Protein AF-A0A3P9PDY6-F1 (afdb_monomer)

InterPro domains:
  IPR013087 Zinc finger C2H2-type [PF00096] (69-91)
  IPR013087 Zinc finger C2H2-type [PF00096] (97-119)
  IPR013087 Zinc finger C2H2-type [PF00096] (125-147)
  IPR013087 Zinc finger C2H2-type [PF00096] (153-175)
  IPR013087 Zinc finger C2H2-type [PF00096] (181-203)
  IPR013087 Zinc finger C2H2-type [PF00096] (209-231)
  IPR013087 Zinc finger C2H2-type [PF00096] (237-259)
  IPR013087 Zinc finger C2H2-type [PF00096] (265-287)
  IPR013087 Zinc finger C2H2-type [PS00028] (71-91)
  IPR013087 Zinc finger C2H2-type [PS00028] (99-119)
  IPR013087 Zinc finger C2H2-type [PS00028] (127-147)
  IPR013087 Zinc finger C2H2-type [PS00028] (155-175)
  IPR013087 Zinc finger C2H2-type [PS00028] (183-203)
  IPR013087 Zinc finger C2H2-type [PS00028] (211-231)
  IPR013087 Zinc finger C2H2-type [PS00028] (239-259)
  IPR013087 Zinc finger C2H2-type [PS00028] (267-287)
  IPR013087 Zinc finger C2H2-type [PS50157] (69-96)
  IPR013087 Zinc finger C2H2-type [PS50157] (97-124)
  IPR013087 Zinc finger C2H2-type [PS50157] (125-152)
  IPR013087 Zinc finger C2H2-type [PS50157] (153-180)

Sequence (383 aa):
PLQIKEEVVEMENPQIQEKRKELKHEQIKEEEQELNLTDGTSRDEEHLNLKTATEALIETTAFKDKRRFPCVSCEKTFNKRSEVTRHMRSHTGERPFACTTCGKGFSVKMALKHHLSVHTGEKPFSCKFCGKCFSRESIVNNHLRIHTGEKPFSCLTCGKSFTLKHKLTDHMRIHTGEKPFPCNACDKSFNLKSNLKQHMRIHTGEKPFSCVTCGKSFSQRSQVTLHMRSHTGDRPFSCATCGKSYSHKGHLTDHMRTHTGEKPFSCLTCGKSYSQKGHLTVHMRIHTGERPFPCSTCGKTFSRRKAFFTSPHIFLLILLFGSLMFQIVASVSEQCSLELMVNNTSLMNVSSGQFCVVYTHRAARKKLKLLFAHTHTHRFTLE

Mean predicted aligned error: 19.17 Å

Nearest PDB structures (foldseek):
  5wjq-assembly1_D  TM=6.117E-01  e=1.087E-23  Mus musculus
  5v3g-assembly1_A  TM=8.406E-01  e=3.313E-18  Homo sapiens
  2i13-assembly1_A  TM=9.396E-01  e=1.437E-16  Mus musculus
  5v3j-assembly2_F  TM=5.262E-01  e=9.371E-23  Mus musculus
  2i13-assembly2_B  TM=9.521E-01  e=3.042E-15  Mus musculus

Foldseek 3Di:
DDDDDDDPPPPDDVVVVVVVVVVVVVVVVVVVVVVPPPDDDDDDPDPPVPVVVVVVVPPDDDDPDQDWDAAPVDRDTHSDPVVNVLVVCVVVVDFPDADPVPRDGHSDPVVNVLVVCVVVVDFPDAAPPPRDGHSDPVVNVLVVCVVVVDFPAADPVPRDGHSDPVVNVLVVCVVVVDFPAADPVDRDGHSDPVVNVLVCCVVVVDFPAAAPVPRDGHSDPVVSVLVVCVVVVDFPAADPVPRDGHSDPVVSVLVVCVVVVDFPAADPVPRDGHSDPVVVVLVCCVVVVDFPAADPVPRDGHSDPCVVPPDVVVVVVVVVVVVVVVVVVVVCVVVVVVPVPDDDDDDDDDDDDDDDDDDDDDDDPDDDDDDDDDDDDDDDDDD

Organism: Poecilia reticulata (NCBI:txid8081)

Structure (mmCIF, N/CA/C/O backbone):
data_AF-A0A3P9PDY6-F1
#
_entry.id   AF-A0A3P9PDY6-F1
#
loop_
_atom_site.group_PDB
_atom_site.id
_atom_site.type_symbol
_atom_site.label_atom_id
_atom_site.label_alt_id
_atom_site.label_comp_id
_atom_site.label_asym_id
_atom_site.label_entity_id
_atom_site.label_seq_id
_atom_site.pdbx_PDB_ins_code
_atom_site.Cartn_x
_atom_site.Cartn_y
_atom_site.Cartn_z
_atom_site.occupancy
_atom_site.B_iso_or_equiv
_atom_site.auth_seq_id
_atom_site.auth_comp_id
_atom_site.auth_asym_id
_atom_site.auth_atom_id
_atom_site.pdbx_PDB_model_num
ATOM 1 N N . PRO A 1 1 ? 46.000 -15.747 23.082 1.00 33.12 1 PRO A N 1
ATOM 2 C CA . PRO A 1 1 ? 46.229 -17.124 22.589 1.00 33.12 1 PRO A CA 1
ATOM 3 C C . PRO A 1 1 ? 45.212 -17.487 21.499 1.00 33.12 1 PRO A C 1
ATOM 5 O O . PRO A 1 1 ? 44.020 -17.547 21.769 1.00 33.12 1 PRO A O 1
ATOM 8 N N . LEU A 1 2 ? 45.760 -17.688 20.297 1.00 29.42 2 LEU A N 1
ATOM 9 C CA . LEU A 1 2 ? 45.216 -18.358 19.109 1.00 29.42 2 LEU A CA 1
ATOM 10 C C . LEU A 1 2 ? 44.157 -17.640 18.246 1.00 29.42 2 LEU A C 1
ATOM 12 O O . LEU A 1 2 ? 42.974 -17.553 18.552 1.00 29.42 2 LEU A O 1
ATOM 16 N N . GLN A 1 3 ? 44.677 -17.181 17.102 1.00 35.03 3 GLN A N 1
ATOM 17 C CA . GLN A 1 3 ? 44.009 -16.915 15.832 1.00 35.03 3 GLN A CA 1
ATOM 18 C C . GLN A 1 3 ? 43.328 -18.183 15.296 1.00 35.03 3 GLN A C 1
ATOM 20 O O . GLN A 1 3 ? 43.954 -19.238 15.300 1.00 35.03 3 GLN A O 1
ATOM 25 N N . ILE A 1 4 ? 42.139 -18.049 14.702 1.00 29.50 4 ILE A N 1
ATOM 26 C CA . ILE A 1 4 ? 41.711 -18.905 13.586 1.00 29.50 4 ILE A CA 1
ATOM 27 C C . ILE A 1 4 ? 41.061 -17.986 12.543 1.00 29.50 4 ILE A C 1
ATOM 29 O O . ILE A 1 4 ? 39.974 -17.451 12.748 1.00 29.50 4 ILE A O 1
ATOM 33 N N . LYS A 1 5 ? 41.785 -17.744 11.446 1.00 33.72 5 LYS A N 1
ATOM 34 C CA . LYS A 1 5 ? 41.218 -17.274 10.180 1.00 33.72 5 LYS A CA 1
ATOM 35 C C . LYS A 1 5 ? 40.737 -18.528 9.452 1.00 33.72 5 LYS A C 1
ATOM 37 O O . LYS A 1 5 ? 41.572 -19.327 9.047 1.00 33.72 5 LYS A O 1
ATOM 42 N N . GLU A 1 6 ? 39.431 -18.705 9.299 1.00 29.03 6 GLU A N 1
ATOM 43 C CA . GLU A 1 6 ? 38.899 -19.656 8.321 1.00 29.03 6 GLU A CA 1
ATOM 44 C C . GLU A 1 6 ? 38.824 -18.958 6.962 1.00 29.03 6 GLU A C 1
ATOM 46 O O . GLU A 1 6 ? 38.016 -18.061 6.720 1.00 29.03 6 GLU A O 1
ATOM 51 N N . GLU A 1 7 ? 39.746 -19.351 6.094 1.00 32.62 7 GLU A N 1
ATOM 52 C CA . GLU A 1 7 ? 39.780 -19.031 4.678 1.00 32.62 7 GLU A CA 1
ATOM 53 C C . GLU A 1 7 ? 38.810 -19.990 3.969 1.00 32.62 7 GLU A C 1
ATOM 55 O O . GLU A 1 7 ? 39.114 -21.160 3.748 1.00 32.62 7 GLU A O 1
ATOM 60 N N . VAL A 1 8 ? 37.596 -19.523 3.663 1.00 29.16 8 VAL A N 1
ATOM 61 C CA . VAL A 1 8 ? 36.655 -20.282 2.828 1.00 29.16 8 VAL A CA 1
ATOM 62 C C . VAL A 1 8 ? 37.098 -20.130 1.376 1.00 29.16 8 VAL A C 1
ATOM 64 O O . VAL A 1 8 ? 36.739 -19.172 0.692 1.00 29.16 8 VAL A O 1
ATOM 67 N N . VAL A 1 9 ? 37.909 -21.079 0.915 1.00 33.56 9 VAL A N 1
ATOM 68 C CA . VAL A 1 9 ? 38.193 -21.290 -0.506 1.00 33.56 9 VAL A CA 1
ATOM 69 C C . VAL A 1 9 ? 36.922 -21.845 -1.153 1.00 33.56 9 VAL A C 1
ATOM 71 O O . VAL A 1 9 ? 36.552 -23.001 -0.956 1.00 33.56 9 VAL A O 1
ATOM 74 N N . GLU A 1 10 ? 36.218 -21.005 -1.909 1.00 38.34 10 GLU A N 1
ATOM 75 C CA . GLU A 1 10 ? 35.079 -21.414 -2.729 1.00 38.34 10 GLU A CA 1
ATOM 76 C C . GLU A 1 10 ? 35.613 -22.214 -3.932 1.00 38.34 10 GLU A C 1
ATOM 78 O O . GLU A 1 10 ? 36.008 -21.660 -4.957 1.00 38.34 10 GLU A O 1
ATOM 83 N N . MET A 1 11 ? 35.690 -23.541 -3.792 1.00 34.72 11 MET A N 1
ATOM 84 C CA . MET A 1 11 ? 35.970 -24.442 -4.911 1.00 34.72 11 MET A CA 1
ATOM 85 C C . MET A 1 11 ? 34.757 -24.467 -5.852 1.00 34.72 11 MET A C 1
ATOM 87 O O . MET A 1 11 ? 33.814 -25.238 -5.664 1.00 34.72 11 MET A O 1
ATOM 91 N N . GLU A 1 12 ? 34.764 -23.609 -6.874 1.00 47.62 12 GLU A N 1
ATOM 92 C CA . GLU A 1 12 ? 33.867 -23.754 -8.022 1.00 47.62 12 GLU A CA 1
ATOM 93 C C . GLU A 1 12 ? 34.090 -25.126 -8.681 1.00 47.62 12 GLU A C 1
ATOM 95 O O . GLU A 1 12 ? 35.219 -25.528 -8.954 1.00 47.62 12 GLU A O 1
ATOM 100 N N . ASN A 1 13 ? 33.000 -25.850 -8.953 1.00 48.59 13 ASN A N 1
ATOM 101 C CA . ASN A 1 13 ? 33.038 -27.140 -9.640 1.00 48.59 13 ASN A CA 1
ATOM 102 C C . ASN A 1 13 ? 33.710 -26.980 -11.029 1.00 48.59 13 ASN A C 1
ATOM 104 O O . ASN A 1 13 ? 33.172 -26.238 -11.861 1.00 48.59 13 ASN A O 1
ATOM 108 N N . PRO A 1 14 ? 34.826 -27.683 -11.319 1.00 47.44 14 PRO A N 1
ATOM 109 C CA . PRO A 1 14 ? 35.562 -27.575 -12.584 1.00 47.44 14 PRO A CA 1
ATOM 110 C C . PRO A 1 14 ? 34.689 -27.798 -13.827 1.00 47.44 14 PRO A C 1
ATOM 112 O O . PRO A 1 14 ? 34.857 -27.114 -14.836 1.00 47.44 14 PRO A O 1
ATOM 115 N N . GLN A 1 15 ? 33.667 -28.656 -13.720 1.00 48.00 15 GLN A N 1
ATOM 116 C CA . GLN A 1 15 ? 32.723 -28.931 -14.810 1.00 48.00 15 GLN A CA 1
ATOM 117 C C . GLN A 1 15 ? 31.846 -27.718 -15.168 1.00 48.00 15 GLN A C 1
ATOM 119 O O . GLN A 1 15 ? 31.385 -27.591 -16.301 1.00 48.00 15 GLN A O 1
ATOM 124 N N . ILE A 1 16 ? 31.614 -26.799 -14.223 1.00 52.28 16 ILE A N 1
ATOM 125 C CA . ILE A 1 16 ? 30.854 -25.559 -14.457 1.00 52.28 16 ILE A CA 1
ATOM 126 C C . ILE A 1 16 ? 31.739 -24.510 -15.143 1.00 52.28 16 ILE A C 1
ATOM 128 O O . ILE A 1 16 ? 31.245 -23.752 -15.981 1.00 52.28 16 ILE A O 1
ATOM 132 N N . GLN A 1 17 ? 33.042 -24.477 -14.844 1.00 48.91 17 GLN A N 1
ATOM 133 C CA . GLN A 1 17 ? 33.984 -23.594 -15.537 1.00 48.91 17 GLN A CA 1
ATOM 134 C C . GLN A 1 17 ? 34.211 -24.023 -16.992 1.00 48.91 17 GLN A C 1
ATOM 136 O O . GLN A 1 17 ? 34.293 -23.157 -17.866 1.00 48.91 17 GLN A O 1
ATOM 141 N N . GLU A 1 18 ? 34.253 -25.327 -17.265 1.00 50.66 18 GLU A N 1
ATOM 142 C CA . GLU A 1 18 ? 34.439 -25.876 -18.613 1.00 50.66 18 GLU A CA 1
ATOM 143 C C . GLU A 1 18 ? 33.213 -25.620 -19.505 1.00 50.66 18 GLU A C 1
ATOM 145 O O . GLU A 1 18 ? 33.342 -24.981 -20.552 1.00 50.66 18 GLU A O 1
ATOM 150 N N . LYS A 1 19 ? 31.997 -25.886 -19.001 1.00 58.94 19 LYS A N 1
ATOM 151 C CA . LYS A 1 19 ? 30.740 -25.535 -19.697 1.00 58.94 19 LYS A CA 1
ATOM 152 C C . LYS A 1 19 ? 30.596 -24.038 -19.986 1.00 58.94 19 LYS A C 1
ATOM 154 O O . LYS A 1 19 ? 29.978 -23.641 -20.971 1.00 58.94 19 LYS A O 1
ATOM 159 N N . ARG A 1 20 ? 31.161 -23.174 -19.135 1.00 56.78 20 ARG A N 1
ATOM 160 C CA . ARG A 1 20 ? 31.150 -21.710 -19.320 1.00 56.78 20 ARG A CA 1
ATOM 161 C C . ARG A 1 20 ? 32.168 -21.241 -20.366 1.00 56.78 20 ARG A C 1
ATOM 163 O O . ARG A 1 20 ? 31.984 -20.159 -20.925 1.00 56.78 20 ARG A O 1
ATOM 170 N N . LYS A 1 21 ? 33.232 -22.014 -20.611 1.00 52.59 21 LYS A N 1
ATOM 171 C CA . LYS A 1 21 ? 34.204 -21.772 -21.689 1.00 52.59 21 LYS A CA 1
ATOM 172 C C . LYS A 1 21 ? 33.658 -22.256 -23.033 1.00 52.59 21 LYS A C 1
ATOM 174 O O . LYS A 1 21 ? 33.753 -21.507 -24.000 1.00 52.59 21 LYS A O 1
ATOM 179 N N . GLU A 1 22 ? 32.994 -23.410 -23.064 1.00 53.66 22 GLU A N 1
ATOM 180 C CA . GLU A 1 22 ? 32.331 -23.948 -24.264 1.00 53.66 22 GLU A CA 1
ATOM 181 C C . GLU A 1 22 ? 31.218 -23.016 -24.769 1.00 53.66 22 GLU A C 1
ATOM 183 O O . GLU A 1 22 ? 31.244 -22.601 -25.927 1.00 53.66 22 GLU A O 1
ATOM 188 N N . LEU A 1 23 ? 30.336 -22.539 -23.876 1.00 49.78 23 LEU A N 1
ATOM 189 C CA . LEU A 1 23 ? 29.245 -21.620 -24.242 1.00 49.78 23 LEU A CA 1
ATOM 190 C C . LEU A 1 23 ? 29.737 -20.243 -24.733 1.00 49.78 23 LEU A C 1
ATOM 192 O O . LEU A 1 23 ? 29.032 -19.546 -25.460 1.00 49.78 23 LEU A O 1
ATOM 196 N N . LYS A 1 24 ? 30.936 -19.821 -24.307 1.00 48.22 24 LYS A N 1
ATOM 197 C CA . LYS A 1 24 ? 31.582 -18.593 -24.796 1.00 48.22 24 LYS A CA 1
ATOM 198 C C . LYS A 1 24 ? 32.244 -18.803 -26.155 1.00 48.22 24 LYS A C 1
ATOM 200 O O . LYS A 1 24 ? 32.272 -17.870 -26.946 1.00 48.22 24 LYS A O 1
ATOM 205 N N . HIS A 1 25 ? 32.769 -19.996 -26.424 1.00 42.94 25 HIS A N 1
ATOM 206 C CA . HIS A 1 25 ? 33.421 -20.311 -27.692 1.00 42.94 25 HIS A CA 1
ATOM 207 C C . HIS A 1 25 ? 32.398 -20.514 -28.827 1.00 42.94 25 HIS A C 1
ATOM 209 O O . HIS A 1 25 ? 32.648 -20.074 -29.945 1.00 42.94 25 HIS A O 1
ATOM 215 N N . GLU A 1 26 ? 31.212 -21.061 -28.530 1.00 44.56 26 GLU A N 1
ATOM 216 C CA . GLU A 1 26 ? 30.078 -21.092 -29.474 1.00 44.56 26 GLU A CA 1
ATOM 217 C C . GLU A 1 26 ? 29.533 -19.690 -29.791 1.00 44.56 26 GLU A C 1
ATOM 219 O O . GLU A 1 26 ? 29.284 -19.384 -30.953 1.00 44.56 26 GLU A O 1
ATOM 224 N N . GLN A 1 27 ? 29.442 -18.793 -28.799 1.00 44.34 27 GLN A N 1
ATOM 225 C CA . GLN A 1 27 ? 29.007 -17.403 -29.025 1.00 44.34 27 GLN A CA 1
ATOM 226 C C . GLN A 1 27 ? 29.978 -16.589 -29.893 1.00 44.34 27 GLN A C 1
ATOM 228 O O . GLN A 1 27 ? 29.538 -15.698 -30.613 1.00 44.34 27 GLN A O 1
ATOM 233 N N . ILE A 1 28 ? 31.278 -16.894 -29.842 1.00 47.12 28 ILE A N 1
ATOM 234 C CA . ILE A 1 28 ? 32.297 -16.232 -30.673 1.00 47.12 28 ILE A CA 1
ATOM 235 C C . ILE A 1 28 ? 32.273 -16.786 -32.107 1.00 47.12 28 ILE A C 1
ATOM 237 O O . ILE A 1 28 ? 32.386 -16.015 -33.055 1.00 47.12 28 ILE A O 1
ATOM 241 N N . LYS A 1 29 ? 32.039 -18.096 -32.287 1.00 42.03 29 LYS A N 1
ATOM 242 C CA . LYS A 1 29 ? 31.916 -18.707 -33.623 1.00 42.03 29 LYS A CA 1
ATOM 243 C C . LYS A 1 29 ? 30.668 -18.245 -34.388 1.00 42.03 29 LYS A C 1
ATOM 245 O O . LYS A 1 29 ? 30.746 -18.086 -35.602 1.00 42.03 29 LYS A O 1
ATOM 250 N N . GLU A 1 30 ? 29.554 -17.975 -33.704 1.00 45.31 30 GLU A N 1
ATOM 251 C CA . GLU A 1 30 ? 28.354 -17.398 -34.339 1.00 45.31 30 GLU A CA 1
ATOM 252 C C . GLU A 1 30 ? 28.544 -15.916 -34.732 1.00 45.31 30 GLU A C 1
ATOM 254 O O . GLU A 1 30 ? 28.055 -15.497 -35.781 1.00 45.31 30 GLU A O 1
ATOM 259 N N . GLU A 1 31 ? 29.300 -15.124 -33.955 1.00 44.38 31 GLU A N 1
ATOM 260 C CA . GLU A 1 31 ? 29.629 -13.728 -34.309 1.00 44.38 31 GLU A CA 1
ATOM 261 C C . GLU A 1 31 ? 30.619 -13.630 -35.491 1.00 44.38 31 GLU A C 1
ATOM 263 O O . GLU A 1 31 ? 30.523 -12.698 -36.291 1.00 44.38 31 GLU A O 1
ATOM 268 N N . GLU A 1 32 ? 31.522 -14.603 -35.660 1.00 41.84 32 GLU A N 1
ATOM 269 C CA . GLU A 1 32 ? 32.446 -14.668 -36.808 1.00 41.84 32 GLU A CA 1
ATOM 270 C C . GLU A 1 32 ? 31.778 -15.180 -38.102 1.00 41.84 32 GLU A C 1
ATOM 272 O O . GLU A 1 32 ? 32.212 -14.826 -39.203 1.00 41.84 32 GLU A O 1
ATOM 277 N N . GLN A 1 33 ? 30.685 -15.948 -38.005 1.00 40.59 33 GLN A N 1
ATOM 278 C CA . GLN A 1 33 ? 29.885 -16.355 -39.171 1.00 40.59 33 GLN A CA 1
ATOM 279 C C . GLN A 1 33 ? 28.916 -15.263 -39.663 1.00 40.59 33 GLN A C 1
ATOM 281 O O . GLN A 1 33 ? 28.657 -15.197 -40.864 1.00 40.59 33 GLN A O 1
ATOM 286 N N . GLU A 1 34 ? 28.438 -14.355 -38.799 1.00 39.75 34 GLU A N 1
ATOM 287 C CA . GLU A 1 34 ? 27.602 -13.207 -39.215 1.00 39.75 34 GLU A CA 1
ATOM 288 C C . GLU A 1 34 ? 28.410 -12.067 -39.884 1.00 39.75 34 GLU A C 1
ATOM 290 O O . GLU A 1 34 ? 27.829 -11.234 -40.580 1.00 39.75 34 GLU A O 1
ATOM 295 N N . LEU A 1 35 ? 29.742 -12.037 -39.738 1.00 38.00 35 LEU A N 1
ATOM 296 C CA . LEU A 1 35 ? 30.627 -11.033 -40.359 1.00 38.00 35 LEU A CA 1
ATOM 297 C C . LEU A 1 35 ? 31.049 -11.356 -41.805 1.00 38.00 35 LEU A C 1
ATOM 299 O O . LEU A 1 35 ? 31.589 -10.482 -42.477 1.00 38.00 35 LEU A O 1
ATOM 303 N N . ASN A 1 36 ? 30.771 -12.565 -42.304 1.00 32.62 36 ASN A N 1
ATOM 304 C CA . ASN A 1 36 ? 31.192 -13.025 -43.637 1.00 32.62 36 ASN A CA 1
ATOM 305 C C . ASN A 1 36 ? 30.042 -13.140 -44.664 1.00 32.62 36 ASN A C 1
ATOM 307 O O . ASN A 1 36 ? 30.228 -13.734 -45.722 1.00 32.62 36 ASN A O 1
ATOM 311 N N . LEU A 1 37 ? 28.856 -12.582 -44.381 1.00 35.81 37 LEU A N 1
ATOM 312 C CA . LEU A 1 37 ? 27.662 -12.718 -45.238 1.00 35.81 37 LEU A CA 1
ATOM 313 C C . LEU A 1 37 ? 27.022 -11.395 -45.695 1.00 35.81 37 LEU A C 1
ATOM 315 O O . LEU A 1 37 ? 25.883 -11.386 -46.157 1.00 35.81 37 LEU A O 1
ATOM 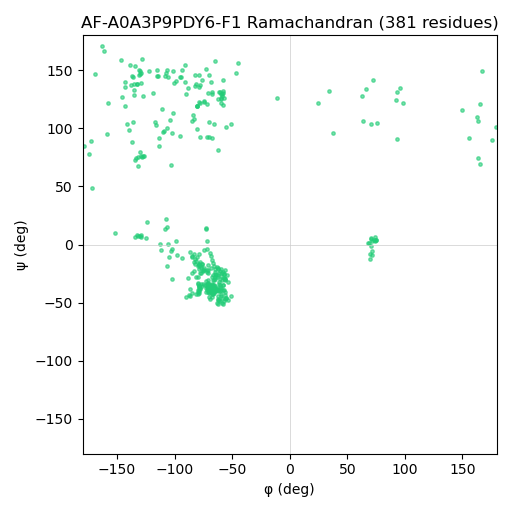319 N N . THR A 1 38 ? 27.751 -10.280 -45.651 1.00 35.31 38 THR A N 1
ATOM 320 C CA . THR A 1 38 ? 27.327 -9.047 -46.340 1.00 35.31 38 THR A CA 1
ATOM 321 C C . THR A 1 38 ? 28.465 -8.453 -47.164 1.00 35.31 38 THR A C 1
ATOM 323 O O . THR A 1 38 ? 28.965 -7.376 -46.851 1.00 35.31 38 THR A O 1
ATOM 326 N N . ASP A 1 39 ? 28.866 -9.157 -48.221 1.00 37.56 39 ASP A N 1
ATOM 327 C CA . ASP A 1 39 ? 29.449 -8.530 -49.408 1.00 37.56 39 ASP A CA 1
ATOM 328 C C . ASP A 1 39 ? 28.673 -9.020 -50.640 1.00 37.56 39 ASP A C 1
ATOM 330 O O . ASP A 1 39 ? 28.415 -10.216 -50.783 1.00 37.56 39 ASP A O 1
ATOM 334 N N . GLY A 1 40 ? 28.196 -8.081 -51.459 1.00 30.39 40 GLY A N 1
ATOM 335 C CA . GLY A 1 40 ? 27.212 -8.346 -52.511 1.00 30.39 40 GLY A CA 1
ATOM 336 C C . GLY A 1 40 ? 26.540 -7.098 -53.097 1.00 30.39 40 GLY A C 1
ATOM 337 O O . GLY A 1 40 ? 25.347 -6.887 -52.908 1.00 30.39 40 GLY A O 1
ATOM 338 N N . THR A 1 41 ? 27.327 -6.312 -53.840 1.00 31.56 41 THR A N 1
ATOM 339 C CA . THR A 1 41 ? 26.972 -5.530 -55.055 1.00 31.56 41 THR A CA 1
ATOM 340 C C . THR A 1 41 ? 25.942 -4.373 -55.032 1.00 31.56 41 THR A C 1
ATOM 342 O O . THR A 1 41 ? 24.740 -4.577 -55.129 1.00 31.56 41 THR A O 1
ATOM 345 N N . SER A 1 42 ? 26.511 -3.156 -55.126 1.00 32.59 42 SER A N 1
ATOM 346 C CA . SER A 1 42 ? 26.353 -2.100 -56.165 1.00 32.59 42 SER A CA 1
ATOM 347 C C . SER A 1 42 ? 25.086 -1.232 -56.328 1.00 32.59 42 SER A C 1
ATOM 349 O O . SER A 1 42 ? 23.979 -1.757 -56.381 1.00 32.59 42 SER A O 1
ATOM 351 N N . ARG A 1 43 ? 25.376 0.054 -56.656 1.00 33.62 43 ARG A N 1
ATOM 352 C CA . ARG A 1 43 ? 24.577 1.153 -57.272 1.00 33.62 43 ARG A CA 1
ATOM 353 C C . ARG A 1 43 ? 23.855 2.089 -56.278 1.00 33.62 43 ARG A C 1
ATOM 355 O O . ARG A 1 43 ? 23.168 1.613 -55.391 1.00 33.62 43 ARG A O 1
ATOM 362 N N . ASP A 1 44 ? 24.017 3.419 -56.276 1.00 31.19 44 ASP A N 1
ATOM 363 C CA . ASP A 1 44 ? 24.422 4.367 -57.325 1.00 31.19 44 ASP A CA 1
ATOM 364 C C . ASP A 1 44 ? 25.238 5.575 -56.794 1.00 31.19 44 ASP A C 1
ATOM 366 O O . ASP A 1 44 ? 25.224 5.940 -55.614 1.00 31.19 44 ASP A O 1
ATOM 370 N N . GLU A 1 45 ? 25.977 6.170 -57.729 1.00 40.59 45 GLU A N 1
ATOM 371 C CA . GLU A 1 45 ? 26.861 7.330 -57.637 1.00 40.59 45 GLU A CA 1
ATOM 372 C C . GLU A 1 45 ? 26.105 8.643 -57.359 1.00 40.59 45 GLU A C 1
ATOM 374 O O . GLU A 1 45 ? 25.726 9.357 -58.276 1.00 40.59 45 GLU A O 1
ATOM 379 N N . GLU A 1 46 ? 25.927 9.024 -56.093 1.00 39.25 46 GLU A N 1
ATOM 380 C CA . GLU A 1 46 ? 25.654 10.441 -55.753 1.00 39.25 46 GLU A CA 1
ATOM 381 C C . GLU A 1 46 ? 26.142 10.848 -54.348 1.00 39.25 46 GLU A C 1
ATOM 383 O O . GLU A 1 46 ? 25.887 11.941 -53.850 1.00 39.25 46 GLU A O 1
ATOM 388 N N . HIS A 1 47 ? 26.909 9.974 -53.689 1.00 38.66 47 HIS A N 1
ATOM 389 C CA . HIS A 1 47 ? 27.317 10.133 -52.290 1.00 38.66 47 HIS A CA 1
ATOM 390 C C . HIS A 1 47 ? 28.807 10.493 -52.119 1.00 38.66 47 HIS A C 1
ATOM 392 O O . HIS A 1 47 ? 29.387 10.240 -51.057 1.00 38.66 47 HIS A O 1
ATOM 398 N N . LEU A 1 48 ? 29.436 11.058 -53.161 1.00 41.28 48 LEU A N 1
ATOM 399 C CA . LEU A 1 48 ? 30.877 11.356 -53.188 1.00 41.28 48 LEU A CA 1
ATOM 400 C C . LEU A 1 48 ? 31.233 12.846 -53.024 1.00 41.28 48 LEU A C 1
ATOM 402 O O . LEU A 1 48 ? 32.381 13.142 -52.723 1.00 41.28 48 LEU A O 1
ATOM 406 N N . ASN A 1 49 ? 30.271 13.776 -53.092 1.00 43.22 49 ASN A N 1
ATOM 407 C CA . ASN A 1 49 ? 30.556 15.215 -52.933 1.00 43.22 49 ASN A CA 1
ATOM 408 C C . ASN A 1 49 ? 30.134 15.841 -51.590 1.00 43.22 49 ASN A C 1
ATOM 410 O O . ASN A 1 49 ? 30.394 17.018 -51.364 1.00 43.22 49 ASN A O 1
ATOM 414 N N . LEU A 1 50 ? 29.548 15.069 -50.662 1.00 41.12 50 LEU A N 1
ATOM 415 C CA . LEU A 1 50 ? 29.221 15.554 -49.307 1.00 41.12 50 LEU A CA 1
ATOM 416 C C . LEU A 1 50 ? 30.146 14.991 -48.210 1.00 41.12 50 LEU A C 1
ATOM 418 O O . LEU A 1 50 ? 30.250 15.576 -47.135 1.00 41.12 50 LEU A O 1
ATOM 422 N N . LYS A 1 51 ? 30.860 13.888 -48.481 1.00 43.69 51 LYS A N 1
ATOM 423 C CA . LYS A 1 51 ? 31.828 13.281 -47.545 1.00 43.69 51 LYS A CA 1
ATOM 424 C C . LYS A 1 51 ? 33.109 14.110 -47.407 1.00 43.69 51 LYS A C 1
ATOM 426 O O . LYS A 1 51 ? 33.577 14.338 -46.294 1.00 43.69 51 LYS A O 1
ATOM 431 N N . THR A 1 52 ? 33.608 14.642 -48.518 1.00 44.47 52 THR A N 1
ATOM 432 C CA . THR A 1 52 ? 34.865 15.403 -48.601 1.00 44.47 52 THR A CA 1
ATOM 433 C C . THR A 1 52 ? 34.792 16.788 -47.952 1.00 44.47 52 THR A C 1
ATOM 435 O O . THR A 1 52 ? 35.804 17.279 -47.463 1.00 44.47 52 THR A O 1
ATOM 438 N N . ALA A 1 53 ? 33.604 17.392 -47.836 1.00 39.28 53 ALA A N 1
ATOM 439 C CA . ALA A 1 53 ? 33.432 18.671 -47.136 1.00 39.28 53 ALA A CA 1
ATOM 440 C C . ALA A 1 53 ? 33.343 18.516 -45.602 1.00 39.28 53 ALA A C 1
ATOM 442 O O . ALA A 1 53 ? 33.738 19.417 -44.865 1.00 39.28 53 ALA A O 1
ATOM 443 N N . THR A 1 54 ? 32.867 17.369 -45.100 1.00 43.53 54 THR A N 1
ATOM 444 C CA . THR A 1 54 ? 32.778 17.099 -43.650 1.00 43.53 54 THR A CA 1
ATOM 445 C C . THR A 1 54 ? 34.078 16.589 -43.032 1.00 43.53 54 THR A C 1
ATOM 447 O O . THR A 1 54 ? 34.275 16.725 -41.826 1.00 43.53 54 THR A O 1
ATOM 450 N N . GLU A 1 55 ? 34.968 16.012 -43.839 1.00 47.09 55 GLU A N 1
ATOM 451 C CA . GLU A 1 55 ? 36.241 15.447 -43.374 1.00 47.09 55 GLU A CA 1
ATOM 452 C C . GLU A 1 55 ? 37.354 16.509 -43.277 1.00 47.09 55 GLU A C 1
ATOM 454 O O . GLU A 1 55 ? 38.222 16.395 -42.416 1.00 47.09 55 GLU A O 1
ATOM 459 N N . ALA A 1 56 ? 37.261 17.609 -44.035 1.00 42.38 56 ALA A N 1
ATOM 460 C CA . ALA A 1 56 ? 38.246 18.698 -44.024 1.00 42.38 56 ALA A CA 1
ATOM 461 C C . ALA A 1 56 ? 38.135 19.679 -42.832 1.00 42.38 56 ALA A C 1
ATOM 463 O O . ALA A 1 56 ? 39.021 20.508 -42.645 1.00 42.38 56 ALA A O 1
ATOM 464 N N . LEU A 1 57 ? 37.091 19.594 -41.994 1.00 43.38 57 LEU A N 1
ATOM 465 C CA . LEU A 1 57 ? 36.946 20.449 -40.798 1.00 43.38 57 LEU A CA 1
ATOM 466 C C . LEU A 1 57 ? 37.384 19.771 -39.483 1.00 43.38 57 LEU A C 1
ATOM 468 O O . LEU A 1 57 ? 37.220 20.347 -38.408 1.00 43.38 57 LEU A O 1
ATOM 472 N N . ILE A 1 58 ? 37.903 18.538 -39.546 1.00 51.03 58 ILE A N 1
ATOM 473 C CA . ILE A 1 58 ? 38.229 17.714 -38.363 1.00 51.03 58 ILE A CA 1
ATOM 474 C C . ILE A 1 58 ? 39.743 17.690 -38.061 1.00 51.03 58 ILE A C 1
ATOM 476 O O . ILE A 1 58 ? 40.155 17.204 -37.007 1.00 51.03 58 ILE A O 1
ATOM 480 N N . GLU A 1 59 ? 40.588 18.283 -38.907 1.00 45.19 59 GLU A N 1
ATOM 481 C CA . GLU A 1 59 ? 42.044 18.314 -38.715 1.00 45.19 59 GLU A CA 1
ATOM 482 C C . GLU A 1 59 ? 42.567 19.659 -38.207 1.00 45.19 59 GLU A C 1
ATOM 484 O O . GLU A 1 59 ? 43.329 20.334 -38.877 1.00 45.19 59 GLU A O 1
ATOM 489 N N . THR A 1 60 ? 42.238 20.014 -36.967 1.00 41.97 60 THR A N 1
ATOM 490 C CA . THR A 1 60 ? 43.176 20.753 -36.102 1.00 41.97 60 THR A CA 1
ATOM 491 C C . THR A 1 60 ? 42.771 20.549 -34.652 1.00 41.97 60 THR A C 1
ATOM 493 O O . THR A 1 60 ? 41.885 21.231 -34.145 1.00 41.97 60 THR A O 1
ATOM 496 N N . THR A 1 61 ? 43.395 19.576 -33.991 1.00 35.50 61 THR A N 1
ATOM 497 C CA . THR A 1 61 ? 43.976 19.668 -32.635 1.00 35.50 61 THR A CA 1
ATOM 498 C C . THR A 1 61 ? 44.199 18.260 -32.093 1.00 35.50 61 THR A C 1
ATOM 500 O O . THR A 1 61 ? 43.282 17.507 -31.767 1.00 35.50 61 THR A O 1
ATOM 503 N N . ALA A 1 62 ? 45.473 17.896 -32.000 1.00 46.81 62 ALA A N 1
ATOM 504 C CA . ALA A 1 62 ? 45.925 16.736 -31.265 1.00 46.81 62 ALA A CA 1
ATOM 505 C C . ALA A 1 62 ? 45.657 16.947 -29.768 1.00 46.81 62 ALA A C 1
ATOM 507 O O . ALA A 1 62 ? 46.404 17.651 -29.098 1.00 46.81 62 ALA A O 1
ATOM 508 N N . PHE A 1 63 ? 44.622 16.299 -29.235 1.00 39.47 63 PHE A N 1
ATOM 509 C CA . PHE A 1 63 ? 44.517 15.994 -27.811 1.00 39.47 63 PHE A CA 1
ATOM 510 C C . PHE A 1 63 ? 44.051 14.547 -27.644 1.00 39.47 63 PHE A C 1
ATOM 512 O O . PHE A 1 63 ? 43.081 14.097 -28.256 1.00 39.47 63 PHE A O 1
ATOM 519 N N . LYS A 1 64 ? 44.789 13.796 -26.821 1.00 49.19 64 LYS A N 1
ATOM 520 C CA . LYS A 1 64 ? 44.426 12.463 -26.330 1.00 49.19 64 LYS A CA 1
ATOM 521 C C . LYS A 1 64 ? 43.145 12.570 -25.495 1.00 49.19 64 LYS A C 1
ATOM 523 O O . LYS A 1 64 ? 43.213 12.580 -24.272 1.00 49.19 64 LYS A O 1
ATOM 528 N N . ASP A 1 65 ? 41.989 12.612 -26.143 1.00 49.12 65 ASP A N 1
ATOM 529 C CA . ASP A 1 65 ? 40.694 12.569 -25.474 1.00 49.12 65 ASP A CA 1
ATOM 530 C C . ASP A 1 65 ? 39.902 11.348 -25.929 1.00 49.12 65 ASP A C 1
ATOM 532 O O . ASP A 1 65 ? 39.749 11.067 -27.120 1.00 49.12 65 ASP A O 1
ATOM 536 N N . LYS A 1 66 ? 39.381 10.590 -24.957 1.00 62.47 66 LYS A N 1
ATOM 537 C CA . LYS A 1 66 ? 38.385 9.541 -25.201 1.00 62.47 66 LYS A CA 1
ATOM 538 C C . LYS A 1 66 ? 37.221 10.195 -25.943 1.00 62.47 66 LYS A C 1
ATOM 540 O O . LYS A 1 66 ? 36.418 10.863 -25.298 1.00 62.47 66 LYS A O 1
ATOM 545 N N . ARG A 1 67 ? 37.136 10.021 -27.270 1.00 70.56 67 ARG A N 1
ATOM 546 C CA . ARG A 1 67 ? 36.071 10.597 -28.107 1.00 70.56 67 ARG A CA 1
ATOM 547 C C . ARG A 1 67 ? 34.712 10.252 -27.498 1.00 70.56 67 ARG A C 1
ATOM 549 O O . ARG A 1 67 ? 34.252 9.114 -27.585 1.00 70.56 67 ARG A O 1
ATOM 556 N N . ARG A 1 68 ? 34.092 11.235 -26.845 1.00 84.81 68 ARG A N 1
ATOM 557 C CA . ARG A 1 68 ? 32.718 11.146 -26.361 1.00 84.81 68 ARG A CA 1
ATOM 558 C C . ARG A 1 68 ? 31.798 11.613 -27.477 1.00 84.81 68 ARG A C 1
ATOM 560 O O . ARG A 1 68 ? 32.047 12.629 -28.113 1.00 84.81 68 ARG A O 1
ATOM 567 N N . PHE A 1 69 ? 30.732 10.866 -27.706 1.00 88.88 69 PHE A N 1
ATOM 568 C CA . PHE A 1 69 ? 29.733 11.136 -28.726 1.00 88.88 69 PHE A CA 1
ATOM 569 C C . PHE A 1 69 ? 28.481 11.707 -28.043 1.00 88.88 69 PHE A C 1
ATOM 571 O O . PHE A 1 69 ? 27.794 10.965 -27.333 1.00 88.88 69 PHE A O 1
ATOM 578 N N . PRO A 1 70 ? 28.196 13.013 -28.177 1.00 89.38 70 PRO A N 1
ATOM 579 C CA . PRO A 1 70 ? 26.998 13.622 -27.611 1.00 89.38 70 PRO A CA 1
ATOM 580 C C . PRO A 1 70 ? 25.739 13.219 -28.389 1.00 89.38 70 PRO A C 1
ATOM 582 O O . PRO A 1 70 ? 25.779 12.949 -29.590 1.00 89.38 70 PRO A O 1
ATOM 585 N N . CYS A 1 71 ? 24.607 13.182 -27.695 1.00 91.19 71 CYS A N 1
ATOM 586 C CA . CYS A 1 71 ? 23.288 13.127 -28.307 1.00 91.19 71 CYS A CA 1
ATOM 587 C C . CYS A 1 71 ? 22.861 14.537 -28.731 1.00 91.19 71 CYS A C 1
ATOM 589 O O . CYS A 1 71 ? 23.033 15.491 -27.984 1.00 91.19 71 CYS A O 1
ATOM 591 N N . VAL A 1 72 ? 22.265 14.667 -29.914 1.00 88.19 72 VAL A N 1
ATOM 592 C CA . VAL A 1 72 ? 21.788 15.964 -30.427 1.00 88.19 72 VAL A CA 1
ATOM 593 C C . VAL A 1 72 ? 20.450 16.401 -29.823 1.00 88.19 72 VAL A C 1
ATOM 595 O O . VAL A 1 72 ? 20.125 17.579 -29.834 1.00 88.19 72 VAL A O 1
ATOM 598 N N . SER A 1 73 ? 19.668 15.463 -29.281 1.00 88.44 73 SER A N 1
ATOM 599 C CA . SER A 1 73 ? 18.331 15.728 -28.726 1.00 88.44 73 SER A CA 1
ATOM 600 C C . SER A 1 73 ? 18.307 15.794 -27.197 1.00 88.44 73 SER A C 1
ATOM 602 O O . SER A 1 73 ? 17.252 16.021 -26.610 1.00 88.44 73 SER A O 1
ATOM 604 N N . CYS A 1 74 ? 19.437 15.543 -26.528 1.00 91.69 74 CYS A N 1
ATOM 605 C CA . CYS A 1 74 ? 19.562 15.704 -25.079 1.00 91.69 74 CYS A CA 1
ATOM 606 C C . CYS A 1 74 ? 21.030 15.802 -24.650 1.00 91.69 74 CYS A C 1
ATOM 608 O O . CYS A 1 74 ? 21.925 15.386 -25.372 1.00 91.69 74 CYS A O 1
ATOM 610 N N . GLU A 1 75 ? 21.275 16.223 -23.414 1.00 87.94 75 GLU A N 1
ATOM 611 C CA . GLU A 1 75 ? 22.621 16.471 -22.867 1.00 87.94 75 GLU A CA 1
ATOM 612 C C . GLU A 1 75 ? 23.447 15.198 -22.561 1.00 87.94 75 GLU A C 1
ATOM 614 O O . GLU A 1 75 ? 24.456 15.237 -21.856 1.00 87.94 75 GLU A O 1
ATOM 619 N N . LYS A 1 76 ? 23.037 14.024 -23.059 1.00 90.38 76 LYS A N 1
ATOM 620 C CA . LYS A 1 76 ? 23.744 12.763 -22.790 1.00 90.38 76 LYS A CA 1
ATOM 621 C C . LYS A 1 76 ? 24.940 12.585 -23.716 1.00 90.38 76 LYS A C 1
ATOM 623 O O . LYS A 1 76 ? 24.827 12.745 -24.927 1.00 90.38 76 LYS A O 1
ATOM 628 N N . THR A 1 77 ? 26.057 12.139 -23.147 1.00 91.50 77 THR A N 1
ATOM 629 C CA . THR A 1 77 ? 27.274 11.772 -23.880 1.00 91.50 77 THR A CA 1
ATOM 630 C C . THR A 1 77 ? 27.568 10.284 -23.733 1.00 91.50 77 THR A C 1
ATOM 632 O O . THR A 1 77 ? 27.288 9.677 -22.698 1.00 91.50 77 THR A O 1
ATOM 635 N N . PHE A 1 78 ? 28.107 9.684 -24.790 1.00 92.00 78 PHE A N 1
ATOM 636 C CA . PHE A 1 78 ? 28.348 8.247 -24.895 1.00 92.00 78 PHE A CA 1
ATOM 637 C C . PHE A 1 78 ? 29.786 7.970 -25.306 1.00 92.00 78 PHE A C 1
ATOM 639 O O . PHE A 1 78 ? 30.448 8.827 -25.881 1.00 92.00 78 PHE A O 1
ATOM 646 N N . ASN A 1 79 ? 30.272 6.759 -25.049 1.00 90.75 79 ASN A N 1
ATOM 647 C CA . ASN A 1 79 ? 31.657 6.405 -25.365 1.00 90.75 79 ASN A CA 1
ATOM 648 C C . ASN A 1 79 ? 31.787 5.754 -26.748 1.00 90.75 79 ASN A C 1
ATOM 650 O O . ASN A 1 79 ? 32.896 5.587 -27.248 1.00 90.75 79 ASN A O 1
ATOM 654 N N . LYS A 1 80 ? 30.663 5.374 -27.374 1.00 89.44 80 LYS A N 1
ATOM 655 C CA . LYS A 1 80 ? 30.618 4.794 -28.722 1.00 89.44 80 LYS A CA 1
ATOM 656 C C . LYS A 1 80 ? 29.489 5.410 -29.547 1.00 89.44 80 LYS A C 1
ATOM 658 O O . LYS A 1 80 ? 28.390 5.628 -29.039 1.00 89.44 80 LYS A O 1
ATOM 663 N N . ARG A 1 81 ? 29.709 5.597 -30.853 1.00 87.06 81 ARG A N 1
ATOM 664 C CA . ARG A 1 81 ? 28.676 6.087 -31.787 1.00 87.06 81 ARG A CA 1
ATOM 665 C C . ARG A 1 81 ? 27.449 5.168 -31.840 1.00 87.06 81 ARG A C 1
ATOM 667 O O . ARG A 1 81 ? 26.327 5.660 -31.832 1.00 87.06 81 ARG A O 1
ATOM 674 N N . SER A 1 82 ? 27.644 3.847 -31.797 1.00 88.25 82 SER A N 1
ATOM 675 C CA . SER A 1 82 ? 26.548 2.863 -31.765 1.00 88.25 82 SER A CA 1
ATOM 676 C C . SER A 1 82 ? 25.636 3.011 -30.540 1.00 88.25 82 SER A C 1
ATOM 678 O O . SER A 1 82 ? 24.437 2.736 -30.615 1.00 88.25 82 SER A O 1
ATOM 680 N N . GLU A 1 83 ? 26.170 3.489 -29.414 1.00 89.25 83 GLU A N 1
ATOM 681 C CA . GLU A 1 83 ? 25.380 3.782 -28.219 1.00 89.25 83 GLU A CA 1
ATOM 682 C C . GLU A 1 83 ? 24.515 5.024 -28.408 1.00 89.25 83 GLU A C 1
ATOM 684 O O . GLU A 1 83 ? 23.356 4.991 -27.994 1.00 89.25 83 GLU A O 1
ATOM 689 N N . VAL A 1 84 ? 25.033 6.063 -29.078 1.00 88.94 84 VAL A N 1
ATOM 690 C CA . VAL A 1 84 ? 24.242 7.241 -29.464 1.00 88.94 84 VAL A CA 1
ATOM 691 C C . VAL A 1 84 ? 23.128 6.826 -30.410 1.00 88.94 84 VAL A C 1
ATOM 693 O O . VAL A 1 84 ? 21.973 7.101 -30.112 1.00 88.94 84 VAL A O 1
ATOM 696 N N . THR A 1 85 ? 23.428 6.089 -31.484 1.00 88.50 85 THR A N 1
ATOM 697 C CA . THR A 1 85 ? 22.415 5.606 -32.440 1.00 88.50 85 THR A CA 1
ATOM 698 C C . THR A 1 85 ? 21.321 4.804 -31.735 1.00 88.50 85 THR A C 1
ATOM 700 O O . THR A 1 85 ? 20.131 5.049 -31.921 1.00 88.50 85 THR A O 1
ATOM 703 N N . ARG A 1 86 ? 21.701 3.883 -30.841 1.00 89.69 86 ARG A N 1
ATOM 704 C CA . ARG A 1 86 ? 20.742 3.125 -30.027 1.00 89.69 86 ARG A CA 1
ATOM 705 C C . ARG A 1 86 ? 19.951 4.021 -29.072 1.00 89.69 86 ARG A C 1
ATOM 707 O O . ARG A 1 86 ? 18.770 3.768 -28.849 1.00 89.69 86 ARG A O 1
ATOM 714 N N . HIS A 1 87 ? 20.584 5.032 -28.484 1.00 90.06 87 HIS A N 1
ATOM 715 C CA . HIS A 1 87 ? 19.926 5.994 -27.609 1.00 90.06 87 HIS A CA 1
ATOM 716 C C . HIS A 1 87 ? 18.943 6.893 -28.369 1.00 90.06 87 HIS A C 1
ATOM 718 O O . HIS A 1 87 ? 17.866 7.165 -27.837 1.00 90.06 87 HIS A O 1
ATOM 724 N N . MET A 1 88 ? 19.240 7.279 -29.613 1.00 90.12 88 MET A N 1
ATOM 725 C CA . MET A 1 88 ? 18.342 8.081 -30.452 1.00 90.12 88 MET A CA 1
ATOM 726 C C . MET A 1 88 ? 16.973 7.421 -30.632 1.00 90.12 88 MET A C 1
ATOM 728 O O . MET A 1 88 ? 15.965 8.121 -30.651 1.00 90.12 88 MET A O 1
ATOM 732 N N . ARG A 1 89 ? 16.900 6.083 -30.601 1.00 92.12 89 ARG A N 1
ATOM 733 C CA . ARG A 1 89 ? 15.630 5.331 -30.599 1.00 92.12 89 ARG A CA 1
ATOM 734 C C . ARG A 1 89 ? 14.703 5.677 -29.432 1.00 92.12 89 ARG A C 1
ATOM 736 O O . ARG A 1 89 ? 13.498 5.471 -29.518 1.00 92.12 89 ARG A O 1
ATOM 743 N N . SER A 1 90 ? 15.240 6.184 -28.319 1.00 89.88 90 SER A N 1
ATOM 744 C CA . SER A 1 90 ? 14.413 6.666 -27.204 1.00 89.88 90 SER A CA 1
ATOM 745 C C . SER A 1 90 ? 13.740 8.010 -27.479 1.00 89.88 90 SER A C 1
ATOM 747 O O . SER A 1 90 ? 12.722 8.286 -26.853 1.00 89.88 90 SER A O 1
ATOM 749 N N . HIS A 1 91 ? 14.271 8.797 -28.419 1.00 91.25 91 HIS A N 1
ATOM 750 C CA . HIS A 1 91 ? 13.674 10.055 -28.876 1.00 91.25 91 HIS A CA 1
ATOM 751 C C . HIS A 1 91 ? 12.726 9.821 -30.050 1.00 91.25 91 HIS A C 1
ATOM 753 O O . HIS A 1 91 ? 11.608 10.317 -30.043 1.00 91.25 91 HIS A O 1
ATOM 759 N N . THR A 1 92 ? 13.142 9.013 -31.028 1.00 91.06 92 THR A N 1
ATOM 760 C CA . THR A 1 92 ? 12.344 8.730 -32.234 1.00 91.06 92 THR A CA 1
ATOM 761 C C . THR A 1 92 ? 11.230 7.708 -32.001 1.00 91.06 92 THR A C 1
ATOM 763 O O . THR A 1 92 ? 10.321 7.589 -32.814 1.00 91.06 92 THR A O 1
ATOM 766 N N . GLY A 1 93 ? 11.299 6.931 -30.915 1.00 88.56 93 GLY A N 1
ATOM 767 C CA . GLY A 1 93 ? 10.361 5.840 -30.638 1.00 88.56 93 GLY A CA 1
ATOM 768 C C . GLY A 1 93 ? 10.579 4.588 -31.497 1.00 88.56 93 GLY A C 1
ATOM 769 O O . GLY A 1 93 ? 9.819 3.626 -31.366 1.00 88.56 93 GLY A O 1
ATOM 770 N N . GLU A 1 94 ? 11.618 4.569 -32.336 1.00 92.12 94 GLU A N 1
ATOM 771 C CA . GLU A 1 94 ? 11.935 3.463 -33.236 1.00 92.12 94 GLU A CA 1
ATOM 772 C C . GLU A 1 94 ? 12.151 2.149 -32.462 1.00 92.12 94 GLU A C 1
ATOM 774 O O . GLU A 1 94 ? 12.910 2.061 -31.484 1.00 92.12 94 GLU A O 1
ATOM 779 N N . ARG A 1 95 ? 11.482 1.085 -32.913 1.00 92.25 95 ARG A N 1
ATOM 780 C CA . ARG A 1 95 ? 11.517 -0.243 -32.288 1.00 92.25 95 ARG A CA 1
ATOM 781 C C . ARG A 1 95 ? 11.760 -1.335 -33.331 1.00 92.25 95 ARG A C 1
ATOM 783 O O . ARG A 1 95 ? 10.829 -2.070 -33.648 1.00 92.25 95 ARG A O 1
ATOM 790 N N . PRO A 1 96 ? 13.004 -1.475 -33.824 1.00 93.06 96 PRO A N 1
ATOM 791 C CA . PRO A 1 96 ? 13.314 -2.377 -34.936 1.00 93.06 96 PRO A CA 1
ATOM 792 C C . PRO A 1 96 ? 13.094 -3.858 -34.620 1.00 93.06 96 PRO A C 1
ATOM 794 O O . PRO A 1 96 ? 12.917 -4.670 -35.517 1.00 93.06 96 PRO A O 1
ATOM 797 N N . PHE A 1 97 ? 13.127 -4.233 -33.340 1.00 94.75 97 PHE A N 1
ATOM 798 C CA . PHE A 1 97 ? 13.058 -5.629 -32.925 1.00 94.75 97 PHE A CA 1
ATOM 799 C C . PHE A 1 97 ? 11.652 -5.955 -32.431 1.00 94.75 97 PHE A C 1
ATOM 801 O O . PHE A 1 97 ? 11.335 -5.700 -31.270 1.00 94.75 97 PHE A O 1
ATOM 808 N N . ALA A 1 98 ? 10.803 -6.506 -33.293 1.00 94.06 98 ALA A N 1
ATOM 809 C CA . ALA A 1 98 ? 9.446 -6.906 -32.934 1.00 94.06 98 ALA A CA 1
ATOM 810 C C . ALA A 1 98 ? 9.375 -8.365 -32.465 1.00 94.06 98 ALA A C 1
ATOM 812 O O . ALA A 1 98 ? 10.027 -9.251 -33.011 1.00 94.06 98 ALA A O 1
ATOM 813 N N . CYS A 1 99 ? 8.567 -8.616 -31.437 1.00 94.94 99 CYS A N 1
ATOM 814 C CA . CYS A 1 99 ? 8.194 -9.964 -31.030 1.00 94.94 99 CYS A CA 1
ATOM 815 C C . CYS A 1 99 ? 7.183 -10.534 -32.024 1.00 94.94 99 CYS A C 1
ATOM 817 O O . CYS A 1 99 ? 6.107 -9.965 -32.186 1.00 94.94 99 CYS A O 1
ATOM 819 N N . THR A 1 100 ? 7.495 -11.671 -32.638 1.00 93.38 100 THR A N 1
ATOM 820 C CA . THR A 1 100 ? 6.605 -12.343 -33.595 1.00 93.38 100 THR A CA 1
ATOM 821 C C . THR A 1 100 ? 5.342 -12.897 -32.932 1.00 93.38 100 THR A C 1
ATOM 823 O O . THR A 1 100 ? 4.296 -12.949 -33.564 1.00 93.38 100 THR A O 1
ATOM 826 N N . THR A 1 101 ? 5.400 -13.247 -31.642 1.00 92.94 101 THR A N 1
ATOM 827 C CA . THR A 1 101 ? 4.263 -13.834 -30.912 1.00 92.94 101 THR A CA 1
ATOM 828 C C . THR A 1 101 ? 3.217 -12.808 -30.474 1.00 92.94 101 THR A C 1
ATOM 830 O O . THR A 1 101 ? 2.033 -13.119 -30.444 1.00 92.94 101 THR A O 1
ATOM 833 N N . CYS A 1 102 ? 3.621 -11.592 -30.088 1.00 94.38 102 CYS A N 1
ATOM 834 C CA . CYS A 1 102 ? 2.687 -10.577 -29.569 1.00 94.38 102 CYS A CA 1
ATOM 835 C C . CYS A 1 102 ? 2.793 -9.200 -30.238 1.00 94.38 102 CYS A C 1
ATOM 837 O O . CYS A 1 102 ? 2.199 -8.237 -29.755 1.00 94.38 102 CYS A O 1
ATOM 839 N N . GLY A 1 103 ? 3.596 -9.071 -31.296 1.00 91.19 103 GLY A N 1
ATOM 840 C CA . GLY A 1 103 ? 3.801 -7.825 -32.043 1.00 91.19 103 GLY A CA 1
ATOM 841 C C . GLY A 1 103 ? 4.562 -6.733 -31.283 1.00 91.19 103 GLY A C 1
ATOM 842 O O . GLY A 1 103 ? 4.757 -5.631 -31.792 1.00 91.19 103 GLY A O 1
ATOM 843 N N . LYS A 1 104 ? 5.002 -6.985 -30.044 1.00 93.44 104 LYS A N 1
ATOM 844 C CA . LYS A 1 104 ? 5.624 -5.952 -29.211 1.00 93.44 104 LYS A CA 1
ATOM 845 C C . LYS A 1 104 ? 7.023 -5.592 -29.714 1.00 93.44 104 LYS A C 1
ATOM 847 O O . LYS A 1 104 ? 7.908 -6.439 -29.738 1.00 93.44 104 LYS A O 1
ATOM 852 N N . GLY A 1 105 ? 7.227 -4.318 -30.049 1.00 93.44 105 GLY A N 1
ATOM 853 C CA . GLY A 1 105 ? 8.515 -3.777 -30.487 1.00 93.44 105 GLY A CA 1
ATOM 854 C C . GLY A 1 105 ? 9.483 -3.422 -29.350 1.00 93.44 105 GLY A C 1
ATOM 855 O O . GLY A 1 105 ? 9.082 -2.920 -28.293 1.00 93.44 105 GLY A O 1
ATOM 856 N N . PHE A 1 106 ? 10.778 -3.608 -29.602 1.00 93.50 106 PHE A N 1
ATOM 857 C CA . PHE A 1 106 ? 11.898 -3.298 -28.717 1.00 93.50 106 PHE A CA 1
ATOM 858 C C . PHE A 1 106 ? 12.967 -2.496 -29.463 1.00 93.50 106 PHE A C 1
ATOM 860 O O . PHE A 1 106 ? 13.230 -2.709 -30.643 1.00 93.50 106 PHE A O 1
ATOM 867 N N . SER A 1 107 ? 13.631 -1.583 -28.753 1.00 91.75 107 SER A N 1
ATOM 868 C CA . SER A 1 107 ? 14.713 -0.762 -29.312 1.00 91.75 107 SER A CA 1
ATOM 869 C C . SER A 1 107 ? 16.064 -1.487 -29.365 1.00 91.75 107 SER A C 1
ATOM 871 O O . SER A 1 107 ? 17.006 -0.984 -29.977 1.00 91.75 107 SER A O 1
ATOM 873 N N . VAL A 1 108 ? 16.189 -2.662 -28.729 1.00 90.88 108 VAL A N 1
ATOM 874 C CA . VAL A 1 108 ? 17.435 -3.448 -28.645 1.00 90.88 108 VAL A CA 1
ATOM 875 C C . VAL A 1 108 ? 17.139 -4.952 -28.720 1.00 90.88 108 VAL A C 1
ATOM 877 O O . VAL A 1 108 ? 16.270 -5.429 -27.988 1.00 90.88 108 VAL A O 1
ATOM 880 N N . LYS A 1 109 ? 17.921 -5.709 -29.512 1.00 91.88 109 LYS A N 1
ATOM 881 C CA . LYS A 1 109 ? 17.818 -7.180 -29.683 1.00 91.88 109 LYS A CA 1
ATOM 882 C C . LYS A 1 109 ? 17.808 -7.933 -28.345 1.00 91.88 109 LYS A C 1
ATOM 884 O O . LYS A 1 109 ? 16.943 -8.769 -28.110 1.00 91.88 109 LYS A O 1
ATOM 889 N N . MET A 1 110 ? 18.691 -7.572 -27.407 1.00 90.44 110 MET A N 1
ATOM 890 C CA . MET A 1 110 ? 18.747 -8.201 -26.075 1.00 90.44 110 MET A CA 1
ATOM 891 C C . MET A 1 110 ? 17.446 -8.022 -25.268 1.00 90.44 110 MET A C 1
ATOM 893 O O . MET A 1 110 ? 17.050 -8.912 -24.517 1.00 90.44 110 MET A O 1
ATOM 897 N N . ALA A 1 111 ? 16.752 -6.888 -25.419 1.00 91.50 111 ALA A N 1
ATOM 898 C CA . ALA A 1 111 ? 15.476 -6.662 -24.742 1.00 91.50 111 ALA A CA 1
ATOM 899 C C . ALA A 1 111 ? 14.367 -7.558 -25.314 1.00 91.50 111 ALA A C 1
ATOM 901 O O . ALA A 1 111 ? 13.566 -8.078 -24.536 1.00 91.50 111 ALA A O 1
ATOM 902 N N . LEU A 1 112 ? 14.372 -7.785 -26.634 1.00 93.69 112 LEU A N 1
ATOM 903 C CA . LEU A 1 112 ? 13.511 -8.773 -27.281 1.00 93.69 112 LEU A CA 1
ATOM 904 C C . LEU A 1 112 ? 13.841 -10.191 -26.791 1.00 93.69 112 LEU A C 1
ATOM 906 O O . LEU A 1 112 ? 12.942 -10.868 -26.307 1.00 93.69 112 LEU A O 1
ATOM 910 N N . LYS A 1 113 ? 15.116 -10.610 -26.795 1.00 91.12 113 LYS A N 1
ATOM 911 C CA . LYS A 1 113 ? 15.539 -11.936 -26.290 1.00 91.12 113 LYS A CA 1
ATOM 912 C C . LYS A 1 113 ? 15.047 -12.184 -24.863 1.00 91.12 113 LYS A C 1
ATOM 914 O O . LYS A 1 113 ? 14.421 -13.196 -24.573 1.00 91.12 113 LYS A O 1
ATOM 919 N N . HIS A 1 114 ? 15.239 -11.212 -23.973 1.00 90.31 114 HIS A N 1
ATOM 920 C CA . HIS A 1 114 ? 14.708 -11.297 -22.615 1.00 90.31 114 HIS A CA 1
ATOM 921 C C . HIS A 1 114 ? 13.177 -11.311 -22.548 1.00 90.31 114 HIS A C 1
ATOM 923 O O . HIS A 1 114 ? 12.624 -11.837 -21.584 1.00 90.31 114 HIS A O 1
ATOM 929 N N . HIS A 1 115 ? 12.484 -10.678 -23.489 1.00 91.94 115 HIS A N 1
ATOM 930 C CA . HIS A 1 115 ? 11.028 -10.693 -23.543 1.00 91.94 115 HIS A CA 1
ATOM 931 C C . HIS A 1 115 ? 10.477 -12.041 -24.013 1.00 91.94 115 HIS A C 1
ATOM 933 O O . HIS A 1 115 ? 9.459 -12.461 -23.470 1.00 91.94 115 HIS A O 1
ATOM 939 N N . LEU A 1 116 ? 11.154 -12.739 -24.928 1.00 90.75 116 LEU A N 1
ATOM 940 C CA . LEU A 1 116 ? 10.722 -14.056 -25.411 1.00 90.75 116 LEU A CA 1
ATOM 941 C C . LEU A 1 116 ? 10.553 -15.077 -24.273 1.00 90.75 116 LEU A C 1
ATOM 943 O O . LEU A 1 116 ? 9.631 -15.883 -24.327 1.00 90.75 116 LEU A O 1
ATOM 947 N N . SER A 1 117 ? 11.320 -14.945 -23.181 1.00 90.12 117 SER A N 1
ATOM 948 C CA . SER A 1 117 ? 11.136 -15.752 -21.958 1.00 90.12 117 SER A CA 1
ATOM 949 C C . SER A 1 117 ? 9.729 -15.674 -21.341 1.00 90.12 117 SER A C 1
ATOM 951 O O . SER A 1 117 ? 9.323 -16.558 -20.591 1.00 90.12 117 SER A O 1
ATOM 953 N N . VAL A 1 118 ? 8.958 -14.621 -21.640 1.00 89.81 118 VAL A N 1
ATOM 954 C CA . VAL A 1 118 ? 7.558 -14.489 -21.203 1.00 89.81 118 VAL A CA 1
ATOM 955 C C . VAL A 1 118 ? 6.650 -15.462 -21.955 1.00 89.81 118 VAL A C 1
ATOM 957 O O . VAL A 1 118 ? 5.676 -15.933 -21.376 1.00 89.81 118 VAL A O 1
ATOM 960 N N . HIS A 1 119 ? 6.964 -15.759 -23.217 1.00 90.56 119 HIS A N 1
ATOM 961 C CA . HIS A 1 119 ? 6.195 -16.676 -24.057 1.00 90.56 119 HIS A CA 1
ATOM 962 C C . HIS A 1 119 ? 6.639 -18.124 -23.868 1.00 90.56 119 HIS A C 1
ATOM 964 O O . HIS A 1 119 ? 5.794 -18.997 -23.710 1.00 90.56 119 HIS A O 1
ATOM 970 N N . THR A 1 120 ? 7.949 -18.372 -23.824 1.00 88.81 120 THR A N 1
ATOM 971 C CA . THR A 1 120 ? 8.492 -19.726 -23.635 1.00 88.81 120 THR A CA 1
ATOM 972 C C . THR A 1 120 ? 8.353 -20.218 -22.195 1.00 88.81 120 THR A C 1
ATOM 974 O O . THR A 1 120 ? 8.420 -21.413 -21.933 1.00 88.81 120 THR A O 1
ATOM 977 N N . GLY A 1 121 ? 8.176 -19.304 -21.234 1.00 86.88 121 GLY A N 1
ATOM 978 C CA . GLY A 1 121 ? 8.160 -19.631 -19.808 1.00 86.88 121 GLY A CA 1
ATOM 979 C C . GLY A 1 121 ? 9.538 -20.001 -19.249 1.00 86.88 121 GLY A C 1
ATOM 980 O O . GLY A 1 121 ? 9.637 -20.319 -18.060 1.00 86.88 121 GLY A O 1
ATOM 981 N N . GLU A 1 122 ? 10.593 -19.925 -20.065 1.00 89.19 122 GLU A N 1
ATOM 982 C CA . GLU A 1 122 ? 11.956 -20.267 -19.678 1.00 89.19 122 GLU A CA 1
ATOM 983 C C . GLU A 1 122 ? 12.440 -19.401 -18.517 1.00 89.19 122 GLU A C 1
ATOM 985 O O . GLU A 1 122 ? 12.440 -18.163 -18.547 1.00 89.19 122 GLU A O 1
ATOM 990 N N . LYS A 1 123 ? 12.892 -20.080 -17.466 1.00 89.75 123 LYS A N 1
ATOM 991 C CA . LYS A 1 123 ? 13.426 -19.460 -16.257 1.00 89.75 123 LYS A CA 1
ATOM 992 C C . LYS A 1 123 ? 14.726 -20.157 -15.860 1.00 89.75 123 LYS A C 1
ATOM 994 O O . LYS A 1 123 ? 14.718 -20.927 -14.901 1.00 89.75 123 LYS A O 1
ATOM 999 N N . PRO A 1 124 ? 15.830 -19.903 -16.588 1.00 90.19 124 PRO A N 1
ATOM 1000 C CA . PRO A 1 124 ? 17.074 -20.660 -16.427 1.00 90.19 124 PRO A CA 1
ATOM 1001 C C . PRO A 1 124 ? 17.729 -20.485 -15.054 1.00 90.19 124 PRO A C 1
ATOM 1003 O O . PRO A 1 124 ? 18.540 -21.305 -14.639 1.00 90.19 124 PRO A O 1
ATOM 1006 N N . PHE A 1 125 ? 17.394 -19.408 -14.342 1.00 93.50 125 PHE A N 1
ATOM 1007 C CA . PHE A 1 125 ? 18.043 -19.052 -13.089 1.00 93.50 125 PHE A CA 1
ATOM 1008 C C . PHE A 1 125 ? 17.166 -19.464 -11.910 1.00 93.50 125 PHE A C 1
ATOM 1010 O O . PHE A 1 125 ? 16.100 -18.885 -11.702 1.00 93.50 125 PHE A O 1
ATOM 1017 N N . SER A 1 126 ? 17.612 -20.435 -11.118 1.00 93.25 126 SER A N 1
ATOM 1018 C CA . SER A 1 126 ? 16.890 -20.933 -9.947 1.00 93.25 126 SER A CA 1
ATOM 1019 C C . SER A 1 126 ? 17.511 -20.452 -8.633 1.00 93.25 126 SER A C 1
ATOM 1021 O O . SER A 1 126 ? 18.724 -20.302 -8.487 1.00 93.25 126 SER A O 1
ATOM 1023 N N . CYS A 1 127 ? 16.657 -20.181 -7.649 1.00 95.06 127 CYS A N 1
ATOM 1024 C CA . CYS A 1 127 ? 17.074 -19.883 -6.288 1.00 95.06 127 CYS A CA 1
ATOM 1025 C C . CYS A 1 127 ? 17.373 -21.181 -5.538 1.00 95.06 127 CYS A C 1
ATOM 1027 O O . CYS A 1 127 ? 16.467 -21.983 -5.311 1.00 95.06 127 CYS A O 1
ATOM 1029 N N . LYS A 1 128 ? 18.615 -21.340 -5.072 1.00 92.19 128 LYS A N 1
ATOM 1030 C CA . LYS A 1 128 ? 19.053 -22.519 -4.308 1.00 92.19 128 LYS A CA 1
ATOM 1031 C C . LYS A 1 128 ? 18.306 -22.701 -2.975 1.00 92.19 128 LYS A C 1
ATOM 1033 O O . LYS A 1 128 ? 18.171 -23.822 -2.512 1.00 92.19 128 LYS A O 1
ATOM 1038 N N . PHE A 1 129 ? 17.788 -21.623 -2.377 1.00 92.50 129 PHE A N 1
ATOM 1039 C CA . PHE A 1 129 ? 17.142 -21.667 -1.056 1.00 92.50 129 PHE A CA 1
ATOM 1040 C C . PHE A 1 129 ? 15.642 -21.981 -1.085 1.00 92.50 129 PHE A C 1
ATOM 1042 O O . PHE A 1 129 ? 15.112 -22.502 -0.111 1.00 92.50 129 PHE A O 1
ATOM 1049 N N . CYS A 1 130 ? 14.924 -21.622 -2.155 1.00 94.75 130 CYS A N 1
ATOM 1050 C CA . CYS A 1 130 ? 13.467 -21.819 -2.219 1.00 94.75 130 CYS A CA 1
ATOM 1051 C C . CYS A 1 130 ? 12.958 -22.408 -3.537 1.00 94.75 130 CYS A C 1
ATOM 1053 O O . CYS A 1 130 ? 11.748 -22.437 -3.760 1.00 94.75 130 CYS A O 1
ATOM 1055 N N . GLY A 1 131 ? 13.856 -22.810 -4.439 1.00 89.62 131 GLY A N 1
ATOM 1056 C CA . GLY A 1 131 ? 13.516 -23.431 -5.721 1.00 89.62 131 GLY A CA 1
ATOM 1057 C C . GLY A 1 131 ? 12.829 -22.506 -6.731 1.00 89.62 131 GLY A C 1
ATOM 1058 O O . GLY A 1 131 ? 12.480 -22.944 -7.822 1.00 89.62 131 GLY A O 1
ATOM 1059 N N . LYS A 1 132 ? 12.616 -21.220 -6.414 1.00 92.06 132 LYS A N 1
ATOM 1060 C CA . LYS A 1 132 ? 11.975 -20.274 -7.341 1.00 92.06 132 LYS A CA 1
ATOM 1061 C C . LYS A 1 132 ? 12.869 -19.993 -8.543 1.00 92.06 132 LYS A C 1
ATOM 1063 O O . LYS A 1 132 ? 14.024 -19.618 -8.370 1.00 92.06 132 LYS A O 1
ATOM 1068 N N . CYS A 1 133 ? 12.299 -20.083 -9.740 1.00 92.75 133 CYS A N 1
ATOM 1069 C CA . CYS A 1 133 ? 13.003 -19.813 -10.991 1.00 92.75 133 CYS A CA 1
ATOM 1070 C C . CYS A 1 133 ? 12.676 -18.421 -11.554 1.00 92.75 133 CYS A C 1
ATOM 1072 O O . CYS A 1 133 ? 11.563 -17.906 -11.398 1.00 92.75 133 CYS A O 1
ATOM 1074 N N . PHE A 1 134 ? 13.640 -17.823 -12.251 1.00 93.00 134 PHE A N 1
ATOM 1075 C CA . PHE A 1 134 ? 13.564 -16.499 -12.856 1.00 93.00 134 PHE A CA 1
ATOM 1076 C C . PHE A 1 134 ? 14.201 -16.497 -14.247 1.00 93.00 134 PHE A C 1
ATOM 1078 O O . PHE A 1 134 ? 15.096 -17.280 -14.552 1.00 93.00 134 PHE A O 1
ATOM 1085 N N . SER A 1 135 ? 13.759 -15.565 -15.089 1.00 91.94 135 SER A N 1
ATOM 1086 C CA . SER A 1 135 ? 14.228 -15.443 -16.472 1.00 91.94 135 SER A CA 1
ATOM 1087 C C . SER A 1 135 ? 15.534 -14.665 -16.631 1.00 91.94 135 SER A C 1
ATOM 1089 O O . SER A 1 135 ? 16.080 -14.602 -17.727 1.00 91.94 135 SER A O 1
ATOM 1091 N N . ARG A 1 136 ? 16.038 -14.030 -15.564 1.00 90.56 136 ARG A N 1
ATOM 1092 C CA . ARG A 1 136 ? 17.268 -13.226 -15.605 1.00 90.56 136 ARG A CA 1
ATOM 1093 C C . ARG A 1 136 ? 18.073 -13.382 -14.325 1.00 90.56 136 ARG A C 1
ATOM 1095 O O . ARG A 1 136 ? 17.513 -13.302 -13.230 1.00 90.56 136 ARG A O 1
ATOM 1102 N N . GLU A 1 137 ? 19.388 -13.461 -14.483 1.00 91.00 137 GLU A N 1
ATOM 1103 C CA . GLU A 1 137 ? 20.358 -13.562 -13.391 1.00 91.00 137 GLU A CA 1
ATOM 1104 C C . GLU A 1 137 ? 20.238 -12.407 -12.388 1.00 91.00 137 GLU A C 1
ATOM 1106 O O . GLU A 1 137 ? 20.126 -12.619 -11.184 1.00 91.00 137 GLU A O 1
ATOM 1111 N N . SER A 1 138 ? 20.142 -11.166 -12.878 1.00 91.38 138 SER A N 1
ATOM 1112 C CA . SER A 1 138 ? 20.012 -9.982 -12.018 1.00 91.38 138 SER A CA 1
ATOM 1113 C C . SER A 1 138 ? 18.770 -10.011 -11.123 1.00 91.38 138 SER A C 1
ATOM 1115 O O . SER A 1 138 ? 18.764 -9.411 -10.046 1.00 91.38 138 SER A O 1
ATOM 1117 N N . ILE A 1 139 ? 17.709 -10.709 -11.536 1.00 92.69 139 ILE A N 1
ATOM 1118 C CA . ILE A 1 139 ? 16.496 -10.863 -10.731 1.00 92.69 139 ILE A CA 1
ATOM 1119 C C . ILE A 1 139 ? 16.699 -11.932 -9.655 1.00 92.69 139 ILE A C 1
ATOM 1121 O O . ILE A 1 139 ? 16.293 -11.686 -8.519 1.00 92.69 139 ILE A O 1
ATOM 1125 N N . VAL A 1 140 ? 17.375 -13.049 -9.964 1.00 94.31 140 VAL A N 1
ATOM 1126 C CA . VAL A 1 140 ? 17.796 -14.025 -8.939 1.00 94.31 140 VAL A CA 1
ATOM 1127 C C . VAL A 1 140 ? 18.691 -13.365 -7.907 1.00 94.31 140 VAL A C 1
ATOM 1129 O O . VAL A 1 140 ? 18.386 -13.455 -6.725 1.00 94.31 140 VAL A O 1
ATOM 1132 N N . ASN A 1 141 ? 19.728 -12.636 -8.318 1.00 93.56 141 ASN A N 1
ATOM 1133 C CA . ASN A 1 141 ? 20.674 -12.030 -7.376 1.00 93.56 141 ASN A CA 1
ATOM 1134 C C . ASN A 1 141 ? 19.979 -11.043 -6.427 1.00 93.56 141 ASN A C 1
ATOM 1136 O O . ASN A 1 141 ? 20.208 -11.053 -5.221 1.00 93.56 141 ASN A O 1
ATOM 1140 N N . ASN A 1 142 ? 19.038 -10.247 -6.942 1.00 94.38 142 ASN A N 1
ATOM 1141 C CA . ASN A 1 142 ? 18.199 -9.391 -6.102 1.00 94.38 142 ASN A CA 1
ATOM 1142 C C . ASN A 1 142 ? 17.247 -10.186 -5.191 1.00 94.38 142 ASN A C 1
ATOM 1144 O O . ASN A 1 142 ? 16.959 -9.749 -4.078 1.00 94.38 142 ASN A O 1
ATOM 1148 N N . HIS A 1 143 ? 16.731 -11.323 -5.656 1.00 95.00 143 HIS A N 1
ATOM 1149 C CA . HIS A 1 143 ? 15.877 -12.206 -4.867 1.00 95.00 143 HIS A CA 1
ATOM 1150 C C . HIS A 1 143 ? 16.645 -12.906 -3.737 1.00 95.00 143 HIS A C 1
ATOM 1152 O O . HIS A 1 143 ? 16.103 -13.012 -2.638 1.00 95.00 143 HIS A O 1
ATOM 1158 N N . LEU A 1 144 ? 17.897 -13.319 -3.963 1.00 94.88 144 LEU A N 1
ATOM 1159 C CA . LEU A 1 144 ? 18.744 -13.960 -2.951 1.00 94.88 144 LEU A CA 1
ATOM 1160 C C . LEU A 1 144 ? 18.915 -13.086 -1.701 1.00 94.88 144 LEU A C 1
ATOM 1162 O O . LEU A 1 144 ? 18.965 -13.615 -0.593 1.00 94.88 144 LEU A O 1
ATOM 1166 N N . ARG A 1 145 ? 18.856 -11.756 -1.846 1.00 94.94 145 ARG A N 1
ATOM 1167 C CA . ARG A 1 145 ? 18.863 -10.810 -0.716 1.00 94.94 145 ARG A CA 1
ATOM 1168 C C . ARG A 1 145 ? 17.711 -10.988 0.272 1.00 94.94 145 ARG A C 1
ATOM 1170 O O . ARG A 1 145 ? 17.800 -10.545 1.412 1.00 94.94 145 ARG A O 1
ATOM 1177 N N . ILE A 1 146 ? 16.613 -11.622 -0.140 1.00 93.88 146 ILE A N 1
ATOM 1178 C CA . ILE A 1 146 ? 15.506 -11.962 0.765 1.00 93.88 146 ILE A CA 1
ATOM 1179 C C . ILE A 1 146 ? 15.931 -13.069 1.737 1.00 93.88 146 ILE A C 1
ATOM 1181 O O . ILE A 1 146 ? 15.497 -13.053 2.884 1.00 93.88 146 ILE A O 1
ATOM 1185 N N . HIS A 1 147 ? 16.778 -13.998 1.288 1.00 94.62 147 HIS A N 1
ATOM 1186 C CA . HIS A 1 147 ? 17.285 -15.098 2.104 1.00 94.62 147 HIS A CA 1
ATOM 1187 C C . HIS A 1 147 ? 18.459 -14.663 2.978 1.00 94.62 147 HIS A C 1
ATOM 1189 O O . HIS A 1 147 ? 18.486 -14.992 4.157 1.00 94.62 147 HIS A O 1
ATOM 1195 N N . THR A 1 148 ? 19.391 -13.881 2.429 1.00 93.81 148 THR A N 1
ATOM 1196 C CA . THR A 1 148 ? 20.554 -13.392 3.190 1.00 93.81 148 THR A CA 1
ATOM 1197 C C . THR A 1 148 ? 20.210 -12.238 4.133 1.00 93.81 148 THR A C 1
ATOM 1199 O O . THR A 1 148 ? 20.976 -11.929 5.039 1.00 93.81 148 THR A O 1
ATOM 1202 N N . GLY A 1 149 ? 19.080 -11.558 3.914 1.00 93.31 149 GLY A N 1
ATOM 1203 C CA . GLY A 1 149 ? 18.707 -10.355 4.656 1.00 93.31 149 GLY A CA 1
ATOM 1204 C C . GLY A 1 149 ? 19.509 -9.106 4.270 1.00 93.31 149 GLY A C 1
ATOM 1205 O O . GLY A 1 149 ? 19.284 -8.045 4.858 1.00 93.31 149 GLY A O 1
ATOM 1206 N N . GLU A 1 150 ? 20.400 -9.200 3.277 1.00 94.94 150 GLU A N 1
ATOM 1207 C CA . GLU A 1 150 ? 21.250 -8.101 2.819 1.00 94.94 150 GLU A CA 1
ATOM 1208 C C . GLU A 1 150 ? 20.403 -6.915 2.327 1.00 94.94 150 GLU A C 1
ATOM 1210 O O . GLU A 1 150 ? 19.553 -7.031 1.435 1.00 94.94 150 GLU A O 1
ATOM 1215 N N . LYS A 1 151 ? 20.650 -5.731 2.891 1.00 95.38 151 LYS A N 1
ATOM 1216 C CA . LYS A 1 151 ? 19.952 -4.487 2.541 1.00 95.38 151 LYS A CA 1
ATOM 1217 C C . LYS A 1 151 ? 20.965 -3.373 2.268 1.00 95.38 151 LYS A C 1
ATOM 1219 O O . LYS A 1 151 ? 21.164 -2.522 3.132 1.00 95.38 151 LYS A O 1
ATOM 1224 N N . PRO A 1 152 ? 21.584 -3.344 1.075 1.00 95.38 152 PRO A N 1
ATOM 1225 C CA . PRO A 1 152 ? 22.703 -2.440 0.791 1.00 95.38 152 PRO A CA 1
ATOM 1226 C C . PRO A 1 152 ? 22.338 -0.952 0.796 1.00 95.38 152 PRO A C 1
ATOM 1228 O O . PRO A 1 152 ? 23.211 -0.093 0.850 1.00 95.38 152 PRO A O 1
ATOM 1231 N N . PHE A 1 153 ? 21.050 -0.625 0.676 1.00 97.25 153 PHE A N 1
ATOM 1232 C CA . PHE A 1 153 ? 20.597 0.745 0.469 1.00 97.25 153 PHE A CA 1
ATOM 1233 C C . PHE A 1 153 ? 19.971 1.294 1.745 1.00 97.25 153 PHE A C 1
ATOM 1235 O O . PHE A 1 153 ? 18.808 1.015 2.027 1.00 97.25 153 PHE A O 1
ATOM 1242 N N . SER A 1 154 ? 20.723 2.091 2.498 1.00 97.19 154 SER A N 1
ATOM 1243 C CA . SER A 1 154 ? 20.285 2.646 3.783 1.00 97.19 154 SER A CA 1
ATOM 1244 C C . SER A 1 154 ? 19.815 4.095 3.670 1.00 97.19 154 SER A C 1
ATOM 1246 O O . SER A 1 154 ? 20.414 4.914 2.978 1.00 97.19 154 SER A O 1
ATOM 1248 N N . CYS A 1 155 ? 18.728 4.414 4.369 1.00 97.38 155 CYS A N 1
ATOM 1249 C CA . CYS A 1 155 ? 18.254 5.775 4.569 1.00 97.38 155 CYS A CA 1
ATOM 1250 C C . CYS A 1 155 ? 19.060 6.435 5.686 1.00 97.38 155 CYS A C 1
ATOM 1252 O O . CYS A 1 155 ? 18.997 5.996 6.832 1.00 97.38 155 CYS A O 1
ATOM 1254 N N . LEU A 1 156 ? 19.760 7.523 5.369 1.00 95.69 156 LEU A N 1
ATOM 1255 C CA . LEU A 1 156 ? 20.544 8.272 6.355 1.00 95.69 156 LEU A CA 1
ATOM 1256 C C . LEU A 1 156 ? 19.667 9.047 7.353 1.00 95.69 156 LEU A C 1
ATOM 1258 O O . LEU A 1 156 ? 20.109 9.337 8.455 1.00 95.69 156 LEU A O 1
ATOM 1262 N N . THR A 1 157 ? 18.413 9.347 7.001 1.00 95.69 157 THR A N 1
ATOM 1263 C CA . THR A 1 157 ? 17.494 10.114 7.858 1.00 95.69 157 THR A CA 1
ATOM 1264 C C . THR A 1 157 ? 16.876 9.277 8.980 1.00 95.69 157 THR A C 1
ATOM 1266 O O . THR A 1 157 ? 16.634 9.798 10.061 1.00 95.69 157 THR A O 1
ATOM 1269 N N . CYS A 1 158 ? 16.582 7.993 8.746 1.00 96.62 158 CYS A N 1
ATOM 1270 C CA . CYS A 1 158 ? 15.929 7.139 9.752 1.00 96.62 158 CYS A CA 1
ATOM 1271 C C . CYS A 1 158 ? 16.585 5.768 9.963 1.00 96.62 158 CYS A C 1
ATOM 1273 O O . CYS A 1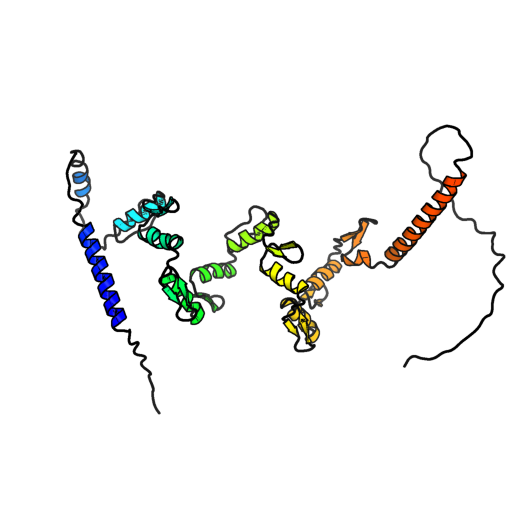 158 ? 16.009 4.916 10.637 1.00 96.62 158 CYS A O 1
ATOM 1275 N N . GLY A 1 159 ? 17.742 5.517 9.347 1.00 95.44 159 GLY A N 1
ATOM 1276 C CA . GLY A 1 159 ? 18.493 4.264 9.467 1.00 95.44 159 GLY A CA 1
ATOM 1277 C C . GLY A 1 159 ? 17.856 3.052 8.779 1.00 95.44 159 GLY A C 1
ATOM 1278 O O . GLY A 1 159 ? 18.422 1.964 8.811 1.00 95.44 159 GLY A O 1
ATOM 1279 N N . LYS A 1 160 ? 16.683 3.188 8.144 1.00 96.75 160 LYS A N 1
ATOM 1280 C CA . LYS A 1 160 ? 16.010 2.059 7.479 1.00 96.75 160 LYS A CA 1
ATOM 1281 C C . LYS A 1 160 ? 16.750 1.633 6.217 1.00 96.75 160 LYS A C 1
ATOM 1283 O O . LYS A 1 160 ? 16.994 2.457 5.339 1.00 96.75 160 LYS A O 1
ATOM 1288 N N . SER A 1 161 ? 17.002 0.333 6.086 1.00 97.00 161 SER A N 1
ATOM 1289 C CA . SER A 1 161 ? 17.688 -0.243 4.925 1.00 97.00 161 SER A CA 1
ATOM 1290 C C . SER A 1 161 ? 16.755 -1.022 3.996 1.00 97.00 161 SER A C 1
ATOM 1292 O O . SER A 1 161 ? 15.764 -1.626 4.420 1.00 97.00 161 SER A O 1
ATOM 1294 N N . PHE A 1 162 ? 17.096 -1.032 2.708 1.00 96.38 162 PHE A N 1
ATOM 1295 C CA . PHE A 1 162 ? 16.322 -1.608 1.614 1.00 96.38 162 PHE A CA 1
ATOM 1296 C C . PHE A 1 162 ? 17.187 -2.527 0.748 1.00 96.38 162 PHE A C 1
ATOM 1298 O O . PHE A 1 162 ? 18.379 -2.299 0.552 1.00 96.38 162 PHE A O 1
ATOM 1305 N N . THR A 1 163 ? 16.560 -3.554 0.173 1.00 95.75 163 THR A N 1
ATOM 1306 C CA . THR A 1 163 ? 17.218 -4.519 -0.726 1.00 95.75 163 THR A CA 1
ATOM 1307 C C . THR A 1 163 ? 17.480 -3.951 -2.125 1.00 95.75 163 THR A C 1
ATOM 1309 O O . THR A 1 163 ? 18.355 -4.440 -2.839 1.00 95.75 163 THR A O 1
ATOM 1312 N N . LEU A 1 164 ? 16.725 -2.919 -2.530 1.00 94.50 164 LEU A N 1
ATOM 1313 C CA . LEU A 1 164 ? 16.755 -2.319 -3.866 1.00 94.50 164 LEU A CA 1
ATOM 1314 C C . LEU A 1 164 ? 16.819 -0.789 -3.787 1.00 94.50 164 LEU A C 1
ATOM 1316 O O . LEU A 1 164 ? 16.050 -0.171 -3.049 1.00 94.50 164 LEU A O 1
ATOM 1320 N N . LYS A 1 165 ? 17.651 -0.170 -4.635 1.00 95.19 165 LYS A N 1
ATOM 1321 C CA . LYS A 1 165 ? 17.851 1.290 -4.676 1.00 95.19 165 LYS A CA 1
ATOM 1322 C C . LYS A 1 165 ? 16.554 2.077 -4.873 1.00 95.19 165 LYS A C 1
ATOM 1324 O O . LYS A 1 165 ? 16.296 3.021 -4.141 1.00 95.19 165 LYS A O 1
ATOM 1329 N N . HIS A 1 166 ? 15.701 1.670 -5.815 1.00 93.81 166 HIS A N 1
ATOM 1330 C CA . HIS A 1 166 ? 14.447 2.389 -6.074 1.00 93.81 166 HIS A CA 1
ATOM 1331 C C . HIS A 1 166 ? 13.480 2.348 -4.879 1.00 93.81 166 HIS A C 1
ATOM 1333 O O . HIS A 1 166 ? 12.677 3.258 -4.722 1.00 93.81 166 HIS A O 1
ATOM 1339 N N . LYS A 1 167 ? 13.565 1.323 -4.015 1.00 96.50 167 LYS A N 1
ATOM 1340 C CA . LYS A 1 167 ? 12.771 1.260 -2.779 1.00 96.50 167 LYS A CA 1
ATOM 1341 C C . LYS A 1 167 ? 13.250 2.272 -1.750 1.00 96.50 167 LYS A C 1
ATOM 1343 O O . LYS A 1 167 ? 12.412 2.862 -1.079 1.00 96.50 167 LYS A O 1
ATOM 1348 N N . LEU A 1 168 ? 14.561 2.506 -1.675 1.00 97.25 168 LEU A N 1
ATOM 1349 C CA . LEU A 1 168 ? 15.106 3.619 -0.905 1.00 97.25 168 LEU A CA 1
ATOM 1350 C C . LEU A 1 168 ? 14.617 4.956 -1.481 1.00 97.25 168 LEU A C 1
ATOM 1352 O O . LEU A 1 168 ? 14.098 5.769 -0.729 1.00 97.25 168 LEU A O 1
ATOM 1356 N N . THR A 1 169 ? 14.690 5.167 -2.799 1.00 96.56 169 THR A N 1
ATOM 1357 C CA . THR A 1 169 ? 14.185 6.400 -3.438 1.00 96.56 169 THR A CA 1
ATOM 1358 C C . THR A 1 169 ? 12.703 6.647 -3.136 1.00 96.56 169 THR A C 1
ATOM 1360 O O . THR A 1 169 ? 12.335 7.730 -2.693 1.00 96.56 169 THR A O 1
ATOM 1363 N N . ASP A 1 170 ? 11.857 5.629 -3.302 1.00 96.56 170 ASP A N 1
ATOM 1364 C CA . ASP A 1 170 ? 10.434 5.686 -2.954 1.00 96.56 170 ASP A CA 1
ATOM 1365 C C . ASP A 1 170 ? 10.212 5.976 -1.459 1.00 96.56 170 ASP A C 1
ATOM 1367 O O . ASP A 1 170 ? 9.294 6.710 -1.094 1.00 96.56 170 ASP A O 1
ATOM 1371 N N . HIS A 1 171 ? 11.053 5.419 -0.585 1.00 97.12 171 HIS A N 1
ATOM 1372 C CA . HIS A 1 171 ? 11.009 5.674 0.851 1.00 97.12 171 HIS A CA 1
ATOM 1373 C C . HIS A 1 171 ? 11.405 7.111 1.211 1.00 97.12 171 HIS A C 1
ATOM 1375 O O . HIS A 1 171 ? 10.756 7.704 2.071 1.00 97.12 171 HIS A O 1
ATOM 1381 N N . MET A 1 172 ? 12.400 7.698 0.539 1.00 97.50 172 MET A N 1
ATOM 1382 C CA . MET A 1 172 ? 12.825 9.082 0.791 1.00 97.50 172 MET A CA 1
ATOM 1383 C C . MET A 1 172 ? 11.693 10.095 0.579 1.00 97.50 172 MET A C 1
ATOM 1385 O O . MET A 1 172 ? 11.682 11.144 1.224 1.00 97.50 172 MET A O 1
ATOM 1389 N N . ARG A 1 173 ? 10.679 9.763 -0.233 1.00 97.00 173 ARG A N 1
ATOM 1390 C CA . ARG A 1 173 ? 9.457 10.574 -0.383 1.00 97.00 173 ARG A CA 1
ATOM 1391 C C . ARG A 1 173 ? 8.664 10.751 0.913 1.00 97.00 173 ARG A C 1
ATOM 1393 O O . ARG A 1 173 ? 7.895 11.694 1.044 1.00 97.00 173 ARG A O 1
ATOM 1400 N N . ILE A 1 174 ? 8.838 9.856 1.886 1.00 96.25 174 ILE A N 1
ATOM 1401 C CA . ILE A 1 174 ? 8.217 9.985 3.212 1.00 96.25 174 ILE A CA 1
ATOM 1402 C C . ILE A 1 174 ? 8.865 11.128 4.001 1.00 96.25 174 ILE A C 1
ATOM 1404 O O . ILE A 1 174 ? 8.160 11.841 4.707 1.00 96.25 174 ILE A O 1
ATOM 1408 N N . HIS A 1 175 ? 10.181 11.311 3.872 1.00 96.31 175 HIS A N 1
ATOM 1409 C CA . HIS A 1 175 ? 10.920 12.363 4.572 1.00 96.31 175 HIS A CA 1
ATOM 1410 C C . HIS A 1 175 ? 10.760 13.727 3.906 1.00 96.31 175 HIS A C 1
ATOM 1412 O O . HIS A 1 175 ? 10.571 14.724 4.590 1.00 96.31 175 HIS A O 1
ATOM 1418 N N . THR A 1 176 ? 10.798 13.763 2.576 1.00 95.81 176 THR A N 1
ATOM 1419 C CA . THR A 1 176 ? 10.631 15.005 1.805 1.00 95.81 176 THR A CA 1
ATOM 1420 C C . THR A 1 176 ? 9.176 15.465 1.719 1.00 95.81 176 THR A C 1
ATOM 1422 O O . THR A 1 176 ? 8.914 16.620 1.408 1.00 95.81 176 THR A O 1
ATOM 1425 N N . GLY A 1 177 ? 8.214 14.566 1.952 1.00 95.62 177 GLY A N 1
ATOM 1426 C CA . GLY A 1 177 ? 6.791 14.845 1.755 1.00 95.62 177 GLY A CA 1
ATOM 1427 C C . GLY A 1 177 ? 6.353 14.865 0.286 1.00 95.62 177 GLY A C 1
ATOM 1428 O O . GLY A 1 177 ? 5.178 15.125 0.017 1.00 95.62 177 GLY A O 1
ATOM 1429 N N . GLU A 1 178 ? 7.254 14.563 -0.657 1.00 96.94 178 GLU A N 1
ATOM 1430 C CA . GLU A 1 178 ? 6.975 14.564 -2.092 1.00 96.94 178 GLU A CA 1
ATOM 1431 C C . GLU A 1 178 ? 5.841 13.581 -2.441 1.00 96.94 178 GLU A C 1
ATOM 1433 O O . GLU A 1 178 ? 5.866 12.389 -2.105 1.00 96.94 178 GLU A O 1
ATOM 1438 N N . LYS A 1 179 ? 4.831 14.076 -3.161 1.00 97.00 179 LYS A N 1
ATOM 1439 C CA . LYS A 1 179 ? 3.669 13.295 -3.607 1.00 97.00 179 LYS A CA 1
ATOM 1440 C C . LYS A 1 179 ? 3.436 13.488 -5.110 1.00 97.00 179 LYS A C 1
ATOM 1442 O O . LYS A 1 179 ? 2.501 14.192 -5.483 1.00 97.00 179 LYS A O 1
ATOM 1447 N N . PRO A 1 180 ? 4.246 12.848 -5.976 1.00 96.81 180 PRO A N 1
ATOM 1448 C CA . PRO A 1 180 ? 4.233 13.102 -7.422 1.00 96.81 180 PRO A CA 1
ATOM 1449 C C . PRO A 1 180 ? 2.963 12.646 -8.143 1.00 96.81 180 PRO A C 1
ATOM 1451 O O . PRO A 1 180 ? 2.807 12.896 -9.333 1.00 96.81 180 PRO A O 1
ATOM 1454 N N . PHE A 1 181 ? 2.091 11.898 -7.464 1.00 98.00 181 PHE A N 1
ATOM 1455 C CA . PHE A 1 181 ? 0.939 11.247 -8.076 1.00 98.00 181 PHE A CA 1
ATOM 1456 C C . PHE A 1 181 ? -0.363 11.870 -7.550 1.00 98.00 181 PHE A C 1
ATOM 1458 O O . PHE A 1 181 ? -0.925 11.345 -6.581 1.00 98.00 181 PHE A O 1
ATOM 1465 N N . PRO A 1 182 ? -0.832 12.985 -8.140 1.00 97.94 182 PRO A N 1
ATOM 1466 C CA . PRO A 1 182 ? -2.096 13.608 -7.765 1.00 97.94 182 PRO A CA 1
ATOM 1467 C C . PRO A 1 182 ? -3.297 12.760 -8.199 1.00 97.94 182 PRO A C 1
ATOM 1469 O O . PRO A 1 182 ? -3.271 12.092 -9.236 1.00 97.94 182 PRO A O 1
ATOM 1472 N N . CYS A 1 183 ? -4.353 12.779 -7.389 1.00 98.06 183 CYS A N 1
ATOM 1473 C CA . CYS A 1 183 ? -5.675 12.308 -7.778 1.00 98.06 183 CYS A CA 1
ATOM 1474 C C . CYS A 1 183 ? -6.351 13.374 -8.643 1.00 98.06 183 CYS A C 1
ATOM 1476 O O . CYS A 1 183 ? -6.293 14.556 -8.332 1.00 98.06 183 CYS A O 1
ATOM 1478 N N . ASN A 1 184 ? -7.007 12.958 -9.724 1.00 96.88 184 ASN A N 1
ATOM 1479 C CA . ASN A 1 184 ? -7.762 13.865 -10.592 1.00 96.88 184 ASN A CA 1
ATOM 1480 C C . ASN A 1 184 ? -9.213 14.085 -10.125 1.00 96.88 184 ASN A C 1
ATOM 1482 O O . ASN A 1 184 ? -9.916 14.897 -10.711 1.00 96.88 184 ASN A O 1
ATOM 1486 N N . ALA A 1 185 ? -9.666 13.353 -9.103 1.00 96.81 185 ALA A N 1
ATOM 1487 C CA . ALA A 1 185 ? -11.035 13.403 -8.586 1.00 96.81 185 ALA A CA 1
ATOM 1488 C C . ALA A 1 185 ? -11.142 14.012 -7.172 1.00 96.81 185 ALA A C 1
ATOM 1490 O O . ALA A 1 185 ? -12.244 14.144 -6.643 1.00 96.81 185 ALA A O 1
ATOM 1491 N N . CYS A 1 186 ? -10.017 14.340 -6.528 1.00 97.19 186 CYS A N 1
ATOM 1492 C CA . CYS A 1 186 ? -9.966 15.091 -5.271 1.00 97.19 186 CYS A CA 1
ATOM 1493 C C . CYS A 1 186 ? -8.561 15.659 -5.025 1.00 97.19 186 CYS A C 1
ATOM 1495 O O . CYS A 1 186 ? -7.601 15.235 -5.661 1.00 97.19 186 CYS A O 1
ATOM 1497 N N . ASP A 1 187 ? -8.412 16.514 -4.012 1.00 96.69 187 ASP A N 1
ATOM 1498 C CA . ASP A 1 187 ? -7.152 17.213 -3.691 1.00 96.69 187 ASP A CA 1
ATOM 1499 C C . ASP A 1 187 ? -6.050 16.322 -3.079 1.00 96.69 187 ASP A C 1
ATOM 1501 O O . ASP A 1 187 ? -5.074 16.801 -2.495 1.00 96.69 187 ASP A O 1
ATOM 1505 N N . LYS A 1 188 ? -6.194 14.993 -3.138 1.00 97.31 188 LYS A N 1
ATOM 1506 C CA . LYS A 1 188 ? -5.233 14.063 -2.535 1.00 97.31 188 LYS A CA 1
ATOM 1507 C C . LYS A 1 188 ? -4.137 13.683 -3.516 1.00 97.31 188 LYS A C 1
ATOM 1509 O O . LYS A 1 188 ? -4.408 13.143 -4.581 1.00 97.31 188 LYS A O 1
ATOM 1514 N N . SER A 1 189 ? -2.892 13.800 -3.066 1.00 97.62 189 SER A N 1
ATOM 1515 C CA . SER A 1 189 ? -1.717 13.306 -3.789 1.00 97.62 189 SER A CA 1
ATOM 1516 C C . SER A 1 189 ? -1.009 12.181 -3.036 1.00 97.62 189 SER A C 1
ATOM 1518 O O . SER A 1 189 ? -1.019 12.117 -1.801 1.00 97.62 189 SER A O 1
ATOM 1520 N N . PHE A 1 190 ? -0.371 11.285 -3.787 1.00 97.81 190 PHE A N 1
ATOM 1521 C CA . PHE A 1 190 ? 0.271 10.076 -3.276 1.00 97.81 190 PHE A CA 1
ATOM 1522 C C . PHE A 1 190 ? 1.758 10.040 -3.629 1.00 97.81 190 PHE A C 1
ATOM 1524 O O . PHE A 1 190 ? 2.187 10.520 -4.674 1.00 97.81 190 PHE A O 1
ATOM 1531 N N . ASN A 1 191 ? 2.550 9.416 -2.757 1.00 96.75 191 ASN A N 1
ATOM 1532 C CA . ASN A 1 191 ? 3.989 9.208 -2.953 1.00 96.75 191 ASN A CA 1
ATOM 1533 C C . ASN A 1 191 ? 4.316 8.043 -3.907 1.00 96.75 191 ASN A C 1
ATOM 1535 O O . ASN A 1 191 ? 5.430 7.962 -4.423 1.00 96.75 191 ASN A O 1
ATOM 1539 N N . LEU A 1 192 ? 3.352 7.146 -4.148 1.00 96.69 192 LEU A N 1
ATOM 1540 C CA . LEU A 1 192 ? 3.480 5.980 -5.022 1.00 96.69 192 LEU A CA 1
ATOM 1541 C C . LEU A 1 192 ? 2.279 5.862 -5.962 1.00 96.69 192 LEU A C 1
ATOM 1543 O O . LEU A 1 192 ? 1.126 5.938 -5.528 1.00 96.69 192 LEU A O 1
ATOM 1547 N N . LYS A 1 193 ? 2.545 5.534 -7.230 1.00 96.75 193 LYS A N 1
ATOM 1548 C CA . LYS A 1 193 ? 1.511 5.274 -8.246 1.00 96.75 193 LYS A CA 1
ATOM 1549 C C . LYS A 1 193 ? 0.554 4.143 -7.850 1.00 96.75 193 LYS A C 1
ATOM 1551 O O . LYS A 1 193 ? -0.636 4.205 -8.145 1.00 96.75 193 LYS A O 1
ATOM 1556 N N . SER A 1 194 ? 1.049 3.112 -7.160 1.00 95.75 194 SER A N 1
ATOM 1557 C CA . SER A 1 194 ? 0.217 2.011 -6.652 1.00 95.75 194 SER A CA 1
ATOM 1558 C C . SER A 1 194 ? -0.808 2.479 -5.621 1.00 95.75 194 SER A C 1
ATOM 1560 O O . SER A 1 194 ? -1.938 1.994 -5.625 1.00 95.75 194 SER A O 1
ATOM 1562 N N . ASN A 1 195 ? -0.427 3.436 -4.770 1.00 97.12 195 ASN A N 1
ATOM 1563 C CA . ASN A 1 195 ? -1.305 3.991 -3.745 1.00 97.12 195 ASN A CA 1
ATOM 1564 C C . ASN A 1 195 ? -2.387 4.864 -4.385 1.00 97.12 195 ASN A C 1
ATOM 1566 O O . ASN A 1 195 ? -3.551 4.724 -4.022 1.00 97.12 195 ASN A O 1
ATOM 1570 N N . LEU A 1 196 ? -2.031 5.668 -5.397 1.00 97.81 196 LEU A N 1
ATOM 1571 C CA . LEU A 1 196 ? -3.014 6.389 -6.210 1.00 97.81 196 LEU A CA 1
ATOM 1572 C C . LEU A 1 196 ? -4.001 5.412 -6.867 1.00 97.81 196 LEU A C 1
ATOM 1574 O O . LEU A 1 196 ? -5.205 5.550 -6.684 1.00 97.81 196 LEU A O 1
ATOM 1578 N N . LYS A 1 197 ? -3.518 4.366 -7.555 1.00 97.00 197 LYS A N 1
ATOM 1579 C CA . LYS A 1 197 ? -4.393 3.360 -8.191 1.00 97.00 197 LYS A CA 1
ATOM 1580 C C . LYS A 1 197 ? -5.348 2.700 -7.191 1.00 97.00 197 LYS A C 1
ATOM 1582 O O . LYS A 1 197 ? -6.508 2.463 -7.509 1.00 97.00 197 LYS A O 1
ATOM 1587 N N . GLN A 1 198 ? -4.870 2.387 -5.989 1.00 97.19 198 GLN A N 1
ATOM 1588 C CA . GLN A 1 198 ? -5.714 1.843 -4.928 1.00 97.19 198 GLN A CA 1
ATOM 1589 C C . GLN A 1 198 ? -6.743 2.869 -4.435 1.00 97.19 198 GLN A C 1
ATOM 1591 O O . GLN A 1 198 ? -7.896 2.507 -4.217 1.00 97.19 198 GLN A O 1
ATOM 1596 N N . HIS A 1 199 ? -6.337 4.127 -4.267 1.00 97.44 199 HIS A N 1
ATOM 1597 C CA . HIS A 1 199 ? -7.210 5.216 -3.848 1.00 97.44 199 HIS A CA 1
ATOM 1598 C C . HIS A 1 199 ? -8.328 5.494 -4.857 1.00 97.44 199 HIS A C 1
ATOM 1600 O O . HIS A 1 199 ? -9.466 5.678 -4.431 1.00 97.44 199 HIS A O 1
ATOM 1606 N N . MET A 1 200 ? -8.044 5.436 -6.163 1.00 97.81 200 MET A N 1
ATOM 1607 C CA . MET A 1 200 ? -9.047 5.660 -7.214 1.00 97.81 200 MET A CA 1
ATOM 1608 C C . MET A 1 200 ? -10.273 4.750 -7.085 1.00 97.81 200 MET A C 1
ATOM 1610 O O . MET A 1 200 ? -11.367 5.153 -7.460 1.00 97.81 200 MET A O 1
ATOM 1614 N N . ARG A 1 201 ? -10.135 3.571 -6.462 1.00 97.25 201 ARG A N 1
ATOM 1615 C CA . ARG A 1 201 ? -11.260 2.660 -6.182 1.00 97.25 201 ARG A CA 1
ATOM 1616 C C . ARG A 1 201 ? -12.327 3.251 -5.262 1.00 97.25 201 ARG A C 1
ATOM 1618 O O . ARG A 1 201 ? -13.443 2.750 -5.224 1.00 97.25 201 ARG A O 1
ATOM 1625 N N . ILE A 1 202 ? -11.994 4.290 -4.497 1.00 96.69 202 ILE A N 1
ATOM 1626 C CA . ILE A 1 202 ? -12.969 5.031 -3.688 1.00 96.69 202 ILE A CA 1
ATOM 1627 C C . ILE A 1 202 ? -13.891 5.852 -4.595 1.00 96.69 202 ILE A C 1
ATOM 1629 O O . ILE A 1 202 ? -15.081 5.930 -4.316 1.00 96.69 202 ILE A O 1
ATOM 1633 N N . HIS A 1 203 ? -13.355 6.422 -5.676 1.00 96.88 203 HIS A N 1
ATOM 1634 C CA . HIS A 1 203 ? -14.119 7.217 -6.636 1.00 96.88 203 HIS A CA 1
ATOM 1635 C C . HIS A 1 203 ? -14.892 6.338 -7.619 1.00 96.88 203 HIS A C 1
ATOM 1637 O O . HIS A 1 203 ? -16.059 6.595 -7.880 1.00 96.88 203 HIS A O 1
ATOM 1643 N N . THR A 1 204 ? -14.267 5.274 -8.129 1.00 96.12 204 THR A N 1
ATOM 1644 C CA . THR A 1 204 ? -14.917 4.367 -9.090 1.00 96.12 204 THR A CA 1
ATOM 1645 C C . THR A 1 204 ? -15.872 3.372 -8.433 1.00 96.12 204 THR A C 1
ATOM 1647 O O . THR A 1 204 ? -16.658 2.728 -9.116 1.00 96.12 204 THR A O 1
ATOM 1650 N N . GLY A 1 205 ? -15.778 3.183 -7.114 1.00 96.00 205 GLY A N 1
ATOM 1651 C CA . GLY A 1 205 ? -16.535 2.159 -6.394 1.00 96.00 205 GLY A CA 1
ATOM 1652 C C . GLY A 1 205 ? -16.075 0.722 -6.669 1.00 96.00 205 GLY A C 1
ATOM 1653 O O . GLY A 1 205 ? -16.683 -0.212 -6.142 1.00 96.00 205 GLY A O 1
ATOM 1654 N N . GLU A 1 206 ? -15.000 0.519 -7.443 1.00 97.00 206 GLU A N 1
ATOM 1655 C CA . GLU A 1 206 ? -14.484 -0.809 -7.778 1.00 97.00 206 GLU A CA 1
ATOM 1656 C C . GLU A 1 206 ? -14.145 -1.626 -6.524 1.00 97.00 206 GLU A C 1
ATOM 1658 O O . GLU A 1 206 ? -13.328 -1.241 -5.675 1.00 97.00 206 GLU A O 1
ATOM 1663 N N . LYS A 1 207 ? -14.714 -2.831 -6.454 1.00 97.12 207 LYS A N 1
ATOM 1664 C CA . LYS A 1 207 ? -14.486 -3.794 -5.373 1.00 97.12 207 LYS A CA 1
ATOM 1665 C C . LYS A 1 207 ? -14.092 -5.160 -5.941 1.00 97.12 207 LYS A C 1
ATOM 1667 O O . LYS A 1 207 ? -14.908 -6.074 -5.931 1.00 97.12 207 LYS A O 1
ATOM 1672 N N . PRO A 1 208 ? -12.843 -5.323 -6.421 1.00 96.56 208 PRO A N 1
ATOM 1673 C CA . PRO A 1 208 ? -12.438 -6.515 -7.172 1.00 96.56 208 PRO A CA 1
ATOM 1674 C C . PRO A 1 208 ? -12.367 -7.805 -6.346 1.00 96.56 208 PRO A C 1
ATOM 1676 O O . PRO A 1 208 ? -12.080 -8.863 -6.895 1.00 96.56 208 PRO A O 1
ATOM 1679 N N . PHE A 1 209 ? -12.522 -7.723 -5.023 1.00 97.88 209 PHE A N 1
ATOM 1680 C CA . PHE A 1 209 ? -12.332 -8.855 -4.124 1.00 97.88 209 PHE A CA 1
ATOM 1681 C C . PHE A 1 209 ? -13.646 -9.203 -3.435 1.00 97.88 209 PHE A C 1
ATOM 1683 O O . PHE A 1 209 ? -14.042 -8.521 -2.491 1.00 97.88 209 PHE A O 1
ATOM 1690 N N . SER A 1 210 ? -14.309 -10.260 -3.890 1.00 97.50 210 SER A N 1
ATOM 1691 C CA . SER A 1 210 ? -15.563 -10.749 -3.320 1.00 97.50 210 SER A CA 1
ATOM 1692 C C . SER A 1 210 ? -15.337 -11.872 -2.307 1.00 97.50 210 SER A C 1
ATOM 1694 O O . SER A 1 210 ? -14.432 -12.698 -2.428 1.00 97.50 210 SER A O 1
ATOM 1696 N N . CYS A 1 211 ? -16.164 -11.879 -1.266 1.00 97.50 211 CYS A N 1
ATOM 1697 C CA . CYS A 1 211 ? -16.304 -12.990 -0.343 1.00 97.50 211 CYS A CA 1
ATOM 1698 C C . CYS A 1 211 ? -17.084 -14.108 -1.031 1.00 97.50 211 CYS A C 1
ATOM 1700 O O . CYS A 1 211 ? -18.225 -13.8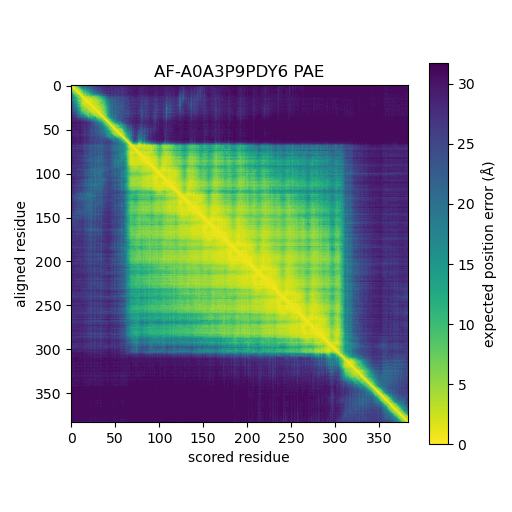97 -1.435 1.00 97.50 211 CYS A O 1
ATOM 1702 N N . VAL A 1 212 ? -16.495 -15.300 -1.104 1.00 94.50 212 VAL A N 1
ATOM 1703 C CA . VAL A 1 212 ? -17.152 -16.473 -1.701 1.00 94.50 212 VAL A CA 1
ATOM 1704 C C . VAL A 1 212 ? -18.360 -16.923 -0.869 1.00 94.50 212 VAL A C 1
ATOM 1706 O O . VAL A 1 212 ? -19.340 -17.398 -1.421 1.00 94.50 212 VAL A O 1
ATOM 1709 N N . THR A 1 213 ? -18.327 -16.724 0.452 1.00 95.38 213 THR A N 1
ATOM 1710 C CA . THR A 1 213 ? -19.384 -17.190 1.364 1.00 95.38 213 THR A CA 1
ATOM 1711 C C . THR A 1 213 ? -20.626 -16.299 1.374 1.00 95.38 213 THR A C 1
ATOM 1713 O O . THR A 1 213 ? -21.731 -16.812 1.484 1.00 95.38 213 THR A O 1
ATOM 1716 N N . CYS A 1 214 ? -20.485 -14.970 1.291 1.00 96.94 214 CYS A N 1
ATOM 1717 C CA . CYS A 1 214 ? -21.629 -14.050 1.408 1.00 96.94 214 CYS A CA 1
ATOM 1718 C C . CYS A 1 214 ? -21.742 -13.010 0.284 1.00 96.94 214 CYS A C 1
ATOM 1720 O O . CYS A 1 214 ? -22.521 -12.065 0.401 1.00 96.94 214 CYS A O 1
ATOM 1722 N N . GLY A 1 215 ? -20.924 -13.110 -0.767 1.00 95.62 215 GLY A N 1
ATOM 1723 C CA . GLY A 1 215 ? -20.940 -12.200 -1.921 1.00 95.62 215 GLY A CA 1
ATOM 1724 C C . GLY A 1 215 ? -20.454 -10.770 -1.640 1.00 95.62 215 GLY A C 1
ATOM 1725 O O . GLY A 1 215 ? -20.261 -9.981 -2.568 1.00 95.62 215 GLY A O 1
ATOM 1726 N N . LYS A 1 216 ? -20.208 -10.401 -0.373 1.00 97.44 216 LYS A N 1
ATOM 1727 C CA . LYS A 1 216 ? -19.733 -9.058 -0.009 1.00 97.44 216 LYS A CA 1
ATOM 1728 C C . LYS A 1 216 ? -18.406 -8.750 -0.688 1.00 97.44 216 LYS A C 1
ATOM 1730 O O . LYS A 1 216 ? -17.458 -9.523 -0.596 1.00 97.44 216 LYS A O 1
ATOM 1735 N N . SER A 1 217 ? -18.339 -7.589 -1.332 1.00 97.44 217 SER A N 1
ATOM 1736 C CA . SER A 1 217 ? -17.183 -7.177 -2.127 1.00 97.44 217 SER A CA 1
ATOM 1737 C C . SER A 1 217 ? -16.383 -6.055 -1.463 1.00 97.44 217 SER A C 1
ATOM 1739 O O . SER A 1 217 ? -16.935 -5.160 -0.816 1.00 97.44 217 SER A O 1
ATOM 1741 N N . PHE A 1 218 ? -15.064 -6.100 -1.643 1.00 97.56 218 PHE A N 1
ATOM 1742 C CA . PHE A 1 218 ? -14.071 -5.249 -0.993 1.00 97.56 218 PHE A CA 1
ATOM 1743 C C . PHE A 1 218 ? -13.100 -4.648 -2.011 1.00 97.56 218 PHE A C 1
ATOM 1745 O O . PHE A 1 218 ? -12.777 -5.249 -3.038 1.00 97.56 218 PHE A O 1
ATOM 1752 N N . SER A 1 219 ? -12.578 -3.458 -1.707 1.00 96.81 219 SER A N 1
ATOM 1753 C CA . SER A 1 219 ? -11.625 -2.761 -2.581 1.00 96.81 219 SER A CA 1
ATOM 1754 C C . SER A 1 219 ? -10.186 -3.259 -2.415 1.00 96.81 219 SER A C 1
ATOM 1756 O O . SER A 1 219 ? -9.323 -2.950 -3.243 1.00 96.81 219 SER A O 1
ATOM 1758 N N . GLN A 1 220 ? -9.901 -4.044 -1.368 1.00 96.19 220 GLN A N 1
ATOM 1759 C CA . GLN A 1 220 ? -8.570 -4.577 -1.075 1.00 96.19 220 GLN A CA 1
ATOM 1760 C C . GLN A 1 220 ? -8.614 -6.050 -0.659 1.00 96.19 220 GLN A C 1
ATOM 1762 O O . GLN A 1 220 ? -9.503 -6.474 0.076 1.00 96.19 220 GLN A O 1
ATOM 1767 N N . ARG A 1 221 ? -7.586 -6.813 -1.053 1.00 96.06 221 ARG A N 1
ATOM 1768 C CA . ARG A 1 221 ? -7.446 -8.231 -0.688 1.00 96.06 221 ARG A CA 1
ATOM 1769 C C . ARG A 1 221 ? -7.384 -8.443 0.828 1.00 96.06 221 ARG A C 1
ATOM 1771 O O . ARG A 1 221 ? -8.033 -9.336 1.351 1.00 96.06 221 ARG A O 1
ATOM 1778 N N . SER A 1 222 ? -6.640 -7.601 1.543 1.00 94.44 222 SER A N 1
ATOM 1779 C CA . SER A 1 222 ? -6.522 -7.676 3.006 1.00 94.44 222 SER A CA 1
ATOM 1780 C C . SER A 1 222 ? -7.873 -7.552 3.714 1.00 94.44 222 SER A C 1
ATOM 1782 O O . SER A 1 222 ? -8.092 -8.209 4.727 1.00 94.44 222 SER A O 1
ATOM 1784 N N . GLN A 1 223 ? -8.787 -6.745 3.168 1.00 95.94 223 GLN A N 1
ATOM 1785 C CA . GLN A 1 223 ? -10.125 -6.557 3.721 1.00 95.94 223 GLN A CA 1
ATOM 1786 C C . GLN A 1 223 ? -10.980 -7.808 3.552 1.00 95.94 223 GLN A C 1
ATOM 1788 O O . GLN A 1 223 ? -11.602 -8.223 4.525 1.00 95.94 223 GLN A O 1
ATOM 1793 N N . VAL A 1 224 ? -10.973 -8.442 2.370 1.00 96.75 224 VAL A N 1
ATOM 1794 C CA . VAL A 1 224 ? -11.705 -9.704 2.192 1.00 96.75 224 VAL A CA 1
ATOM 1795 C C . VAL A 1 224 ? -11.098 -10.810 3.055 1.00 96.75 224 VAL A C 1
ATOM 1797 O O . VAL A 1 224 ? -11.841 -11.497 3.739 1.00 96.75 224 VAL A O 1
ATOM 1800 N N . THR A 1 225 ? -9.766 -10.928 3.144 1.00 95.56 225 THR A N 1
ATOM 1801 C CA . THR A 1 225 ? -9.111 -11.922 4.016 1.00 95.56 225 THR A CA 1
ATOM 1802 C C . THR A 1 225 ? -9.484 -11.721 5.484 1.00 95.56 225 THR A C 1
ATOM 1804 O O . THR A 1 225 ? -9.819 -12.681 6.171 1.00 95.56 225 THR A O 1
ATOM 1807 N N . LEU A 1 226 ? -9.473 -10.477 5.971 1.00 95.62 226 LEU A N 1
ATOM 1808 C CA . LEU A 1 226 ? -9.909 -10.168 7.332 1.00 95.62 226 LEU A CA 1
ATOM 1809 C C . LEU A 1 226 ? -11.401 -10.462 7.526 1.00 95.62 226 LEU A C 1
ATOM 1811 O O . LEU A 1 226 ? -11.793 -10.987 8.563 1.00 95.62 226 LEU A O 1
ATOM 1815 N N . HIS A 1 227 ? -12.232 -10.141 6.538 1.00 96.25 227 HIS A N 1
ATOM 1816 C CA . HIS A 1 227 ? -13.658 -10.431 6.579 1.00 96.25 227 HIS A CA 1
ATOM 1817 C C . HIS A 1 227 ? -13.943 -11.938 6.601 1.00 96.25 227 HIS A C 1
ATOM 1819 O O . HIS A 1 227 ? -14.814 -12.358 7.359 1.00 96.25 227 HIS A O 1
ATOM 1825 N N . MET A 1 228 ? -13.184 -12.763 5.873 1.00 96.50 228 MET A N 1
ATOM 1826 C CA . MET A 1 228 ? -13.341 -14.223 5.904 1.00 96.50 228 MET A CA 1
ATOM 1827 C C . MET A 1 228 ? -13.205 -14.797 7.318 1.00 96.50 228 MET A C 1
ATOM 1829 O O . MET A 1 228 ? -13.905 -15.747 7.657 1.00 96.50 228 MET A O 1
ATOM 1833 N N . ARG A 1 229 ? -12.405 -14.169 8.190 1.00 95.75 229 ARG A N 1
ATOM 1834 C CA . ARG A 1 229 ? -12.310 -14.560 9.606 1.00 95.75 229 ARG A CA 1
ATOM 1835 C C . ARG A 1 229 ? -13.624 -14.433 10.375 1.00 95.75 229 ARG A C 1
ATOM 1837 O O . ARG A 1 229 ? -13.814 -15.108 11.377 1.00 95.75 229 ARG A O 1
ATOM 1844 N N . SER A 1 230 ? -14.542 -13.576 9.925 1.00 95.31 230 SER A N 1
ATOM 1845 C CA . SER A 1 230 ? -15.879 -13.485 10.527 1.00 95.31 230 SER A CA 1
ATOM 1846 C C . SER A 1 230 ? -16.769 -14.684 10.198 1.00 95.31 230 SER A C 1
ATOM 1848 O O . SER A 1 230 ? -17.688 -14.959 10.959 1.00 95.31 230 SER A O 1
ATOM 1850 N N . HIS A 1 231 ? -16.475 -15.410 9.115 1.00 95.75 231 HIS A N 1
ATOM 1851 C CA . HIS A 1 231 ? -17.159 -16.656 8.775 1.00 95.75 231 HIS A CA 1
ATOM 1852 C C . HIS A 1 231 ? -16.543 -17.857 9.489 1.00 95.75 231 HIS A C 1
ATOM 1854 O O . HIS A 1 231 ? -17.269 -18.701 9.995 1.00 95.75 231 HIS A O 1
ATOM 1860 N N . THR A 1 232 ? -15.212 -17.924 9.557 1.00 94.88 232 THR A N 1
ATOM 1861 C CA . THR A 1 232 ? -14.514 -19.059 10.180 1.00 94.88 232 THR A CA 1
ATOM 1862 C C . THR A 1 232 ? -14.411 -18.952 11.700 1.00 94.88 232 THR A C 1
ATOM 1864 O O . THR A 1 232 ? -14.079 -19.929 12.359 1.00 94.88 232 THR A O 1
ATOM 1867 N N . GLY A 1 233 ? -14.627 -17.762 12.266 1.00 94.38 233 GLY A N 1
ATOM 1868 C CA . GLY A 1 233 ? -14.349 -17.491 13.674 1.00 94.38 233 GLY A CA 1
ATOM 1869 C C . GLY A 1 233 ? -12.856 -17.351 14.001 1.00 94.38 233 GLY A C 1
ATOM 1870 O O . GLY A 1 233 ? -12.523 -17.201 15.175 1.00 94.38 233 GLY A O 1
ATOM 1871 N N . ASP A 1 234 ? -11.966 -17.350 12.998 1.00 96.31 234 ASP A N 1
ATOM 1872 C CA . ASP A 1 234 ? -10.512 -17.253 13.188 1.00 96.31 234 ASP A CA 1
ATOM 1873 C C . ASP A 1 234 ? -10.112 -15.951 13.912 1.00 96.31 234 ASP A C 1
ATOM 1875 O O . ASP A 1 234 ? -10.386 -14.826 13.471 1.00 96.31 234 ASP A O 1
ATOM 1879 N N . ARG A 1 235 ? -9.445 -16.102 15.057 1.00 96.06 235 ARG A N 1
ATOM 1880 C CA . ARG A 1 235 ? -9.015 -15.009 15.937 1.00 96.06 235 ARG A CA 1
ATOM 1881 C C . ARG A 1 235 ? -7.561 -15.234 16.359 1.00 96.06 235 ARG A C 1
ATOM 1883 O O . ARG A 1 235 ? -7.308 -15.558 17.515 1.00 96.06 235 ARG A O 1
ATOM 1890 N N . PRO A 1 236 ? -6.595 -15.029 15.448 1.00 95.69 236 PRO A N 1
ATOM 1891 C CA . PRO A 1 236 ? -5.209 -15.439 15.669 1.00 95.69 236 PRO A CA 1
ATOM 1892 C C . PRO A 1 236 ? -4.451 -14.544 16.659 1.00 95.69 236 PRO A C 1
ATOM 1894 O O . PRO A 1 236 ? -3.292 -14.803 16.962 1.00 95.69 236 PRO A O 1
ATOM 1897 N N . PHE A 1 237 ? -5.065 -13.458 17.139 1.00 97.25 237 PHE A N 1
ATOM 1898 C CA . PHE A 1 237 ? -4.428 -12.506 18.043 1.00 97.25 237 PHE A CA 1
ATOM 1899 C C . PHE A 1 237 ? -5.047 -12.605 19.436 1.00 97.25 237 PHE A C 1
ATOM 1901 O O . PHE A 1 237 ? -6.084 -11.991 19.692 1.00 97.25 237 PHE A O 1
ATOM 1908 N N . SER A 1 238 ? -4.411 -13.357 20.329 1.00 97.25 238 SER A N 1
ATOM 1909 C CA . SER A 1 238 ? -4.846 -13.549 21.713 1.00 97.25 238 SER A CA 1
ATOM 1910 C C . SER A 1 238 ? -4.166 -12.579 22.683 1.00 97.25 238 SER A C 1
ATOM 1912 O O . SER A 1 238 ? -3.002 -12.206 22.535 1.00 97.25 238 SER A O 1
ATOM 1914 N N . CYS A 1 239 ? -4.919 -12.145 23.690 1.00 97.50 239 CYS A N 1
ATOM 1915 C CA . CYS A 1 239 ? -4.411 -11.415 24.840 1.00 97.50 239 CYS A CA 1
ATOM 1916 C C . CYS A 1 239 ? -3.813 -12.405 25.837 1.00 97.50 239 CYS A C 1
ATOM 1918 O O . CYS A 1 239 ? -4.533 -13.244 26.371 1.00 97.50 239 CYS A O 1
ATOM 1920 N N . ALA A 1 240 ? -2.520 -12.271 26.133 1.00 95.81 240 ALA A N 1
ATOM 1921 C CA . ALA A 1 240 ? -1.859 -13.109 27.132 1.00 95.81 240 ALA A CA 1
ATOM 1922 C C . ALA A 1 240 ? -2.403 -12.880 28.555 1.00 95.81 240 ALA A C 1
ATOM 1924 O O . ALA A 1 240 ? -2.388 -13.791 29.370 1.00 95.81 240 ALA A O 1
ATOM 1925 N N . THR A 1 241 ? -2.914 -11.679 28.849 1.00 95.88 241 THR A N 1
ATOM 1926 C CA . THR A 1 241 ? -3.389 -11.308 30.190 1.00 95.88 241 THR A CA 1
ATOM 1927 C C . THR A 1 241 ? -4.776 -11.863 30.516 1.00 95.88 241 THR A C 1
ATOM 1929 O O . THR A 1 241 ? -5.027 -12.218 31.660 1.00 95.88 241 THR A O 1
ATOM 1932 N N . CYS A 1 242 ? -5.700 -11.929 29.550 1.00 96.81 242 CYS A N 1
ATOM 1933 C CA . CYS A 1 242 ? -7.081 -12.365 29.812 1.00 96.81 242 CYS A CA 1
ATOM 1934 C C . CYS A 1 242 ? -7.635 -13.404 28.825 1.00 96.81 242 CYS A C 1
ATOM 1936 O O . CYS A 1 242 ? -8.836 -13.671 28.822 1.00 96.81 242 CYS A O 1
ATOM 1938 N N . GLY A 1 243 ? -6.803 -13.944 27.931 1.00 95.56 243 GLY A N 1
ATOM 1939 C CA . GLY A 1 243 ? -7.180 -14.972 26.953 1.00 95.56 243 GLY A CA 1
ATOM 1940 C C . GLY A 1 243 ? -8.084 -14.495 25.807 1.00 95.56 243 GLY A C 1
ATOM 1941 O O . GLY A 1 243 ? -8.299 -15.225 24.837 1.00 95.56 243 GLY A O 1
ATOM 1942 N N . LYS A 1 244 ? -8.608 -13.261 25.860 1.00 96.81 244 LYS A N 1
ATOM 1943 C CA . LYS A 1 244 ? -9.492 -12.727 24.813 1.00 96.81 244 LYS A CA 1
ATOM 1944 C C . LYS A 1 244 ? -8.775 -12.662 23.472 1.00 96.81 244 LYS A C 1
ATOM 1946 O O . LYS A 1 244 ? -7.678 -12.122 23.368 1.00 96.81 244 LYS A O 1
ATOM 1951 N N . SER A 1 245 ? -9.435 -13.178 22.440 1.00 96.81 245 SER A N 1
ATOM 1952 C CA . SER A 1 245 ? -8.863 -13.299 21.100 1.00 96.81 245 SER A CA 1
ATOM 1953 C C . SER A 1 245 ? -9.584 -12.427 20.075 1.00 96.81 245 SER A C 1
ATOM 1955 O O . SER A 1 245 ? -10.805 -12.249 20.128 1.00 96.81 245 SER A O 1
ATOM 1957 N N . TYR A 1 246 ? -8.819 -11.893 19.125 1.00 96.38 246 TYR A N 1
ATOM 1958 C CA . TYR A 1 246 ? -9.245 -10.900 18.143 1.00 96.38 246 TYR A CA 1
ATOM 1959 C C . TYR A 1 246 ? -8.866 -11.323 16.721 1.00 96.38 246 TYR A C 1
ATOM 1961 O O . TYR A 1 246 ? -7.818 -11.917 16.477 1.00 96.38 246 TYR A O 1
ATOM 1969 N N . SER A 1 247 ? -9.699 -10.949 15.748 1.00 94.88 247 SER A N 1
ATOM 1970 C CA . SER A 1 247 ? -9.448 -11.198 14.319 1.00 94.88 247 SER A CA 1
ATOM 1971 C C . SER A 1 247 ? -8.443 -10.221 13.697 1.00 94.88 247 SER A C 1
ATOM 1973 O O . SER A 1 247 ? -7.914 -10.477 12.613 1.00 94.88 247 SER A O 1
ATOM 1975 N N . HIS A 1 248 ? -8.149 -9.106 14.374 1.00 94.62 248 HIS A N 1
ATOM 1976 C CA . HIS A 1 248 ? -7.254 -8.052 13.905 1.00 94.62 248 HIS A CA 1
ATOM 1977 C C . HIS A 1 248 ? -6.292 -7.602 15.011 1.00 94.62 248 HIS A C 1
ATOM 1979 O O . HIS A 1 248 ? -6.725 -7.289 16.119 1.00 94.62 248 HIS A O 1
ATOM 1985 N N . LYS A 1 249 ? -4.995 -7.494 14.688 1.00 94.94 249 LYS A N 1
ATOM 1986 C CA . LYS A 1 249 ? -3.943 -7.090 15.636 1.00 94.94 249 LYS A CA 1
ATOM 1987 C C . LYS A 1 249 ? -4.211 -5.728 16.281 1.00 94.94 249 LYS A C 1
ATOM 1989 O O . LYS A 1 249 ? -3.992 -5.579 17.474 1.00 94.94 249 LYS A O 1
ATOM 1994 N N . GLY A 1 250 ? -4.732 -4.759 15.523 1.00 94.12 250 GLY A N 1
ATOM 1995 C CA . GLY A 1 250 ? -5.060 -3.435 16.064 1.00 94.12 250 GLY A CA 1
ATOM 1996 C C . GLY A 1 250 ? -6.097 -3.488 17.190 1.00 94.12 250 GLY A C 1
ATOM 1997 O O . GLY A 1 250 ? -5.958 -2.772 18.173 1.00 94.12 250 GLY A O 1
ATOM 1998 N N . HIS A 1 251 ? -7.079 -4.394 17.103 1.00 94.88 251 HIS A N 1
ATOM 1999 C CA . HIS A 1 251 ? -8.067 -4.571 18.172 1.00 94.88 251 HIS A CA 1
ATOM 2000 C C . HIS A 1 251 ? -7.449 -5.186 19.426 1.00 94.88 251 HIS A C 1
ATOM 2002 O O . HIS A 1 251 ? -7.809 -4.779 20.525 1.00 94.88 251 HIS A O 1
ATOM 2008 N N . LEU 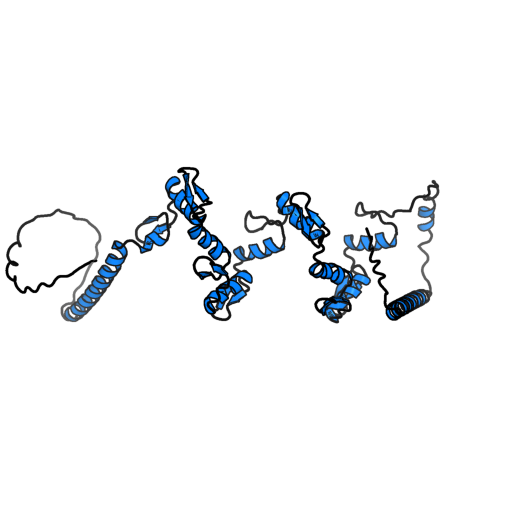A 1 252 ? -6.498 -6.115 19.268 1.00 96.81 252 LEU A N 1
ATOM 2009 C CA . LEU A 1 252 ? -5.718 -6.612 20.398 1.00 96.81 252 LEU A CA 1
ATOM 2010 C C . LEU A 1 252 ? -4.912 -5.469 21.032 1.00 96.81 252 LEU A C 1
ATOM 2012 O O . LEU A 1 252 ? -4.975 -5.294 22.239 1.00 96.81 252 LEU A O 1
ATOM 2016 N N . THR A 1 253 ? -4.213 -4.648 20.243 1.00 96.12 253 THR A N 1
ATOM 2017 C CA . THR A 1 253 ? -3.459 -3.493 20.764 1.00 96.12 253 THR A CA 1
ATOM 2018 C C . THR A 1 253 ? -4.353 -2.504 21.515 1.00 96.12 253 THR A C 1
ATOM 2020 O O . THR A 1 253 ? -4.005 -2.082 22.614 1.00 96.12 253 THR A O 1
ATOM 2023 N N . ASP A 1 254 ? -5.516 -2.156 20.963 1.00 95.31 254 ASP A N 1
ATOM 2024 C CA . ASP A 1 254 ? -6.472 -1.273 21.637 1.00 95.31 254 ASP A CA 1
ATOM 2025 C C . ASP A 1 254 ? -7.042 -1.909 22.911 1.00 95.31 254 ASP A C 1
ATOM 2027 O O . ASP A 1 254 ? -7.264 -1.209 23.898 1.00 95.31 254 ASP A O 1
ATOM 2031 N N . HIS A 1 255 ? -7.254 -3.226 22.911 1.00 95.88 255 HIS A N 1
ATOM 2032 C CA . HIS A 1 255 ? -7.658 -3.965 24.099 1.00 95.88 255 HIS A CA 1
ATOM 2033 C C . HIS A 1 255 ? -6.560 -4.001 25.165 1.00 95.88 255 HIS A C 1
ATOM 2035 O O . HIS A 1 255 ? -6.872 -3.813 26.332 1.00 95.88 255 HIS A O 1
ATOM 2041 N N . MET A 1 256 ? -5.283 -4.158 24.807 1.00 97.00 256 MET A N 1
ATOM 2042 C CA . MET A 1 256 ? -4.196 -4.155 25.796 1.00 97.00 256 MET A CA 1
ATOM 2043 C C . MET A 1 256 ? -4.169 -2.866 26.629 1.00 97.00 256 MET A C 1
ATOM 2045 O O . MET A 1 256 ? -3.845 -2.912 27.814 1.00 97.00 256 MET A O 1
ATOM 2049 N N . ARG A 1 257 ? -4.623 -1.736 26.069 1.00 96.31 257 ARG A N 1
ATOM 2050 C CA . ARG A 1 257 ? -4.773 -0.473 26.813 1.00 96.31 257 ARG A CA 1
ATOM 2051 C C . ARG A 1 257 ? -5.795 -0.536 27.949 1.00 96.31 257 ARG A C 1
ATOM 2053 O O . ARG A 1 257 ? -5.750 0.297 28.847 1.00 96.31 257 ARG A O 1
ATOM 2060 N N . THR A 1 258 ? -6.717 -1.501 27.946 1.00 95.69 258 THR A N 1
ATOM 2061 C CA . THR A 1 258 ? -7.629 -1.717 29.083 1.00 95.69 258 THR A CA 1
ATOM 2062 C C . THR A 1 258 ? -6.937 -2.383 30.264 1.00 95.69 258 THR A C 1
ATOM 2064 O O . THR A 1 258 ? -7.425 -2.257 31.378 1.00 95.69 258 THR A O 1
ATOM 2067 N N . HIS A 1 259 ? -5.821 -3.078 30.030 1.00 95.31 259 HIS A N 1
ATOM 2068 C CA . HIS A 1 259 ? -4.996 -3.654 31.092 1.00 95.31 259 HIS A CA 1
ATOM 2069 C C . HIS A 1 259 ? -3.959 -2.655 31.600 1.00 95.31 259 HIS A C 1
ATOM 2071 O O . HIS A 1 259 ? -3.794 -2.512 32.803 1.00 95.31 259 HIS A O 1
ATOM 2077 N N . THR A 1 260 ? -3.293 -1.934 30.695 1.00 95.06 260 THR A N 1
ATOM 2078 C CA . THR A 1 260 ? -2.249 -0.968 31.075 1.00 95.06 260 THR A CA 1
ATOM 2079 C C . THR A 1 260 ? -2.807 0.368 31.565 1.00 95.06 260 THR A C 1
ATOM 2081 O O . THR A 1 260 ? -2.090 1.145 32.183 1.00 95.06 260 THR A O 1
ATOM 2084 N N . GLY A 1 261 ? -4.071 0.677 31.259 1.00 93.94 261 GLY A N 1
ATOM 2085 C CA . GLY A 1 261 ? -4.673 1.977 31.555 1.00 93.94 261 GLY A CA 1
ATOM 2086 C C . GLY A 1 261 ? -4.184 3.116 30.651 1.00 93.94 261 GLY A C 1
ATOM 2087 O O . GLY A 1 261 ? -4.602 4.259 30.847 1.00 93.94 261 GLY A O 1
ATOM 2088 N N . GLU A 1 262 ? -3.344 2.834 29.647 1.00 95.94 262 GLU A N 1
ATOM 2089 C CA . GLU A 1 262 ? -2.806 3.843 28.735 1.00 95.94 262 GLU A CA 1
ATOM 2090 C C . GLU A 1 262 ? -3.913 4.603 27.991 1.00 95.94 262 GLU A C 1
ATOM 2092 O O . GLU A 1 262 ? -4.793 4.030 27.333 1.00 95.94 262 GLU A O 1
ATOM 2097 N N . LYS A 1 263 ? -3.825 5.936 28.029 1.00 95.94 263 LYS A N 1
ATOM 2098 C CA . LYS A 1 263 ? -4.750 6.849 27.349 1.00 95.94 263 LYS A CA 1
ATOM 2099 C C . LYS A 1 263 ? -3.982 7.853 26.483 1.00 95.94 263 LYS A C 1
ATOM 2101 O O . LYS A 1 263 ? -3.870 9.014 26.863 1.00 95.94 263 LYS A O 1
ATOM 2106 N N . PRO A 1 264 ? -3.471 7.438 25.308 1.00 95.44 264 PRO A N 1
ATOM 2107 C CA . PRO A 1 264 ? -2.569 8.269 24.505 1.00 95.44 264 PRO A CA 1
ATOM 2108 C C . PRO A 1 264 ? -3.222 9.517 23.895 1.00 95.44 264 PRO A C 1
ATOM 2110 O O . PRO A 1 264 ? -2.533 10.378 23.358 1.00 95.44 264 PRO A O 1
ATOM 2113 N N . PHE A 1 265 ? -4.554 9.597 23.902 1.00 96.81 265 PHE A N 1
ATOM 2114 C CA . PHE A 1 265 ? -5.296 10.636 23.196 1.00 96.81 265 PHE A CA 1
ATOM 2115 C C . PHE A 1 265 ? -5.914 11.619 24.186 1.00 96.81 265 PHE A C 1
ATOM 2117 O O . PHE A 1 265 ? -6.991 11.356 24.720 1.00 96.81 265 PHE A O 1
ATOM 2124 N N . SER A 1 266 ? -5.253 12.753 24.403 1.00 96.69 266 SER A N 1
ATOM 2125 C CA . SER A 1 266 ? -5.692 13.789 25.344 1.00 96.69 266 SER A CA 1
ATOM 2126 C C . SER A 1 266 ? -6.420 14.942 24.655 1.00 96.69 266 SER A C 1
ATOM 2128 O O . SER A 1 266 ? -6.039 15.388 23.574 1.00 96.69 266 SER A O 1
ATOM 2130 N N . CYS A 1 267 ? -7.476 15.434 25.298 1.00 96.19 267 CYS A N 1
ATOM 2131 C CA . CYS A 1 267 ? -8.133 16.683 24.952 1.00 96.19 267 CYS A CA 1
ATOM 2132 C C . CYS A 1 267 ? -7.306 17.850 25.493 1.00 96.19 267 CYS A C 1
ATOM 2134 O O . CYS A 1 267 ? -7.109 17.953 26.700 1.00 96.19 267 CYS A O 1
ATOM 2136 N N . LEU A 1 268 ? -6.867 18.749 24.614 1.00 94.62 268 LEU A N 1
ATOM 2137 C CA . LEU A 1 268 ? -6.122 19.944 25.024 1.00 94.62 268 LEU A CA 1
ATOM 2138 C C . LEU A 1 268 ? -7.012 20.979 25.727 1.00 94.62 268 LEU A C 1
ATOM 2140 O O . LEU A 1 268 ? -6.514 21.777 26.506 1.00 94.62 268 LEU A O 1
ATOM 2144 N N . THR A 1 269 ? -8.325 20.949 25.483 1.00 94.00 269 THR A N 1
ATOM 2145 C CA . THR A 1 269 ? -9.273 21.911 26.061 1.00 94.00 269 THR A CA 1
ATOM 2146 C C . THR A 1 269 ? -9.617 21.603 27.518 1.00 94.00 269 THR A C 1
ATOM 2148 O O . THR A 1 269 ? -9.772 22.524 28.307 1.00 94.00 269 THR A O 1
ATOM 2151 N N . CYS A 1 270 ? -9.759 20.327 27.896 1.00 95.12 270 CYS A N 1
ATOM 2152 C CA . CYS A 1 270 ? -10.164 19.946 29.259 1.00 95.12 270 CYS A CA 1
ATOM 2153 C C . CYS A 1 270 ? -9.270 18.891 29.927 1.00 95.12 270 CYS A C 1
ATOM 2155 O O . CYS A 1 270 ? -9.634 18.351 30.970 1.00 95.12 270 CYS A O 1
ATOM 2157 N N . GLY A 1 271 ? -8.143 18.530 29.311 1.00 94.00 271 GLY A N 1
ATOM 2158 C CA . GLY A 1 271 ? -7.176 17.567 29.849 1.00 94.00 271 GLY A CA 1
ATOM 2159 C C . GLY A 1 271 ? -7.631 16.102 29.848 1.00 94.00 271 GLY A C 1
ATOM 2160 O O . GLY A 1 271 ? -6.840 15.219 30.168 1.00 94.00 271 GLY A O 1
ATOM 2161 N N . LYS A 1 272 ? -8.882 15.795 29.476 1.00 95.06 272 LYS A N 1
ATOM 2162 C CA . LYS A 1 272 ? -9.399 14.416 29.495 1.00 95.06 272 LYS A CA 1
ATOM 2163 C C . LYS A 1 272 ? -8.705 13.536 28.460 1.00 95.06 272 LYS A C 1
ATOM 2165 O O . LYS A 1 272 ? -8.680 13.866 27.275 1.00 95.06 272 LYS A O 1
ATOM 2170 N N . SER A 1 273 ? -8.232 12.373 28.901 1.00 96.38 273 SER A N 1
ATOM 2171 C CA . SER A 1 273 ? -7.537 11.405 28.049 1.00 96.38 273 SER A CA 1
ATOM 2172 C C . SER A 1 273 ? -8.372 10.162 27.743 1.00 96.38 273 SER A C 1
ATOM 2174 O O . SER A 1 273 ? -9.166 9.686 28.558 1.00 96.38 273 SER A O 1
ATOM 2176 N N . TYR A 1 274 ? -8.156 9.606 26.553 1.00 95.88 274 TYR A N 1
ATOM 2177 C CA . TYR A 1 274 ? -8.884 8.469 26.002 1.00 95.88 274 TYR A CA 1
ATOM 2178 C C . TYR A 1 274 ? -7.921 7.403 25.473 1.00 95.88 274 TYR A C 1
ATOM 2180 O O . TYR A 1 274 ? -6.862 7.706 24.926 1.00 95.88 274 TYR A O 1
ATOM 2188 N N . SER A 1 275 ? -8.324 6.136 25.580 1.00 95.25 275 SER A N 1
ATOM 2189 C CA . SER A 1 275 ? -7.570 4.987 25.054 1.00 95.25 275 SER A CA 1
ATOM 2190 C C . SER A 1 275 ? -7.684 4.829 23.534 1.00 95.25 275 SER A C 1
ATOM 2192 O O . SER A 1 275 ? -6.876 4.133 22.921 1.00 95.25 275 SER A O 1
ATOM 2194 N N . GLN A 1 276 ? -8.670 5.480 22.906 1.00 94.44 276 GLN A N 1
ATOM 2195 C CA . GLN A 1 276 ? -8.925 5.419 21.466 1.00 94.44 276 GLN A CA 1
ATOM 2196 C C . GLN A 1 276 ? -9.191 6.812 20.890 1.00 94.44 276 GLN A C 1
ATOM 2198 O O . GLN A 1 276 ? -9.977 7.587 21.440 1.00 94.44 276 GLN A O 1
ATOM 2203 N N . LYS A 1 277 ? -8.615 7.094 19.715 1.00 94.25 277 LYS A N 1
ATOM 2204 C CA . LYS A 1 277 ? -8.776 8.376 19.011 1.00 94.25 277 LYS A CA 1
ATOM 2205 C C . LYS A 1 277 ? -10.239 8.708 18.706 1.00 94.25 277 LYS A C 1
ATOM 2207 O O . LYS A 1 277 ? -1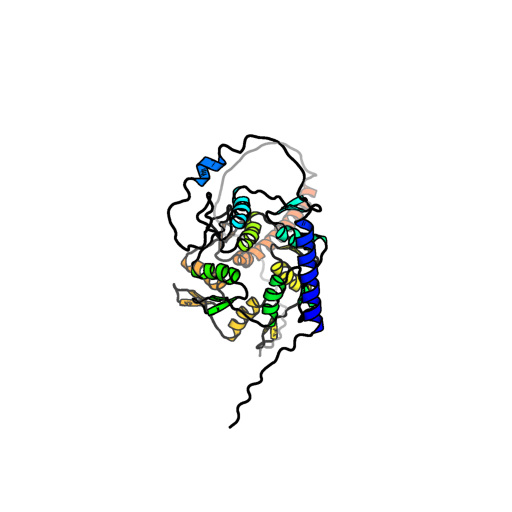0.644 9.853 18.854 1.00 94.25 277 LYS A O 1
ATOM 2212 N N . GLY A 1 278 ? -11.044 7.713 18.324 1.00 92.31 278 GLY A N 1
ATOM 2213 C CA . GLY A 1 278 ? -12.465 7.919 18.027 1.00 92.31 278 GLY A CA 1
ATOM 2214 C C . GLY A 1 278 ? -13.258 8.441 19.229 1.00 92.31 278 GLY A C 1
ATOM 2215 O O . GLY A 1 278 ? -14.142 9.279 19.062 1.00 92.31 278 GLY A O 1
ATOM 2216 N N . HIS A 1 279 ? -12.908 8.012 20.445 1.00 93.62 279 HIS A N 1
ATOM 2217 C CA . HIS A 1 279 ? -13.523 8.531 21.667 1.00 93.62 279 HIS A CA 1
ATOM 2218 C C . HIS A 1 279 ? -13.150 9.993 21.911 1.00 93.62 279 HIS A C 1
ATOM 2220 O O . HIS A 1 279 ? -14.043 10.779 22.221 1.00 93.62 279 HIS A O 1
ATOM 2226 N N . LEU A 1 280 ? -11.886 10.369 21.682 1.00 95.31 280 LEU A N 1
ATOM 2227 C CA . LEU A 1 280 ? -11.463 11.768 21.720 1.00 95.31 280 LEU A CA 1
ATOM 2228 C C . LEU A 1 280 ? -12.216 12.600 20.670 1.00 95.31 280 LEU A C 1
ATOM 2230 O O . LEU A 1 280 ? -12.801 13.616 21.018 1.00 95.31 280 LEU A O 1
ATOM 2234 N N . THR A 1 281 ? -12.290 12.157 19.411 1.00 93.81 281 THR A N 1
ATOM 2235 C CA . THR A 1 281 ? -13.021 12.878 18.349 1.00 93.81 281 THR A CA 1
ATOM 2236 C C . THR A 1 281 ? -14.484 13.116 18.716 1.00 93.81 281 THR A C 1
ATOM 2238 O O . THR A 1 281 ? -15.010 14.206 18.517 1.00 93.81 281 THR A O 1
ATOM 2241 N N . VAL A 1 282 ? -15.153 12.108 19.275 1.00 91.75 282 VAL A N 1
ATOM 2242 C CA . VAL A 1 282 ? -16.541 12.249 19.727 1.00 91.75 282 VAL A CA 1
ATOM 2243 C C . VAL A 1 282 ? -16.647 13.162 20.950 1.00 91.75 282 VAL A C 1
ATOM 2245 O O . VAL A 1 282 ? -17.627 13.889 21.067 1.00 91.75 282 VAL A O 1
ATOM 2248 N N . HIS A 1 283 ? -15.667 13.134 21.852 1.00 93.31 283 HIS A N 1
ATOM 2249 C CA . HIS A 1 283 ? -15.604 14.045 22.990 1.00 93.31 283 HIS A CA 1
ATOM 2250 C C . HIS A 1 283 ? -15.408 15.504 22.559 1.00 93.31 283 HIS A C 1
ATOM 2252 O O . HIS A 1 283 ? -16.092 16.369 23.095 1.00 93.31 283 HIS A O 1
ATOM 2258 N N . MET A 1 284 ? -14.572 15.777 21.551 1.00 93.00 284 MET A N 1
ATOM 2259 C CA . MET A 1 284 ? -14.335 17.141 21.053 1.00 93.00 284 MET A CA 1
ATOM 2260 C C . MET A 1 284 ? -15.618 17.844 20.590 1.00 93.00 284 MET A C 1
ATOM 2262 O O . MET A 1 284 ? -15.709 19.062 20.692 1.00 93.00 284 MET A O 1
ATOM 2266 N N . ARG A 1 285 ? -16.649 17.091 20.184 1.00 92.69 285 ARG A N 1
ATOM 2267 C CA . ARG A 1 285 ? -17.973 17.640 19.837 1.00 92.69 285 ARG A CA 1
ATOM 2268 C C . ARG A 1 285 ? -18.685 18.332 20.996 1.00 92.69 285 ARG A C 1
ATOM 2270 O O . ARG A 1 285 ? -19.588 19.122 20.766 1.00 92.69 285 ARG A O 1
ATOM 2277 N N . ILE A 1 286 ? -18.306 18.029 22.236 1.00 90.50 286 ILE A N 1
ATOM 2278 C CA . ILE A 1 286 ? -18.814 18.738 23.416 1.00 90.50 286 ILE A CA 1
ATOM 2279 C C . ILE A 1 286 ? -18.277 20.172 23.432 1.00 90.50 286 ILE A C 1
ATOM 2281 O O . ILE A 1 286 ? -19.012 21.084 23.785 1.00 90.50 286 ILE A O 1
ATOM 2285 N N . HIS A 1 287 ? -17.024 20.372 23.017 1.00 91.38 287 HIS A N 1
ATOM 2286 C CA . HIS A 1 287 ? -16.399 21.692 22.968 1.00 91.38 287 HIS A CA 1
ATOM 2287 C C . HIS A 1 287 ? -16.829 22.492 21.740 1.00 91.38 287 HIS A C 1
ATOM 2289 O O . HIS A 1 287 ? -17.069 23.687 21.849 1.00 91.38 287 HIS A O 1
ATOM 2295 N N . THR A 1 288 ? -16.958 21.842 20.582 1.00 91.12 288 THR A N 1
ATOM 2296 C CA . THR A 1 288 ? -17.367 22.526 19.345 1.00 91.12 288 THR A CA 1
ATOM 2297 C C . THR A 1 288 ? -18.880 22.689 19.213 1.00 91.12 288 THR A C 1
ATOM 2299 O O . THR A 1 288 ? -19.341 23.430 18.354 1.00 91.12 288 THR A O 1
ATOM 2302 N N . GLY A 1 289 ? -19.671 21.965 20.012 1.00 88.69 289 GLY A N 1
ATOM 2303 C CA . GLY A 1 289 ? -21.128 21.920 19.875 1.00 88.69 289 GLY A CA 1
ATOM 2304 C C . GLY A 1 289 ? -21.620 21.173 18.627 1.00 88.69 289 GLY A C 1
ATOM 2305 O O . GLY A 1 289 ? -22.824 21.141 18.375 1.00 88.69 289 GLY A O 1
ATOM 2306 N N . GLU A 1 290 ? -20.733 20.543 17.845 1.00 90.62 290 GLU A N 1
ATOM 2307 C CA . GLU A 1 290 ? -21.106 19.835 16.619 1.00 90.62 290 GLU A CA 1
ATOM 2308 C C . GLU A 1 290 ? -22.060 18.664 16.892 1.00 90.62 290 GLU A C 1
ATOM 2310 O O . GLU A 1 290 ? -21.760 17.717 17.634 1.00 90.62 290 GLU A O 1
ATOM 2315 N N . ARG A 1 291 ? -23.205 18.666 16.203 1.00 87.38 291 ARG A N 1
ATOM 2316 C CA . ARG A 1 291 ? -24.216 17.601 16.274 1.00 87.38 291 ARG A CA 1
ATOM 2317 C C . ARG A 1 291 ? -24.540 17.095 14.862 1.00 87.38 291 ARG A C 1
ATOM 2319 O O . ARG A 1 291 ? -25.591 17.421 14.322 1.00 87.38 291 ARG A O 1
ATOM 2326 N N . PRO A 1 292 ? -23.660 16.281 14.244 1.00 87.88 292 PRO A N 1
ATOM 2327 C CA . PRO A 1 292 ? -23.752 15.931 12.820 1.00 87.88 292 PRO A CA 1
ATOM 2328 C C . PRO A 1 292 ? -24.901 14.982 12.469 1.00 87.88 292 PRO A C 1
ATOM 2330 O O . PRO A 1 292 ? -25.061 14.603 11.314 1.00 87.88 292 PRO A O 1
ATOM 2333 N N . PHE A 1 293 ? -25.638 14.502 13.469 1.00 88.06 293 PHE A N 1
ATOM 2334 C CA . PHE A 1 293 ? -26.622 13.449 13.299 1.00 88.06 293 PHE A CA 1
ATOM 2335 C C . PHE A 1 293 ? -28.031 13.997 13.559 1.00 88.06 293 PHE A C 1
ATOM 2337 O O . PHE A 1 293 ? -28.464 13.979 14.712 1.00 88.06 293 PHE A O 1
ATOM 2344 N N . PRO A 1 294 ? -28.751 14.474 12.528 1.00 86.81 294 PRO A N 1
ATOM 2345 C CA . PRO A 1 294 ? -30.149 14.878 12.648 1.00 86.81 294 PRO A CA 1
ATOM 2346 C C . PRO A 1 294 ? -31.087 13.666 12.711 1.00 86.81 294 PRO A C 1
ATOM 2348 O O . PRO A 1 294 ? -30.884 12.668 12.019 1.00 86.81 294 PRO A O 1
ATOM 2351 N N . CYS A 1 295 ? -32.124 13.755 13.541 1.00 85.31 295 CYS A N 1
ATOM 2352 C CA . CYS A 1 295 ? -33.244 12.821 13.533 1.00 85.31 295 CYS A CA 1
ATOM 2353 C C . CYS A 1 295 ? -34.173 13.185 12.378 1.00 85.31 295 CYS A C 1
ATOM 2355 O O . CYS A 1 295 ? -34.684 14.301 12.341 1.00 85.31 295 CYS A O 1
ATOM 2357 N N . SER A 1 296 ? -34.428 12.244 11.472 1.00 82.94 296 SER A N 1
ATOM 2358 C CA . SER A 1 296 ? -35.334 12.452 10.337 1.00 82.94 296 SER A CA 1
ATOM 2359 C C . SER A 1 296 ? -36.778 12.713 10.767 1.00 82.94 296 SER A C 1
ATOM 2361 O O . SER A 1 296 ? -37.507 13.389 10.057 1.00 82.94 296 SER A O 1
ATOM 2363 N N . THR A 1 297 ? -37.190 12.199 11.929 1.00 82.56 297 THR A N 1
ATOM 2364 C CA . THR A 1 297 ? -38.573 12.316 12.412 1.00 82.56 297 THR A CA 1
ATOM 2365 C C . THR A 1 297 ? -38.827 13.606 13.190 1.00 82.56 297 THR A C 1
ATOM 2367 O O . THR A 1 297 ? -39.901 14.178 13.079 1.00 82.56 297 THR A O 1
ATOM 2370 N N . CYS A 1 298 ? -37.872 14.071 14.004 1.00 87.94 298 CYS A N 1
ATOM 2371 C CA . CYS A 1 298 ? -38.090 15.222 14.895 1.00 87.94 298 CYS A CA 1
ATOM 2372 C C . CYS A 1 298 ? -37.080 16.364 14.732 1.00 87.94 298 CYS A C 1
ATOM 2374 O O . CYS A 1 298 ? -37.071 17.283 15.548 1.00 87.94 298 CYS A O 1
ATOM 2376 N N . GLY A 1 299 ? -36.173 16.292 13.754 1.00 80.75 299 GLY A N 1
ATOM 2377 C CA . GLY A 1 299 ? -35.175 17.329 13.454 1.00 80.75 299 GLY A CA 1
ATOM 2378 C C . GLY A 1 299 ? -34.065 17.500 14.500 1.00 80.75 299 GLY A C 1
ATOM 2379 O O . GLY A 1 299 ? -33.046 18.129 14.222 1.00 80.75 299 GLY A O 1
ATOM 2380 N N . LYS A 1 300 ? -34.206 16.916 15.700 1.00 83.94 300 LYS A N 1
ATOM 2381 C CA . LYS A 1 300 ? -33.209 17.026 16.773 1.00 83.94 300 LYS A CA 1
ATOM 2382 C C . LYS A 1 300 ? -31.874 16.444 16.327 1.00 83.94 300 LYS A C 1
ATOM 2384 O O . LYS A 1 300 ? -31.804 15.316 15.842 1.00 83.94 300 LYS A O 1
ATOM 2389 N N . THR A 1 301 ? -30.808 17.203 16.540 1.00 84.19 301 THR A N 1
ATOM 2390 C CA . THR A 1 301 ? -29.448 16.797 16.196 1.00 84.19 301 THR A CA 1
ATOM 2391 C C . THR A 1 301 ? -28.754 16.146 17.388 1.00 84.19 301 THR A C 1
ATOM 2393 O O . THR A 1 301 ? -29.024 16.467 18.546 1.00 84.19 301 THR A O 1
ATOM 2396 N N . PHE A 1 302 ? -27.833 15.218 17.148 1.00 83.19 302 PHE A N 1
ATOM 2397 C CA . PHE A 1 302 ? -27.100 14.500 18.192 1.00 83.19 302 PHE A CA 1
ATOM 2398 C C . PHE A 1 302 ? -25.604 14.441 17.885 1.00 83.19 302 PHE A C 1
ATOM 2400 O O . PHE A 1 302 ? -25.177 14.451 16.731 1.00 83.19 302 PHE A O 1
ATOM 2407 N N . SER A 1 303 ? -24.788 14.334 18.935 1.00 82.75 303 SER A N 1
ATOM 2408 C CA . SER A 1 303 ? -23.328 14.205 18.828 1.00 82.75 303 SER A CA 1
ATOM 2409 C C . SER A 1 303 ? -22.870 12.769 18.530 1.00 82.75 303 SER A C 1
ATOM 2411 O O . SER A 1 303 ? -21.721 12.550 18.136 1.00 82.75 303 SER A O 1
ATOM 2413 N N . ARG A 1 304 ? -23.753 11.768 18.683 1.00 80.31 304 ARG A N 1
ATOM 2414 C CA . ARG A 1 304 ? -23.483 10.341 18.425 1.00 80.31 304 ARG A CA 1
ATOM 2415 C C . ARG A 1 304 ? -24.656 9.676 17.703 1.00 80.31 304 ARG A C 1
ATOM 2417 O O . ARG A 1 304 ? -25.792 9.807 18.135 1.00 80.31 304 ARG A O 1
ATOM 2424 N N . ARG A 1 305 ? -24.361 8.841 16.698 1.00 73.31 305 ARG A N 1
ATOM 2425 C CA . ARG A 1 305 ? -25.365 8.071 15.935 1.00 73.31 305 ARG A CA 1
ATOM 2426 C C . ARG A 1 305 ? -26.170 7.078 16.790 1.00 73.31 305 ARG A C 1
ATOM 2428 O O . ARG A 1 305 ? -27.333 6.847 16.518 1.00 73.31 305 ARG A O 1
ATOM 2435 N N . LYS A 1 306 ? -25.596 6.483 17.843 1.00 64.88 306 LYS A N 1
ATOM 2436 C CA . LYS A 1 306 ? -26.348 5.537 18.698 1.00 64.88 306 LYS A CA 1
ATOM 2437 C C . LYS A 1 306 ? -27.409 6.208 19.580 1.00 64.88 306 LYS A C 1
ATOM 2439 O O . LYS A 1 306 ? -28.314 5.520 20.026 1.00 64.88 306 LYS A O 1
ATOM 2444 N N . ALA A 1 307 ? -27.333 7.526 19.785 1.00 56.97 307 ALA A N 1
ATOM 2445 C CA . ALA A 1 307 ? -28.310 8.252 20.597 1.00 56.97 307 ALA A CA 1
ATOM 2446 C C . ALA A 1 307 ? -29.721 8.274 19.976 1.00 56.97 307 ALA A C 1
ATOM 2448 O O . ALA A 1 307 ? -30.681 8.542 20.688 1.00 56.97 307 ALA A O 1
ATOM 2449 N N . PHE A 1 308 ? -29.860 7.950 18.683 1.00 51.06 308 PHE A N 1
ATOM 2450 C CA . PHE A 1 308 ? -31.164 7.791 18.032 1.00 51.06 308 PHE A CA 1
ATOM 2451 C C . PHE A 1 308 ? -31.977 6.613 18.577 1.00 51.06 308 PHE A C 1
ATOM 2453 O O . PHE A 1 308 ? -33.195 6.701 18.658 1.00 51.06 308 PHE A O 1
ATOM 2460 N N . PHE A 1 309 ? -31.311 5.519 18.951 1.00 46.75 309 PHE A N 1
ATOM 2461 C CA . PHE A 1 309 ? -31.969 4.254 19.297 1.00 46.75 309 PHE A CA 1
ATOM 2462 C C . PHE A 1 309 ? -32.143 4.047 20.805 1.00 46.75 309 PHE A C 1
ATOM 2464 O O . PHE A 1 309 ? -32.805 3.105 21.219 1.00 46.75 309 PHE A O 1
ATOM 2471 N N . THR A 1 310 ? -31.545 4.900 21.640 1.00 44.19 310 THR A N 1
ATOM 2472 C CA . THR A 1 310 ? -31.501 4.711 23.099 1.00 44.19 310 THR A CA 1
ATOM 2473 C C . THR A 1 310 ? -32.424 5.650 23.866 1.00 44.19 310 THR A C 1
ATOM 2475 O O . THR A 1 310 ? -32.246 5.803 25.069 1.00 44.19 310 THR A O 1
ATOM 2478 N N . SER A 1 311 ? -33.378 6.321 23.213 1.00 42.16 311 SER A N 1
ATOM 2479 C CA . SER A 1 311 ? -34.425 7.016 23.963 1.00 42.16 311 SER A CA 1
ATOM 2480 C C . SER A 1 311 ? -35.511 5.996 24.321 1.00 42.16 311 SER A C 1
ATOM 2482 O O . SER A 1 311 ? -36.241 5.581 23.418 1.00 42.16 311 SER A O 1
ATOM 2484 N N . PRO A 1 312 ? -35.648 5.571 25.594 1.00 53.94 312 PRO A N 1
ATOM 2485 C CA . PRO A 1 312 ? -36.707 4.645 26.002 1.00 53.94 312 PRO A CA 1
ATOM 2486 C C . PRO A 1 312 ? -38.103 5.184 25.666 1.00 53.94 312 PRO A C 1
ATOM 2488 O O . PRO A 1 312 ? -39.002 4.402 25.386 1.00 53.94 312 PRO A O 1
ATOM 2491 N N . HIS A 1 313 ? -38.264 6.509 25.565 1.00 53.66 313 HIS A N 1
ATOM 2492 C CA . HIS A 1 313 ? -39.488 7.125 25.060 1.00 53.66 313 HIS A CA 1
ATOM 2493 C C . HIS A 1 313 ? -39.791 6.758 23.607 1.00 53.66 313 HIS A C 1
ATOM 2495 O O . HIS A 1 313 ? -40.945 6.525 23.295 1.00 53.66 313 HIS A O 1
ATOM 2501 N N . ILE A 1 314 ? -38.802 6.666 22.714 1.00 55.06 314 ILE A N 1
ATOM 2502 C CA . ILE A 1 314 ? -39.056 6.331 21.303 1.00 55.06 314 ILE A CA 1
ATOM 2503 C C . ILE A 1 314 ? -39.417 4.848 21.158 1.00 55.06 314 ILE A C 1
ATOM 2505 O O . ILE A 1 314 ? -40.313 4.525 20.390 1.00 55.06 314 ILE A O 1
ATOM 2509 N N . PHE A 1 315 ? -38.794 3.952 21.930 1.00 51.47 315 PHE A N 1
ATOM 2510 C CA . PHE A 1 315 ? -39.146 2.526 21.918 1.00 51.47 315 PHE A CA 1
ATOM 2511 C C . PHE A 1 315 ? -40.550 2.282 22.494 1.00 51.47 315 PHE A C 1
ATOM 2513 O O . PHE A 1 315 ? -41.340 1.553 21.901 1.00 51.47 315 PHE A O 1
ATOM 2520 N N . LEU A 1 316 ? -40.895 2.964 23.595 1.00 55.19 316 LEU A N 1
ATOM 2521 C CA . LEU A 1 316 ? -42.233 2.902 24.181 1.00 55.19 316 LEU A CA 1
ATOM 2522 C C . LEU A 1 316 ? -43.283 3.539 23.258 1.00 55.19 316 LEU A C 1
ATOM 2524 O O . LEU A 1 316 ? -44.358 2.981 23.103 1.00 55.19 316 LEU A O 1
ATOM 2528 N N . LEU A 1 317 ? -42.968 4.655 22.591 1.00 56.78 317 LEU A N 1
ATOM 2529 C CA . LEU A 1 317 ? -43.865 5.281 21.616 1.00 56.78 317 LEU A CA 1
ATOM 2530 C C . LEU A 1 317 ? -44.054 4.393 20.379 1.00 56.78 317 LEU A C 1
ATOM 2532 O O . LEU A 1 317 ? -45.184 4.226 19.951 1.00 56.78 317 LEU A O 1
ATOM 2536 N N . ILE A 1 318 ? -43.009 3.761 19.835 1.00 58.59 318 ILE A N 1
ATOM 2537 C CA . ILE A 1 318 ? -43.146 2.833 18.693 1.00 58.59 318 ILE A CA 1
ATOM 2538 C C . ILE A 1 318 ? -44.014 1.621 19.065 1.00 58.59 318 ILE A C 1
ATOM 2540 O O . ILE A 1 318 ? -44.851 1.213 18.264 1.00 58.59 318 ILE A O 1
ATOM 2544 N N . LEU A 1 319 ? -43.872 1.080 20.280 1.00 55.56 319 LEU A N 1
ATOM 2545 C CA . LEU A 1 319 ? -44.723 -0.012 20.763 1.00 55.56 319 LEU A CA 1
ATOM 2546 C C . LEU A 1 319 ? -46.165 0.448 21.035 1.00 55.56 319 LEU A C 1
ATOM 2548 O O . LEU A 1 319 ? -47.100 -0.246 20.656 1.00 55.56 319 LEU A O 1
ATOM 2552 N N . LEU A 1 320 ? -46.366 1.625 21.632 1.00 56.72 320 LEU A N 1
ATOM 2553 C CA . LEU A 1 320 ? -47.700 2.170 21.916 1.00 56.72 320 LEU A CA 1
ATOM 2554 C C . LEU A 1 320 ? -48.441 2.588 20.638 1.00 56.72 320 LEU A C 1
ATOM 2556 O O . LEU A 1 320 ? -49.628 2.304 20.512 1.00 56.72 320 LEU A O 1
ATOM 2560 N N . PHE A 1 321 ? -47.754 3.194 19.665 1.00 58.31 321 PHE A N 1
ATOM 2561 C CA . PHE A 1 321 ? -48.336 3.534 18.364 1.00 58.31 321 PHE A CA 1
ATOM 2562 C C . PHE A 1 321 ? -48.547 2.298 17.484 1.00 58.31 321 PHE A C 1
ATOM 2564 O O . PHE A 1 321 ? -49.521 2.264 16.744 1.00 58.31 321 PHE A O 1
ATOM 2571 N N . GLY A 1 322 ? -47.707 1.261 17.592 1.00 53.19 322 GLY A N 1
ATOM 2572 C CA . GLY A 1 322 ? -47.938 -0.023 16.921 1.00 53.19 322 GLY A CA 1
ATOM 2573 C C . GLY A 1 322 ? -49.218 -0.712 17.407 1.00 53.19 322 GLY A C 1
ATOM 2574 O O . GLY A 1 322 ? -50.026 -1.150 16.592 1.00 53.19 322 GLY A O 1
ATOM 2575 N N . SER A 1 323 ? -49.448 -0.726 18.723 1.00 57.66 323 SER A N 1
ATOM 2576 C CA . SER A 1 323 ? -50.664 -1.280 19.337 1.00 57.66 323 SER A CA 1
ATOM 2577 C C . SER A 1 323 ? -51.908 -0.437 19.052 1.00 57.66 323 SER A C 1
ATOM 2579 O O . SER A 1 323 ? -52.970 -0.990 18.778 1.00 57.66 323 SER A O 1
ATOM 2581 N N . LEU A 1 324 ? -51.778 0.895 19.074 1.00 52.31 324 LEU A N 1
ATOM 2582 C CA . LEU A 1 324 ? -52.886 1.809 18.794 1.00 52.31 324 LEU A CA 1
ATOM 2583 C C . LEU A 1 324 ? -53.282 1.771 17.311 1.00 52.31 324 LEU A C 1
ATOM 2585 O O . LEU A 1 324 ? -54.466 1.753 17.008 1.00 52.31 324 LEU A O 1
ATOM 2589 N N 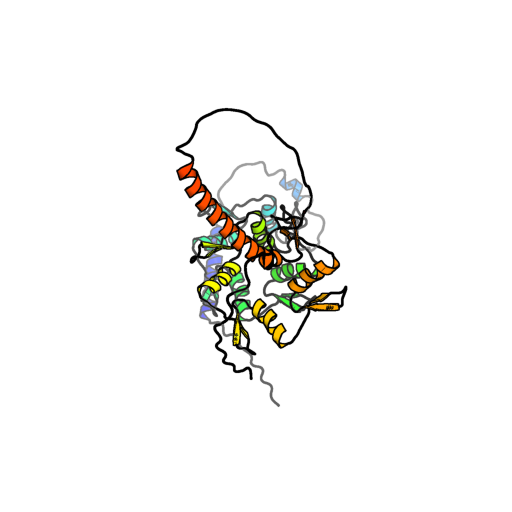. MET A 1 325 ? -52.322 1.668 16.386 1.00 52.09 325 MET A N 1
ATOM 2590 C CA . MET A 1 325 ? -52.618 1.462 14.962 1.00 52.09 325 MET A CA 1
ATOM 2591 C C . MET A 1 325 ? -53.273 0.098 14.712 1.00 52.09 325 MET A C 1
ATOM 2593 O O . MET A 1 325 ? -54.182 0.014 13.895 1.00 52.09 325 MET A O 1
ATOM 2597 N N . PHE A 1 326 ? -52.882 -0.954 15.441 1.00 49.91 326 PHE A N 1
ATOM 2598 C CA . PHE A 1 326 ? -53.527 -2.269 15.338 1.00 49.91 326 PHE A CA 1
ATOM 2599 C C . PHE A 1 326 ? -54.966 -2.254 15.888 1.00 49.91 326 PHE A C 1
ATOM 2601 O O . PHE A 1 326 ? -55.862 -2.838 15.286 1.00 49.91 326 PHE A O 1
ATOM 2608 N N . GLN A 1 327 ? -55.215 -1.524 16.982 1.00 50.09 327 GLN A N 1
ATOM 2609 C CA . GLN A 1 327 ? -56.558 -1.337 17.545 1.00 50.09 327 GLN A CA 1
ATOM 2610 C C . GLN A 1 327 ? -57.443 -0.425 16.688 1.00 50.09 327 GLN A C 1
ATOM 2612 O O . GLN A 1 327 ? -58.632 -0.702 16.562 1.00 50.09 327 GLN A O 1
ATOM 2617 N N . ILE A 1 328 ? -56.886 0.618 16.061 1.00 48.75 328 ILE A N 1
ATOM 2618 C CA . ILE A 1 328 ? -57.612 1.499 15.132 1.00 48.75 328 ILE A CA 1
ATOM 2619 C C . ILE A 1 328 ? -57.958 0.748 13.840 1.00 48.75 328 ILE A C 1
ATOM 2621 O O . ILE A 1 328 ? -59.082 0.851 13.372 1.00 48.75 328 ILE A O 1
ATOM 2625 N N . VAL A 1 329 ? -57.056 -0.071 13.287 1.00 47.12 329 VAL A N 1
ATOM 2626 C CA . VAL A 1 329 ? -57.372 -0.896 12.104 1.00 47.12 329 VAL A CA 1
ATOM 2627 C C . VAL A 1 329 ? -58.428 -1.964 12.431 1.00 47.12 329 VAL A C 1
ATOM 2629 O O . VAL A 1 329 ? -59.321 -2.188 11.619 1.00 47.12 329 VAL A O 1
ATOM 2632 N N . ALA A 1 330 ? -58.396 -2.559 13.631 1.00 44.59 330 ALA A N 1
ATOM 2633 C CA . ALA A 1 330 ? -59.420 -3.508 14.077 1.00 44.59 330 ALA A CA 1
ATOM 2634 C C . ALA A 1 330 ? -60.797 -2.843 14.289 1.00 44.59 330 ALA A C 1
ATOM 2636 O O . ALA A 1 330 ? -61.800 -3.339 13.781 1.00 44.59 330 ALA A O 1
ATOM 2637 N N . SER A 1 331 ? -60.846 -1.681 14.949 1.00 43.91 331 SER A N 1
ATOM 2638 C CA . SER A 1 331 ? -62.101 -0.947 15.191 1.00 43.91 331 SER A CA 1
ATOM 2639 C C . SER A 1 331 ? -62.678 -0.306 13.925 1.00 43.91 331 SER A C 1
ATOM 2641 O O . SER A 1 331 ? -63.890 -0.339 13.736 1.00 43.91 331 SER A O 1
ATOM 2643 N N . VAL A 1 332 ? -61.833 0.158 12.995 1.00 44.81 332 VAL A N 1
ATOM 2644 C CA . VAL A 1 332 ? -62.278 0.599 11.661 1.00 44.81 332 VAL A CA 1
ATOM 2645 C C . VAL A 1 332 ? -62.799 -0.587 10.841 1.00 44.81 332 VAL A C 1
ATOM 2647 O O . VAL A 1 332 ? -63.779 -0.418 10.125 1.00 44.81 332 VAL A O 1
ATOM 2650 N N . SER A 1 333 ? -62.236 -1.797 10.971 1.00 41.53 333 SER A N 1
ATOM 2651 C CA . SER A 1 333 ? -62.757 -2.988 10.273 1.00 41.53 333 SER A CA 1
ATOM 2652 C C . SER A 1 333 ? -64.106 -3.492 10.816 1.00 41.53 333 SER A C 1
ATOM 2654 O O . SER A 1 333 ? -64.957 -3.926 10.035 1.00 41.53 333 SER A O 1
ATOM 2656 N N . GLU A 1 334 ? -64.354 -3.364 12.126 1.00 39.94 334 GLU A N 1
ATOM 2657 C CA . GLU A 1 334 ? -65.656 -3.678 12.737 1.00 39.94 334 GLU A CA 1
ATOM 2658 C C . GLU A 1 334 ? -66.709 -2.589 12.468 1.00 39.94 334 GLU A C 1
ATOM 2660 O O . GLU A 1 334 ? -67.868 -2.915 12.217 1.00 39.94 334 GLU A O 1
ATOM 2665 N N . GLN A 1 335 ? -66.324 -1.308 12.424 1.00 40.12 335 GLN A N 1
ATOM 2666 C CA . GLN A 1 335 ? -67.249 -0.204 12.124 1.00 40.12 335 GLN A CA 1
ATOM 2667 C C . GLN A 1 335 ? -67.581 -0.085 10.623 1.00 40.12 335 GLN A C 1
ATOM 2669 O O . GLN A 1 335 ? -68.736 0.173 10.286 1.00 40.12 335 GLN A O 1
ATOM 2674 N N . CYS A 1 336 ? -66.650 -0.395 9.707 1.00 34.91 336 CYS A N 1
ATOM 2675 C CA . CYS A 1 336 ? -66.945 -0.471 8.261 1.00 34.91 336 CYS A CA 1
ATOM 2676 C C . CYS A 1 336 ? -67.858 -1.652 7.886 1.00 34.91 336 CYS A C 1
ATOM 2678 O O . CYS A 1 336 ? -68.502 -1.615 6.841 1.00 34.91 336 CYS A O 1
ATOM 2680 N N . SER A 1 337 ? -67.950 -2.681 8.734 1.00 37.16 337 SER A N 1
ATOM 2681 C CA . SER A 1 337 ? -68.887 -3.793 8.526 1.00 37.16 337 SER A CA 1
ATOM 2682 C C . SER A 1 337 ? -70.327 -3.442 8.940 1.00 37.16 337 SER A C 1
ATOM 2684 O O . SER A 1 337 ? -71.260 -4.120 8.518 1.00 37.16 337 SER A O 1
ATOM 2686 N N . LEU A 1 338 ? -70.524 -2.376 9.730 1.00 38.19 338 LEU A N 1
ATOM 2687 C CA . LEU A 1 338 ? -71.835 -1.924 10.218 1.00 38.19 338 LEU A CA 1
ATOM 2688 C C . LEU A 1 338 ? -72.397 -0.711 9.450 1.00 38.19 338 LEU A C 1
ATOM 2690 O O . LEU A 1 338 ? -73.612 -0.612 9.299 1.00 38.19 338 LEU A O 1
ATOM 2694 N N . GLU A 1 339 ? -71.557 0.176 8.905 1.00 33.19 339 GLU A N 1
ATOM 2695 C CA . GLU A 1 339 ? -72.022 1.366 8.159 1.00 33.19 339 GLU A CA 1
ATOM 2696 C C . GLU A 1 339 ? -72.326 1.126 6.668 1.00 33.19 339 GLU A C 1
ATOM 2698 O O . GLU A 1 339 ? -72.986 1.950 6.038 1.00 33.19 339 GLU A O 1
ATOM 2703 N N . LEU A 1 340 ? -71.963 -0.029 6.097 1.00 34.56 340 LEU A N 1
ATOM 2704 C CA . LEU A 1 340 ? -72.338 -0.399 4.720 1.00 34.56 340 LEU A CA 1
ATOM 2705 C C . LEU A 1 340 ? -73.830 -0.765 4.550 1.00 34.56 340 LEU A C 1
ATOM 2707 O O . LEU A 1 340 ? -74.250 -1.106 3.445 1.00 34.56 340 LEU A O 1
ATOM 2711 N N . MET A 1 341 ? -74.644 -0.666 5.610 1.00 34.97 341 MET A N 1
ATOM 2712 C CA . MET A 1 341 ? -76.093 -0.905 5.556 1.00 34.97 341 MET A CA 1
ATOM 2713 C C . MET A 1 341 ? -76.982 0.325 5.791 1.00 34.97 341 MET A C 1
ATOM 2715 O O . MET A 1 341 ? -78.201 0.181 5.710 1.00 34.97 341 MET A O 1
ATOM 2719 N N . VAL A 1 342 ? -76.451 1.535 6.020 1.00 36.66 342 VAL A N 1
ATOM 2720 C CA . VAL A 1 342 ? -77.311 2.713 6.258 1.00 36.66 342 VAL A CA 1
ATOM 2721 C C . VAL A 1 342 ? -76.783 3.978 5.560 1.00 36.66 342 VAL A C 1
ATOM 2723 O O . VAL A 1 342 ? -75.964 4.705 6.102 1.00 36.66 342 VAL A O 1
ATOM 2726 N N . ASN A 1 343 ? -77.372 4.259 4.389 1.00 32.66 343 ASN A N 1
ATOM 2727 C CA . ASN A 1 343 ? -77.580 5.578 3.753 1.00 32.66 343 ASN A CA 1
ATOM 2728 C C . ASN A 1 343 ? -76.343 6.319 3.186 1.00 32.66 343 ASN A C 1
ATOM 2730 O O . ASN A 1 343 ? -75.525 6.860 3.913 1.00 32.66 343 ASN A O 1
ATOM 2734 N N . ASN A 1 344 ? -76.112 6.355 1.864 1.00 29.47 344 ASN A N 1
ATOM 2735 C CA . ASN A 1 344 ? -76.781 7.197 0.847 1.00 29.47 344 ASN A CA 1
ATOM 2736 C C . ASN A 1 344 ? -77.110 8.633 1.313 1.00 29.47 344 ASN A C 1
ATOM 2738 O O . ASN A 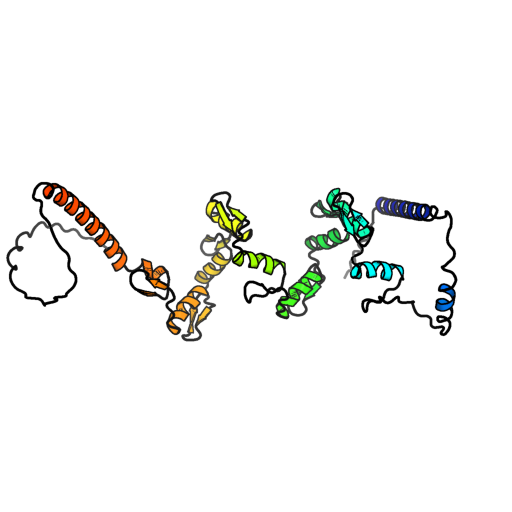1 344 ? -78.159 8.819 1.911 1.00 29.47 344 ASN A O 1
ATOM 2742 N N . THR A 1 345 ? -76.246 9.620 1.000 1.00 28.67 345 THR A N 1
ATOM 2743 C CA . THR A 1 345 ? -76.534 10.877 0.245 1.00 28.67 345 THR A CA 1
ATOM 2744 C C . THR A 1 345 ? -75.406 11.930 0.378 1.00 28.67 345 THR A C 1
ATOM 2746 O O . THR A 1 345 ? -75.104 12.383 1.471 1.00 28.67 345 THR A O 1
ATOM 2749 N N . SER A 1 346 ? -74.827 12.316 -0.768 1.00 26.20 346 SER A N 1
ATOM 2750 C CA . SER A 1 346 ? -74.361 13.643 -1.236 1.00 26.20 346 SER A CA 1
ATOM 2751 C C . SER A 1 346 ? -73.753 14.750 -0.329 1.00 26.20 346 SER A C 1
ATOM 2753 O O . SER A 1 346 ? -74.409 15.279 0.557 1.00 26.20 346 SER A O 1
ATOM 2755 N N . LEU A 1 347 ? -72.616 15.273 -0.841 1.00 25.36 347 LEU A N 1
ATOM 2756 C CA . LEU A 1 347 ? -72.190 16.691 -1.011 1.00 25.36 347 LEU A CA 1
ATOM 2757 C C . LEU A 1 347 ? -71.238 17.402 -0.002 1.00 25.36 347 LEU A C 1
ATOM 2759 O O . LEU A 1 347 ? -71.591 17.708 1.126 1.00 25.36 347 LEU A O 1
ATOM 2763 N N . MET A 1 348 ? -70.114 17.858 -0.593 1.00 24.28 348 MET A N 1
ATOM 2764 C CA . MET A 1 348 ? -69.405 19.156 -0.458 1.00 24.28 348 MET A CA 1
ATOM 2765 C C . MET A 1 348 ? -68.249 19.374 0.547 1.00 24.28 348 MET A C 1
ATOM 2767 O O . MET A 1 348 ? -68.318 19.110 1.740 1.00 24.28 348 MET A O 1
ATOM 2771 N N . ASN A 1 349 ? -67.190 19.953 -0.042 1.00 25.62 349 ASN A N 1
ATOM 2772 C CA . ASN A 1 349 ? -65.974 20.588 0.484 1.00 25.62 349 ASN A CA 1
ATOM 2773 C C . ASN A 1 349 ? -66.175 21.566 1.665 1.00 25.62 349 ASN A C 1
ATOM 2775 O O . ASN A 1 349 ? -67.190 22.249 1.722 1.00 25.62 349 ASN A O 1
ATOM 2779 N N . VAL A 1 350 ? -65.124 21.779 2.478 1.00 27.97 350 VAL A N 1
ATOM 2780 C CA . VAL A 1 350 ? -64.317 23.030 2.581 1.00 27.97 350 VAL A CA 1
ATOM 2781 C C . VAL A 1 350 ? -63.417 23.006 3.839 1.00 27.97 350 VAL A C 1
ATOM 2783 O O . VAL A 1 350 ? -63.695 22.378 4.854 1.00 27.97 350 VAL A O 1
ATOM 2786 N N . SER A 1 351 ? -62.280 23.676 3.683 1.00 26.30 351 SER A N 1
ATOM 2787 C CA . SER A 1 351 ? -61.086 23.869 4.503 1.00 26.30 351 SER A CA 1
ATOM 2788 C C . SER A 1 351 ? -61.210 24.627 5.840 1.00 26.30 351 SER A C 1
ATOM 2790 O O . SER A 1 351 ? -62.005 25.548 5.972 1.00 26.30 351 SER A O 1
ATOM 2792 N N . SER A 1 352 ? -60.222 24.351 6.710 1.00 28.80 352 SER A N 1
ATOM 2793 C CA . SER A 1 352 ? -59.508 25.253 7.649 1.00 28.80 352 SER A CA 1
ATOM 2794 C C . SER A 1 352 ? -60.257 25.961 8.792 1.00 28.80 352 SER A C 1
ATOM 2796 O O . SER A 1 352 ? -61.132 26.780 8.552 1.00 28.80 352 SER A O 1
ATOM 2798 N N . GLY A 1 353 ? -59.743 25.811 10.025 1.00 27.36 353 GLY A N 1
ATOM 2799 C CA . GLY A 1 353 ? -59.901 26.817 11.090 1.00 27.36 353 GLY A CA 1
ATOM 2800 C C . GLY A 1 353 ? -59.941 26.267 12.521 1.00 27.36 353 GLY A C 1
ATOM 2801 O O . GLY A 1 353 ? -60.854 25.543 12.884 1.00 27.36 353 GLY A O 1
ATOM 2802 N N . GLN A 1 354 ? -58.939 26.634 13.324 1.00 30.22 354 GLN A N 1
ATOM 2803 C CA . GLN A 1 354 ? -58.755 26.363 14.760 1.00 30.22 354 GLN A CA 1
ATOM 2804 C C . GLN A 1 354 ? -59.983 26.603 15.651 1.00 30.22 354 GLN A C 1
ATOM 2806 O O . GLN A 1 354 ? -60.620 27.632 15.504 1.00 30.22 354 GLN A O 1
ATOM 2811 N N . PHE A 1 355 ? -60.130 25.809 16.722 1.00 24.86 355 PHE A N 1
ATOM 2812 C CA . PHE A 1 355 ? -60.388 26.351 18.066 1.00 24.86 355 PHE A CA 1
ATOM 2813 C C . PHE A 1 355 ? -59.711 25.499 19.147 1.00 24.86 355 PHE A C 1
ATOM 2815 O O . PHE A 1 355 ? -59.878 24.285 19.226 1.00 24.86 355 PHE A O 1
ATOM 2822 N N . CYS A 1 356 ? -58.928 26.175 19.982 1.00 27.91 356 CYS A N 1
ATOM 2823 C CA . CYS A 1 356 ? -58.335 25.668 21.210 1.00 27.91 356 CYS A CA 1
ATOM 2824 C C . CYS A 1 356 ? -59.041 26.405 22.356 1.00 27.91 356 CYS A C 1
ATOM 2826 O O . CYS A 1 356 ? -58.913 27.624 22.428 1.00 27.91 356 CYS A O 1
ATOM 2828 N N . VAL A 1 357 ? -59.781 25.710 23.230 1.00 27.06 357 VAL A N 1
ATOM 2829 C CA . VAL A 1 357 ? -60.247 26.260 24.518 1.00 27.06 357 VAL A CA 1
ATOM 2830 C C . VAL A 1 357 ? -60.167 25.182 25.606 1.00 27.06 357 VAL A C 1
ATOM 2832 O O . VAL A 1 357 ? -60.948 24.240 25.653 1.00 27.06 357 VAL A O 1
ATOM 2835 N N . VAL A 1 358 ? -59.130 25.334 26.429 1.00 27.11 358 VAL A N 1
ATOM 2836 C CA . VAL A 1 358 ? -59.051 25.230 27.898 1.00 27.11 358 VAL A CA 1
ATOM 2837 C C . VAL A 1 358 ? -60.096 24.383 28.655 1.00 27.11 358 VAL A C 1
ATOM 2839 O O . VAL A 1 358 ? -61.284 24.677 28.693 1.00 27.11 358 VAL A O 1
ATOM 2842 N N . TYR A 1 359 ? -59.549 23.404 29.386 1.00 29.17 359 TYR A N 1
ATOM 2843 C CA . TYR A 1 359 ? -60.021 22.757 30.618 1.00 29.17 359 TYR A CA 1
ATOM 2844 C C . TYR A 1 359 ? -61.215 23.400 31.352 1.00 29.17 359 TYR A C 1
ATOM 2846 O O . TYR A 1 359 ? -61.107 24.501 31.887 1.00 29.17 359 TYR A O 1
ATOM 2854 N N . THR A 1 360 ? -62.250 22.594 31.611 1.00 27.31 360 THR A N 1
ATOM 2855 C CA . THR A 1 360 ? -63.000 22.674 32.873 1.00 27.31 360 THR A CA 1
ATOM 2856 C C . THR A 1 360 ? -63.129 21.295 33.518 1.00 27.31 360 THR A C 1
ATOM 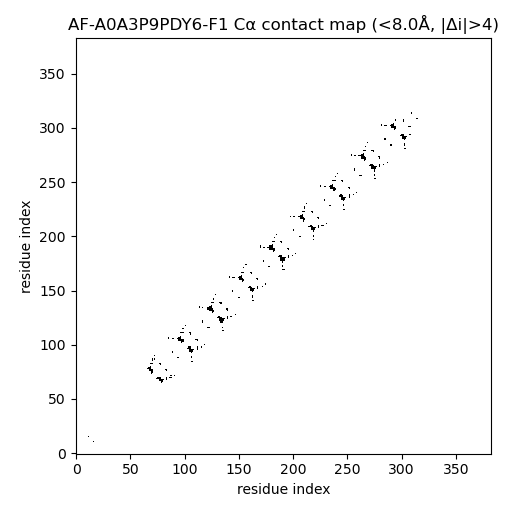2858 O O . THR A 1 360 ? -63.275 20.257 32.880 1.00 27.31 360 THR A O 1
ATOM 2861 N N . HIS A 1 361 ? -62.967 21.307 34.833 1.00 28.83 361 HIS A N 1
ATOM 2862 C CA . HIS A 1 361 ? -62.695 20.186 35.710 1.00 28.83 361 HIS A CA 1
ATOM 2863 C C . HIS A 1 361 ? -63.880 20.037 36.671 1.00 28.83 361 HIS A C 1
ATOM 2865 O O . HIS A 1 361 ? -63.975 20.845 37.590 1.00 28.83 361 HIS A O 1
ATOM 2871 N N . ARG A 1 362 ? -64.763 19.039 36.494 1.00 25.62 362 ARG A N 1
ATOM 2872 C CA . ARG A 1 362 ? -65.628 18.419 37.538 1.00 25.62 362 ARG A CA 1
ATOM 2873 C C . ARG A 1 362 ? -66.764 17.612 36.897 1.00 25.62 362 ARG A C 1
ATOM 2875 O O . ARG A 1 362 ? -67.728 18.208 36.449 1.00 25.62 362 ARG A O 1
ATOM 2882 N N . ALA A 1 363 ? -66.668 16.280 36.945 1.00 27.92 363 ALA A N 1
ATOM 2883 C CA . ALA A 1 363 ? -67.765 15.344 37.265 1.00 27.92 363 ALA A CA 1
ATOM 2884 C C . ALA A 1 363 ? -67.411 13.907 36.831 1.00 27.92 363 ALA A C 1
ATOM 2886 O O . ALA A 1 363 ? -67.936 13.421 35.845 1.00 27.92 363 ALA A O 1
ATOM 2887 N N . ALA A 1 364 ? -66.521 13.223 37.562 1.00 29.62 364 ALA A N 1
ATOM 2888 C CA . ALA A 1 364 ? -66.515 11.750 37.668 1.00 29.62 364 ALA A CA 1
ATOM 2889 C C . ALA A 1 364 ? -65.514 11.258 38.736 1.00 29.62 364 ALA A C 1
ATOM 2891 O O . ALA A 1 364 ? -64.711 10.358 38.515 1.00 29.62 364 ALA A O 1
ATOM 2892 N N . ARG A 1 365 ? -65.548 11.837 39.945 1.00 33.50 365 ARG A N 1
ATOM 2893 C CA . ARG A 1 365 ? -65.118 11.113 41.154 1.00 33.50 365 ARG A CA 1
ATOM 2894 C C . ARG A 1 365 ? -66.374 10.527 41.785 1.00 33.50 365 ARG A C 1
ATOM 2896 O O . ARG A 1 365 ? -67.029 11.233 42.541 1.00 33.50 365 ARG A O 1
ATOM 2903 N N . LYS A 1 366 ? -66.712 9.276 41.450 1.00 31.20 366 LYS A N 1
ATOM 2904 C CA . LYS A 1 366 ? -67.529 8.351 42.268 1.00 31.20 366 LYS A CA 1
ATOM 2905 C C . LYS A 1 366 ? -67.676 6.999 41.553 1.00 31.20 366 LYS A C 1
ATOM 2907 O O . LYS A 1 366 ? -68.649 6.776 40.848 1.00 31.20 366 LYS A O 1
ATOM 2912 N N . LYS A 1 367 ? -66.680 6.130 41.751 1.00 31.19 367 LYS A N 1
ATOM 2913 C CA . LYS A 1 367 ? -66.738 4.653 41.842 1.00 31.19 367 LYS A CA 1
ATOM 2914 C C . LYS A 1 367 ? -65.363 4.097 41.472 1.00 31.19 367 LYS A C 1
ATOM 2916 O O . LYS A 1 367 ? -65.084 3.901 40.304 1.00 31.19 367 LYS A O 1
ATOM 2921 N N . LEU A 1 368 ? -64.510 3.901 42.476 1.00 28.80 368 LEU A N 1
ATOM 2922 C CA . LEU A 1 368 ? -63.634 2.727 42.608 1.00 28.80 368 LEU A CA 1
ATOM 2923 C C . LEU A 1 368 ? -62.909 2.821 43.965 1.00 28.80 368 LEU A C 1
ATOM 2925 O O . LEU A 1 368 ? -61.764 3.245 44.086 1.00 28.80 368 LEU A O 1
ATOM 2929 N N . LYS A 1 369 ? -63.643 2.482 45.023 1.00 28.73 369 LYS A N 1
ATOM 2930 C CA . LYS A 1 369 ? -63.104 2.041 46.314 1.00 28.73 369 LYS A CA 1
ATOM 2931 C C . LYS A 1 369 ? -63.972 0.862 46.728 1.00 28.73 369 LYS A C 1
ATOM 2933 O O . LYS A 1 369 ? -65.012 1.081 47.331 1.00 28.73 369 LYS A O 1
ATOM 2938 N N . LEU A 1 370 ? -63.591 -0.336 46.292 1.00 28.50 370 LEU A N 1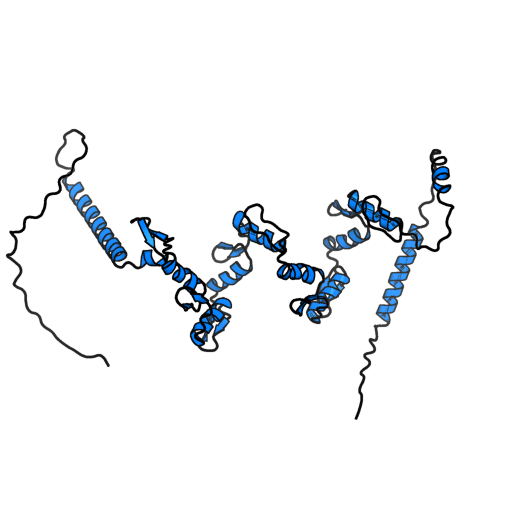
ATOM 2939 C CA . LEU A 1 370 ? -63.916 -1.631 46.902 1.00 28.50 370 LEU A CA 1
ATOM 2940 C C . LEU A 1 370 ? -63.356 -2.737 46.004 1.00 28.50 370 LEU A C 1
ATOM 2942 O O . LEU A 1 370 ? -64.004 -3.163 45.058 1.00 28.50 370 LEU A O 1
ATOM 2946 N N . LEU A 1 371 ? -62.109 -3.115 46.283 1.00 28.39 371 LEU A N 1
ATOM 2947 C CA . LEU A 1 371 ? -61.640 -4.502 46.366 1.00 28.39 371 LEU A CA 1
ATOM 2948 C C . LEU A 1 371 ? -60.199 -4.456 46.891 1.00 28.39 371 LEU A C 1
ATOM 2950 O O . LEU A 1 371 ? -59.229 -4.303 46.156 1.00 28.39 371 LEU A O 1
ATOM 2954 N N . PHE A 1 372 ? -60.108 -4.484 48.218 1.00 27.12 372 PHE A N 1
ATOM 2955 C CA . PHE A 1 372 ? -58.929 -4.921 48.954 1.00 27.12 372 PHE A CA 1
ATOM 2956 C C . PHE A 1 372 ? -59.096 -6.427 49.219 1.00 27.12 372 PHE A C 1
ATOM 2958 O O . PHE A 1 372 ? -60.229 -6.884 49.352 1.00 27.12 372 PHE A O 1
ATOM 2965 N N . ALA A 1 373 ? -57.965 -7.118 49.389 1.00 28.19 373 ALA A N 1
ATOM 2966 C CA . ALA A 1 373 ? -57.786 -8.484 49.902 1.00 28.19 373 ALA A CA 1
ATOM 2967 C C . ALA A 1 373 ? -57.732 -9.637 48.875 1.00 28.19 373 ALA A C 1
ATOM 2969 O O . ALA A 1 373 ? -58.707 -10.332 48.627 1.00 28.19 373 ALA A O 1
ATOM 2970 N N . HIS A 1 374 ? -56.513 -9.956 48.427 1.00 26.55 374 HIS A N 1
ATOM 2971 C CA . HIS A 1 374 ? -55.868 -11.151 48.978 1.00 26.55 374 HIS A CA 1
ATOM 2972 C C . HIS A 1 374 ? -54.359 -10.929 49.132 1.00 26.55 374 HIS A C 1
ATOM 2974 O O . HIS A 1 374 ? -53.626 -10.645 48.188 1.00 26.55 374 HIS A O 1
ATOM 2980 N N . THR A 1 375 ? -53.926 -11.024 50.379 1.00 29.14 375 THR A N 1
ATOM 2981 C CA . THR A 1 375 ? -52.552 -11.158 50.849 1.00 29.14 375 THR A CA 1
ATOM 2982 C C . THR A 1 375 ? -51.981 -12.522 50.459 1.00 29.14 375 THR A C 1
ATOM 2984 O O . THR A 1 375 ? -52.668 -13.524 50.648 1.00 29.14 375 THR A O 1
ATOM 2987 N N . HIS A 1 376 ? -50.714 -12.578 50.034 1.00 26.81 376 HIS A N 1
ATOM 2988 C CA . HIS A 1 376 ? -49.730 -13.446 50.691 1.00 26.81 376 HIS A CA 1
ATOM 2989 C C . HIS A 1 376 ? -48.289 -12.974 50.440 1.00 26.81 376 HIS A C 1
ATOM 2991 O O . HIS A 1 376 ? -47.815 -12.830 49.318 1.00 26.81 376 HIS A O 1
ATOM 2997 N N . THR A 1 377 ? -47.628 -12.706 51.556 1.00 27.55 377 THR A N 1
ATOM 2998 C CA . THR A 1 377 ? -46.215 -12.409 51.796 1.00 27.55 377 THR A CA 1
ATOM 2999 C C . THR A 1 377 ? -45.352 -13.674 51.799 1.00 27.55 377 THR A C 1
ATOM 3001 O O . THR A 1 377 ? -45.819 -14.677 52.322 1.00 27.55 377 THR A O 1
ATOM 3004 N N . HIS A 1 378 ? -44.101 -13.581 51.321 1.00 27.19 378 HIS A N 1
ATOM 3005 C CA . HIS A 1 378 ? -42.838 -14.196 51.820 1.00 27.19 378 HIS A CA 1
ATOM 3006 C C . HIS A 1 378 ? -41.720 -13.742 50.844 1.00 27.19 378 HIS A C 1
ATOM 3008 O O . HIS A 1 378 ? -41.797 -14.063 49.667 1.00 27.19 378 HIS A O 1
ATOM 3014 N N . ARG A 1 379 ? -40.857 -12.746 51.114 1.00 29.45 379 ARG A N 1
ATOM 3015 C CA . ARG A 1 379 ? -39.710 -12.580 52.048 1.00 29.45 379 ARG A CA 1
ATOM 3016 C C . ARG A 1 379 ? -38.489 -13.474 51.739 1.00 29.45 379 ARG A C 1
ATOM 3018 O O . ARG A 1 379 ? -38.659 -14.678 51.620 1.00 29.45 379 ARG A O 1
ATOM 3025 N N . PHE A 1 380 ? -37.307 -12.824 51.781 1.00 26.84 380 PHE A N 1
ATOM 3026 C CA . PHE A 1 380 ? -35.896 -13.295 51.816 1.00 26.84 380 PHE A CA 1
ATOM 3027 C C . PHE A 1 380 ? -35.150 -13.369 50.473 1.00 26.84 380 PHE A C 1
ATOM 3029 O O . PHE A 1 380 ? -35.686 -13.905 49.516 1.00 26.84 380 PHE A O 1
ATOM 3036 N N . THR A 1 381 ? -33.904 -12.909 50.297 1.00 30.61 381 THR A N 1
ATOM 3037 C CA . THR A 1 381 ? -32.996 -11.920 50.938 1.00 30.61 381 THR A CA 1
ATOM 3038 C C . THR A 1 381 ? -31.813 -11.771 49.970 1.00 30.61 381 THR A C 1
ATOM 3040 O O . THR A 1 381 ? -31.441 -12.739 49.311 1.00 30.61 381 THR A O 1
ATOM 3043 N N . LEU A 1 382 ? -31.233 -10.574 49.894 1.00 28.62 382 LEU A N 1
ATOM 3044 C CA . LEU A 1 382 ? -29.872 -10.356 49.402 1.00 28.62 382 LEU A CA 1
ATOM 3045 C C . LEU A 1 382 ? -28.884 -10.730 50.518 1.00 28.62 382 LEU A C 1
ATOM 3047 O O . LEU A 1 382 ? -29.091 -10.293 51.651 1.00 28.62 382 LEU A O 1
ATOM 3051 N N . GLU A 1 383 ? -27.831 -11.463 50.165 1.00 38.53 383 GLU A N 1
ATOM 3052 C CA . GLU A 1 383 ? -26.474 -11.319 50.713 1.00 38.53 383 GLU A CA 1
ATOM 3053 C C . GLU A 1 383 ? -25.519 -11.062 49.545 1.00 38.53 383 GLU A C 1
ATOM 3055 O O . GLU A 1 383 ? -25.690 -11.728 48.493 1.00 38.53 383 GLU A O 1
#

Radius of gyration: 42.4 Å; Cα contacts (8 Å, |Δi|>4): 306; chains: 1; bounding box: 124×56×110 Å

Secondary structure (DSSP, 8-state):
-------------HHHHHHHHHHHHHHHHHHHHHTTS---------SSSSHHHHHTTS-S--------EE-SSSS-EESSHHHHHHHHHHHH----EE-TTT--EESSHHHHHHHHHHHH----EE-TTT--EES-HHHHHHHHHHHH----EE-TTT--EESSHHHHHHHHHHHH----EE-SSSS-EESSHHHHHHHHHHHH----EE-TTT--EESSHHHHHHHHHHHH----EE-TTT--EESSHHHHHHHHHHHH----EE-TTT--EESSHHHHHHHHHHHH----EE-TTT--EESSGGGGT--HHHHHHHHHHHHHHHHHHHHHHHHHHHHTTS--------------------S---S----------------

pLDDT: mean 73.23, std 27.02, range [24.28, 98.06]

Solvent-accessible surface area (backbone atoms only — not comparable to full-atom values): 24570 Å² total; per-residue (Å²): 138,82,88,83,84,84,80,84,78,81,79,72,59,67,72,60,57,51,55,55,50,52,61,50,53,54,56,51,54,55,58,60,58,66,71,75,73,83,82,87,83,87,87,81,97,76,75,73,79,66,55,64,67,64,58,72,77,69,83,83,76,96,65,101,61,85,68,65,34,67,42,95,89,47,98,52,70,29,79,40,65,68,54,36,61,53,51,46,27,73,76,74,65,49,40,87,36,59,38,88,90,77,65,52,60,21,69,41,65,69,59,41,60,63,48,47,32,72,77,73,63,50,37,87,36,63,36,92,86,78,69,53,62,28,74,43,64,74,58,44,60,60,50,49,29,72,77,72,65,51,40,88,32,64,38,88,89,76,68,54,59,22,74,43,64,68,57,38,57,57,50,49,28,71,78,73,63,49,40,89,33,66,47,93,89,49,98,55,56,22,66,40,66,68,56,38,61,60,52,49,30,72,78,72,63,50,41,91,30,60,33,88,89,76,64,56,59,23,74,41,66,69,56,34,58,54,50,51,27,74,75,73,65,51,39,90,33,64,36,89,88,77,65,56,60,24,71,43,66,68,58,40,56,56,50,50,30,72,76,72,66,50,42,88,33,62,38,88,89,77,66,54,60,23,67,41,63,68,59,40,60,54,53,49,27,72,79,70,64,50,41,89,38,64,38,90,88,75,63,55,59,30,69,48,80,68,63,76,79,67,42,67,66,57,58,51,46,52,53,52,51,52,52,47,51,51,50,48,54,52,51,49,57,58,49,59,71,59,56,80,78,63,78,93,81,88,90,85,88,88,82,89,82,89,87,88,81,82,90,84,89,88,90,82,92,84,88,88,88,87,84,82,87,83,86,85,90,84,86,89,80,90,132